Protein AF-F6GWT0-F1 (afdb_monomer_lite)

Radius of gyration: 29.39 Å; chains: 1; bounding box: 56×78×128 Å

Sequence (424 aa):
MEDHIEVKLVLLLPVDHHIVSNFNSILNMSEATSQLFSMDSDIKSLSSRGGVHFYCKSCSTNLTKKPLSSFAEMPSINWREVADNWFGACCCSFGGISEKLVARYANSYSCGEESCLLDATSVILCKDDLVGFEFPDRDGDQNYESEPDCTEDDCINEDMQDAGGNHGRCVCPTVKKEKMSDLSGKLNSLHIQKEPFEQKVTKASEVLANKKSFLNGFLGNIFMARSYNLSKDVEWIKFACPQCSSLLGAYPCADGYAPLDGGVRLFKCYISTCLPVCESGDLFRKYTLERMFTSQLLESAKDELSFRTVVRDLRTKSPVLQIVLLNPNSWCCTGYCLGTEDTVDPVANINLYPAIKVLFSDCSYRTESQIRMIEEWVTKNQADEVYMLDHLISELIVSLEAAMDMYPPSYTFLQGLPLSSLPR

Secondary structure (DSSP, 8-state):
--------------TT-HHHHHHTTTS---S---PPP-HHHHHHHHHTTSSB--EETTT--B-BSS-B-EEEE---TTHHHHHHHHHSS-TTT-HHHHHHHHHHHHHH----TTEEEE-SSEEEEEGGGBTT--PPP-TT-----------------------------PPP------------------------HHHHHHHHHHHHHHHHHHHTT----STTEEGGG--SS-EEEEEE-TTT--EEEEEEESSSSS-TTSEEEEEGGGEESSSSTT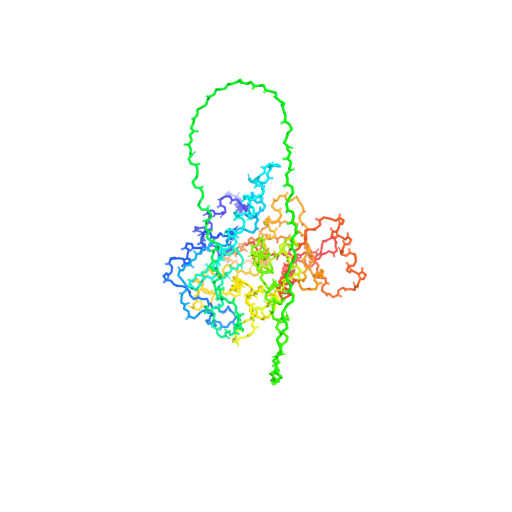STT-TTTT--HHHHHHHHHHHHHTT-SS-EEEEEETTT--EEEEEEEEEEEEEEE--------S---------EEEEEEEEEEE-TT--HHHHHHHHHHHHHHT-EEEEE-HHHHHHHHHHHHHHHTTS-TTSSEETTEEEEEEE-

Foldseek 3Di:
DDDDDDDDDDDDDWLPDPVVQVCCVPDPQPPQRSDFFDPVVLQVLLLVPQFWWKAFLVPRHTWFPTTANAEEEDDDLCVLVVLCVVQVPDPPDRVVVSVVVLQVQLVVDAQDASHWYDDSWWIKHFLVGTPPDDFPDPPDPPPPPDDDDPDDDDDDDDDDDDDDDDDDDDDDDDDDDDDDDDDDDDDDDDDDPDDPPVVVVVVVVLLVVVSSVCSSRLVDQQAWDAPVNDDPQWDKAFDADNPPRHTFGIAIDHRGDAHSRSITIGTLQGMWGDPPGLDPSTPSVSDHLLSSVLSVQCVVCVPPPKAWAFEAAQPVRQTFKTKTFDFNIDKDWFDDPPDPPDDPDPDPPGSIHTKTKMFMDGPNPDDPVVSVVVVVVCVVVVHGYIYHHPVSSVVVVVVFVVQLVRDDPVQQDDPRTGMGITGD

InterPro domains:
  IPR019193 Ubiquitin-conjugating enzyme E2-binding protein [PF09814] (42-415)
  IPR019193 Ubiquitin-conjugating enzyme E2-binding protein [PTHR31531] (2-422)

Structure (mmCIF, N/CA/C/O backbone):
data_AF-F6GWT0-F1
#
_entry.id   AF-F6GWT0-F1
#
loop_
_atom_site.group_PDB
_atom_site.id
_atom_site.type_symbol
_atom_site.label_atom_id
_atom_site.label_alt_id
_atom_site.label_comp_id
_atom_site.label_asym_id
_atom_site.label_entity_id
_atom_site.label_seq_id
_atom_site.pdbx_PDB_ins_code
_atom_site.Cartn_x
_atom_site.Cartn_y
_atom_site.Cartn_z
_atom_site.occupancy
_atom_site.B_iso_or_equiv
_atom_site.auth_seq_id
_atom_site.auth_comp_id
_atom_site.auth_asym_id
_atom_site.auth_atom_id
_atom_site.pdbx_PDB_model_num
ATOM 1 N N . MET A 1 1 ? -1.647 3.425 -63.650 1.00 47.97 1 MET A N 1
ATOM 2 C CA . MET A 1 1 ? -1.762 2.786 -62.328 1.00 47.97 1 MET A CA 1
ATOM 3 C C . MET A 1 1 ? -0.944 3.658 -61.409 1.00 47.97 1 MET A C 1
ATOM 5 O O . MET A 1 1 ? 0.229 3.849 -61.695 1.00 47.97 1 MET A O 1
ATOM 9 N N . GLU A 1 2 ? -1.593 4.330 -60.466 1.00 50.97 2 GLU A N 1
ATOM 10 C CA . GLU A 1 2 ? -0.906 5.206 -59.518 1.00 50.97 2 GLU A CA 1
ATOM 11 C C . GLU A 1 2 ? -0.495 4.361 -58.319 1.00 50.97 2 GLU A C 1
ATOM 13 O O . GLU A 1 2 ? -1.326 3.994 -57.485 1.00 50.97 2 GLU A O 1
ATOM 18 N N . ASP A 1 3 ? 0.790 4.019 -58.282 1.00 63.84 3 ASP A N 1
ATOM 19 C CA . ASP A 1 3 ? 1.426 3.456 -57.101 1.00 63.84 3 ASP A CA 1
ATOM 20 C C . ASP A 1 3 ? 1.394 4.526 -56.007 1.00 63.84 3 ASP A C 1
ATOM 22 O O . ASP A 1 3 ? 2.060 5.559 -56.112 1.00 63.84 3 ASP A O 1
ATOM 26 N N . HIS A 1 4 ? 0.604 4.303 -54.961 1.00 67.69 4 HIS A N 1
ATOM 27 C CA . HIS A 1 4 ? 0.661 5.115 -53.754 1.00 67.69 4 HIS A CA 1
ATOM 28 C C . HIS A 1 4 ? 0.955 4.223 -52.555 1.00 67.69 4 HIS A C 1
ATOM 30 O O . HIS A 1 4 ? 0.490 3.088 -52.462 1.00 67.69 4 HIS A O 1
ATOM 36 N N . ILE A 1 5 ? 1.758 4.760 -51.643 1.00 70.56 5 ILE A N 1
ATOM 37 C CA . ILE A 1 5 ? 2.081 4.135 -50.367 1.00 70.56 5 ILE A CA 1
ATOM 38 C C . ILE A 1 5 ? 1.195 4.806 -49.320 1.00 70.56 5 ILE A C 1
ATOM 40 O O . ILE A 1 5 ? 1.342 5.998 -49.050 1.00 70.56 5 ILE A O 1
ATOM 44 N N . GLU A 1 6 ? 0.271 4.048 -48.736 1.00 64.44 6 GLU A N 1
ATOM 45 C CA . GLU A 1 6 ? -0.480 4.478 -47.558 1.00 64.44 6 GLU A CA 1
ATOM 46 C C . GLU A 1 6 ? 0.338 4.144 -46.303 1.00 64.44 6 GLU A C 1
ATOM 48 O O . GLU A 1 6 ? 0.600 2.979 -46.008 1.00 64.44 6 GLU A O 1
ATOM 53 N N . VAL A 1 7 ? 0.748 5.168 -45.551 1.00 66.19 7 VAL A N 1
ATOM 54 C CA . VAL A 1 7 ? 1.404 4.996 -44.248 1.00 66.19 7 VAL A CA 1
ATOM 55 C C . VAL A 1 7 ? 0.406 5.351 -43.154 1.00 66.19 7 VAL A C 1
ATOM 57 O O . VAL A 1 7 ? -0.010 6.502 -43.034 1.00 66.19 7 VAL A O 1
ATOM 60 N N . LYS A 1 8 ? 0.039 4.367 -42.329 1.00 59.84 8 LYS A N 1
ATOM 61 C CA . LYS A 1 8 ? -0.792 4.574 -41.137 1.00 59.84 8 LYS A CA 1
ATOM 62 C C . LYS A 1 8 ? 0.114 4.774 -39.928 1.00 59.84 8 LYS A C 1
ATOM 64 O O . LYS A 1 8 ? 0.821 3.857 -39.522 1.00 59.84 8 LYS A O 1
ATOM 69 N N . LEU A 1 9 ? 0.103 5.980 -39.369 1.00 62.12 9 LEU A N 1
ATOM 70 C CA . LEU A 1 9 ? 0.838 6.322 -38.152 1.00 62.12 9 LEU A CA 1
ATOM 71 C C . LEU A 1 9 ? -0.121 6.326 -36.963 1.00 62.12 9 LEU A C 1
ATOM 73 O O . LEU A 1 9 ? -1.200 6.912 -37.035 1.00 62.12 9 LEU A O 1
ATOM 77 N N . VAL A 1 10 ? 0.289 5.701 -35.861 1.00 65.69 10 VAL A N 1
ATOM 78 C CA . VAL A 1 10 ? -0.438 5.758 -34.589 1.00 65.69 10 VAL A CA 1
ATOM 79 C C . VAL A 1 10 ? 0.187 6.855 -33.734 1.00 65.69 10 VAL A C 1
ATOM 81 O O . VAL A 1 10 ? 1.381 6.817 -33.439 1.00 65.69 10 VAL A O 1
ATOM 84 N N . LEU A 1 11 ? -0.613 7.849 -33.344 1.00 71.81 11 LEU A N 1
ATOM 85 C CA . LEU A 1 11 ? -0.181 8.892 -32.419 1.00 71.81 11 LEU A CA 1
ATOM 86 C C . LEU A 1 11 ? -0.200 8.344 -30.988 1.00 71.81 11 LEU A C 1
ATOM 88 O O . LEU A 1 11 ? -1.268 8.106 -30.428 1.00 71.81 11 LEU A O 1
ATOM 92 N N . LEU A 1 12 ? 0.980 8.183 -30.390 1.00 71.56 12 LEU A N 1
ATOM 93 C CA . LEU A 1 12 ? 1.126 7.857 -28.974 1.00 71.56 12 LEU A CA 1
ATOM 94 C C . LEU A 1 12 ? 1.224 9.154 -28.164 1.00 71.56 12 LEU A C 1
ATOM 96 O O . LEU A 1 12 ? 2.192 9.904 -28.290 1.00 71.56 12 LEU A O 1
ATOM 100 N N . LEU A 1 13 ? 0.222 9.422 -27.333 1.00 77.62 13 LEU A N 1
ATOM 101 C CA . LEU A 1 13 ? 0.230 10.576 -26.439 1.00 77.62 13 LEU A CA 1
ATOM 102 C C . LEU A 1 13 ? 0.912 10.231 -25.104 1.00 77.62 13 LEU A C 1
ATOM 104 O O . LEU A 1 13 ? 0.867 9.074 -24.683 1.00 77.62 13 LEU A O 1
ATOM 108 N N . PRO A 1 14 ? 1.517 11.207 -24.403 1.00 77.69 14 PRO A N 1
ATOM 109 C CA . PRO A 1 14 ? 2.001 11.007 -23.038 1.00 77.69 14 PRO A CA 1
ATOM 110 C C . PRO A 1 14 ? 0.908 10.453 -22.113 1.00 77.69 14 PRO A C 1
ATOM 112 O O . PRO A 1 14 ? -0.261 10.803 -22.269 1.00 77.69 14 PRO A O 1
ATOM 115 N N . VAL A 1 15 ? 1.291 9.633 -21.129 1.00 74.69 15 VAL A N 1
ATOM 116 C CA . VAL A 1 15 ? 0.359 9.001 -20.168 1.00 74.69 15 VAL A CA 1
ATOM 117 C C . VAL A 1 15 ? -0.544 10.029 -19.471 1.00 74.69 15 VAL A C 1
ATOM 119 O O . VAL A 1 15 ? -1.741 9.794 -19.310 1.00 74.69 15 VAL A O 1
ATOM 122 N N . ASP A 1 16 ? 0.017 11.194 -19.143 1.00 73.50 16 ASP A N 1
ATOM 123 C CA . ASP A 1 16 ? -0.671 12.284 -18.440 1.00 73.50 16 ASP A CA 1
ATOM 124 C C . ASP A 1 16 ? -1.321 13.310 -19.387 1.00 73.50 16 ASP A C 1
ATOM 126 O O . ASP A 1 16 ? -1.757 14.380 -18.965 1.00 73.50 16 ASP A O 1
ATOM 130 N N . HIS A 1 17 ? -1.373 13.037 -20.694 1.00 75.50 17 HIS A N 1
ATOM 131 C CA . HIS A 1 17 ? -1.960 13.977 -21.641 1.00 75.50 17 HIS A CA 1
ATOM 132 C C . HIS A 1 17 ? -3.478 14.083 -21.416 1.00 75.50 17 HIS A C 1
ATOM 134 O O . HIS A 1 17 ? -4.179 13.074 -21.437 1.00 75.50 17 HIS A O 1
ATOM 140 N N . HIS A 1 18 ? -4.015 15.306 -21.315 1.00 67.88 18 HIS A N 1
ATOM 141 C CA . HIS A 1 18 ? -5.447 15.581 -21.066 1.00 67.88 18 HIS A CA 1
ATOM 142 C C . HIS A 1 18 ? -6.428 14.878 -22.025 1.00 67.88 18 HIS A C 1
ATOM 144 O O . HIS A 1 18 ? -7.598 14.661 -21.717 1.00 67.88 18 HIS A O 1
ATOM 150 N N . ILE A 1 19 ? -5.955 14.542 -23.223 1.00 67.50 19 ILE A N 1
ATOM 151 C CA . ILE A 1 19 ? -6.720 13.765 -24.205 1.00 67.50 19 ILE A CA 1
ATOM 152 C C . ILE A 1 19 ? -6.808 12.301 -23.753 1.00 67.50 19 ILE A C 1
ATOM 154 O O . ILE A 1 19 ? -7.902 11.758 -23.693 1.00 67.50 19 ILE A O 1
ATOM 158 N N . VAL A 1 20 ? -5.705 11.671 -23.343 1.00 61.97 20 VAL A N 1
ATOM 159 C CA . VAL A 1 20 ? -5.701 10.279 -22.857 1.00 61.97 20 VAL A CA 1
ATOM 160 C C . VAL A 1 20 ? -6.623 10.115 -21.647 1.00 61.97 20 VAL A C 1
ATOM 162 O O . VAL A 1 20 ? -7.426 9.183 -21.612 1.00 61.97 20 VAL A O 1
ATOM 165 N N . SER A 1 21 ? -6.597 11.063 -20.705 1.00 56.84 21 SER A N 1
ATOM 166 C CA . SER A 1 21 ? -7.484 11.041 -19.534 1.00 56.84 21 SER A CA 1
ATOM 167 C C . SER A 1 21 ? -8.974 11.106 -19.897 1.00 56.84 21 SER A C 1
ATOM 169 O O . SER A 1 21 ? -9.792 10.513 -19.202 1.00 56.84 21 SER A O 1
ATOM 171 N N . ASN A 1 22 ? -9.334 11.775 -20.999 1.00 49.19 22 ASN A N 1
ATOM 172 C CA . ASN A 1 22 ? -10.721 11.903 -21.461 1.00 49.19 22 ASN A CA 1
ATOM 173 C C . ASN A 1 22 ? -11.167 10.752 -22.381 1.00 49.19 22 ASN A C 1
ATOM 175 O O . ASN A 1 22 ? -12.340 10.385 -22.375 1.00 49.19 22 ASN A O 1
ATOM 179 N N . PHE A 1 23 ? -10.261 10.162 -23.166 1.00 46.75 23 PHE A N 1
ATOM 180 C CA . PHE A 1 23 ? -10.588 9.094 -24.123 1.00 46.75 23 PHE A CA 1
ATOM 181 C C . PHE A 1 23 ? -10.750 7.711 -23.475 1.00 46.75 23 PHE A C 1
ATOM 183 O O . PHE A 1 23 ? -11.466 6.870 -24.022 1.00 46.75 23 PHE A O 1
ATOM 190 N N . ASN A 1 24 ? -10.186 7.492 -22.282 1.00 47.31 24 ASN A N 1
ATOM 191 C CA . ASN A 1 24 ? -10.417 6.274 -21.492 1.00 47.31 24 ASN A CA 1
ATOM 192 C C . ASN A 1 24 ? -11.903 6.065 -21.123 1.00 47.31 24 ASN A C 1
ATOM 194 O O . ASN A 1 24 ? -12.327 4.932 -20.929 1.00 47.31 24 ASN A O 1
ATOM 198 N N . SER A 1 25 ? -12.709 7.135 -21.098 1.00 39.84 25 SER A N 1
ATOM 199 C CA . SER A 1 25 ? -14.173 7.078 -20.927 1.00 39.84 25 SER A CA 1
ATOM 200 C C . SER A 1 25 ? -14.910 6.522 -22.162 1.00 39.84 25 SER A C 1
ATOM 202 O O . SER A 1 25 ? -16.000 5.970 -22.040 1.00 39.84 25 SER A O 1
ATOM 204 N N . ILE A 1 26 ? -14.317 6.635 -23.358 1.00 35.62 26 ILE A N 1
ATOM 205 C CA . ILE A 1 26 ? -15.003 6.409 -24.643 1.00 35.62 26 ILE A CA 1
ATOM 206 C C . ILE A 1 26 ? -14.590 5.084 -25.308 1.00 35.62 26 ILE A C 1
ATOM 208 O O . ILE A 1 26 ? -15.388 4.499 -26.036 1.00 35.62 26 ILE A O 1
ATOM 212 N N . LEU A 1 27 ? -13.364 4.591 -25.084 1.00 36.16 27 LEU A N 1
ATOM 213 C CA . LEU A 1 27 ? -12.786 3.523 -25.917 1.00 36.16 27 LEU A CA 1
ATOM 214 C C . LEU A 1 27 ? -12.828 2.091 -25.361 1.00 36.16 27 LEU A C 1
ATOM 216 O O . LEU A 1 27 ? -12.318 1.207 -26.043 1.00 36.16 27 LEU A O 1
ATOM 220 N N . ASN A 1 28 ? -13.425 1.804 -24.194 1.00 38.38 28 ASN A N 1
ATOM 221 C CA . ASN A 1 28 ? -13.441 0.437 -23.622 1.00 38.38 28 ASN A CA 1
ATOM 222 C C . ASN A 1 28 ? -12.050 -0.252 -23.653 1.00 38.38 28 ASN A C 1
ATOM 224 O O . ASN A 1 28 ? -11.942 -1.475 -23.758 1.00 38.38 28 ASN A O 1
ATOM 228 N N . MET A 1 29 ? -10.966 0.530 -23.594 1.00 37.06 29 MET A N 1
ATOM 229 C CA . MET A 1 29 ? -9.617 -0.006 -23.435 1.00 37.06 29 MET A CA 1
ATOM 230 C C . MET A 1 29 ? -9.543 -0.596 -22.036 1.00 37.06 29 MET A C 1
ATOM 232 O O . MET A 1 29 ? -9.965 0.057 -21.083 1.00 37.06 29 MET A O 1
ATOM 236 N N . SER A 1 30 ? -9.101 -1.851 -21.929 1.00 40.91 30 SER A N 1
ATOM 237 C CA . SER A 1 30 ? -9.180 -2.641 -20.700 1.00 40.91 30 SER A CA 1
ATOM 238 C C . SER A 1 30 ? -8.593 -1.875 -19.515 1.00 40.91 30 SER A C 1
ATOM 240 O O . SER A 1 30 ? -7.376 -1.788 -19.422 1.00 40.91 30 SER A O 1
ATOM 242 N N . GLU A 1 31 ? -9.467 -1.312 -18.673 1.00 45.72 31 GLU A N 1
ATOM 243 C CA . GLU A 1 31 ? -9.371 -0.937 -17.244 1.00 45.72 31 GLU A CA 1
ATOM 244 C C . GLU A 1 31 ? -8.055 -0.355 -16.678 1.00 45.72 31 GLU A C 1
ATOM 246 O O . GLU A 1 31 ? -7.941 -0.128 -15.472 1.00 45.72 31 GLU A O 1
ATOM 251 N N . ALA A 1 32 ? -7.075 -0.039 -17.513 1.00 43.81 32 ALA A N 1
ATOM 252 C CA . ALA A 1 32 ? -5.788 0.521 -17.155 1.00 43.81 32 ALA A CA 1
ATOM 253 C C . ALA A 1 32 ? -5.938 2.041 -17.077 1.00 43.81 32 ALA A C 1
ATOM 255 O O . ALA A 1 32 ? -5.464 2.804 -17.918 1.00 43.81 32 ALA A O 1
ATOM 256 N N . THR A 1 33 ? -6.703 2.483 -16.082 1.00 50.44 33 THR A N 1
ATOM 257 C CA . THR A 1 33 ? -6.935 3.899 -15.821 1.00 50.44 33 THR A CA 1
ATOM 258 C C . THR A 1 33 ? -5.608 4.558 -15.455 1.00 50.44 33 THR A C 1
ATOM 260 O O . THR A 1 33 ? -5.066 4.271 -14.399 1.00 50.44 33 THR A O 1
ATOM 263 N N . SER A 1 34 ? -5.105 5.496 -16.259 1.00 47.84 34 SER A N 1
ATOM 264 C CA . SER A 1 34 ? -3.941 6.335 -15.906 1.00 47.84 34 SER A CA 1
ATOM 265 C C . SER A 1 34 ? -4.224 7.339 -14.774 1.00 47.84 34 SER A C 1
ATOM 267 O O . SER A 1 34 ? -3.406 8.210 -14.485 1.00 47.84 34 SER A O 1
ATOM 269 N N . GLN A 1 35 ? -5.404 7.254 -14.156 1.00 54.88 35 GLN A N 1
ATOM 270 C CA . GLN A 1 35 ? -5.887 8.193 -13.160 1.00 54.88 35 GLN A CA 1
ATOM 271 C C . GLN A 1 35 ? -5.443 7.751 -11.765 1.00 54.88 35 GLN A C 1
ATOM 273 O O . GLN A 1 35 ? -5.814 6.669 -11.307 1.00 54.88 35 GLN A O 1
ATOM 278 N N . LEU A 1 36 ? -4.666 8.616 -11.107 1.00 62.53 36 LEU A N 1
ATOM 279 C CA . LEU A 1 36 ? -4.280 8.485 -9.703 1.00 62.53 36 LEU A CA 1
ATOM 280 C C . LEU A 1 36 ? -5.528 8.255 -8.827 1.00 62.53 36 LEU A C 1
ATOM 282 O O . LEU A 1 36 ? -6.613 8.764 -9.133 1.00 62.53 36 LEU A O 1
ATOM 286 N N . PHE A 1 37 ? -5.389 7.495 -7.739 1.00 76.06 37 PHE A N 1
ATOM 287 C CA . PHE A 1 37 ? -6.510 7.185 -6.850 1.00 76.06 37 PHE A CA 1
ATOM 288 C C . PHE A 1 37 ? -7.162 8.462 -6.294 1.00 76.06 37 PHE A C 1
ATOM 290 O O . PHE A 1 37 ? -6.481 9.344 -5.781 1.00 76.06 37 PHE A O 1
ATOM 297 N N . SER A 1 38 ? -8.494 8.558 -6.383 1.00 78.06 38 SER A N 1
ATOM 298 C CA . SER A 1 38 ? -9.270 9.709 -5.901 1.00 78.06 38 SER A CA 1
ATOM 299 C C . SER A 1 38 ? -10.135 9.311 -4.707 1.00 78.06 38 SER A C 1
ATOM 301 O O . SER A 1 38 ? -11.058 8.504 -4.851 1.00 78.06 38 SER A O 1
ATOM 303 N N . MET A 1 39 ? -9.854 9.900 -3.539 1.00 82.31 39 MET A N 1
ATOM 304 C CA . MET A 1 39 ? -10.611 9.648 -2.304 1.00 82.31 39 MET A CA 1
ATOM 305 C C . MET A 1 39 ? -12.053 10.121 -2.390 1.00 82.31 39 MET A C 1
ATOM 307 O O . MET A 1 39 ? -12.957 9.357 -2.060 1.00 82.31 39 MET A O 1
ATOM 311 N N . ASP A 1 40 ? -12.290 11.301 -2.957 1.00 84.44 40 ASP A N 1
ATOM 312 C CA . ASP A 1 40 ? -13.645 11.806 -3.189 1.00 84.44 40 ASP A CA 1
ATOM 313 C C . ASP A 1 40 ? -14.500 10.842 -4.014 1.00 84.44 40 ASP A C 1
ATOM 315 O O . ASP A 1 40 ? -15.682 10.640 -3.728 1.00 84.44 40 ASP A O 1
ATOM 319 N N . SER A 1 41 ? -13.914 10.245 -5.058 1.00 85.44 41 SER A N 1
ATOM 320 C CA . SER A 1 41 ? -14.617 9.278 -5.901 1.00 85.44 41 SER A CA 1
ATOM 321 C C . SER A 1 41 ? -14.946 8.000 -5.134 1.00 85.44 41 SER A C 1
ATOM 323 O O . SER A 1 41 ? -16.038 7.454 -5.304 1.00 85.44 41 SER A O 1
ATOM 325 N N . ASP A 1 42 ? -14.016 7.510 -4.315 1.00 89.81 42 ASP A N 1
ATOM 326 C CA . ASP A 1 42 ? -14.214 6.308 -3.508 1.00 89.81 42 ASP A CA 1
ATOM 327 C C . ASP A 1 42 ? -15.308 6.521 -2.454 1.00 89.81 42 ASP A C 1
ATOM 329 O O . ASP A 1 42 ? -16.236 5.717 -2.376 1.00 89.81 42 ASP A O 1
ATOM 333 N N . ILE A 1 43 ? -15.248 7.628 -1.703 1.00 90.44 43 ILE A N 1
ATOM 334 C CA . ILE A 1 43 ? -16.232 7.972 -0.666 1.00 90.44 43 ILE A CA 1
ATOM 335 C C . ILE A 1 43 ? -17.623 8.099 -1.287 1.00 90.44 43 ILE A C 1
ATOM 337 O O . ILE A 1 43 ? -18.562 7.460 -0.823 1.00 90.44 43 ILE A O 1
ATOM 341 N N . LYS A 1 44 ? -17.766 8.851 -2.388 1.00 90.94 44 LYS A N 1
ATOM 342 C CA . LYS A 1 44 ? -19.055 8.986 -3.091 1.00 90.94 44 LYS A CA 1
ATOM 343 C C . LYS A 1 44 ? -19.601 7.633 -3.549 1.00 90.94 44 LYS A C 1
ATOM 345 O O . LYS A 1 44 ? -20.795 7.374 -3.407 1.00 90.94 44 LYS A O 1
ATOM 350 N N . SER A 1 45 ? -18.735 6.766 -4.074 1.00 90.38 45 SER A N 1
ATOM 351 C CA . SER A 1 45 ? -19.133 5.441 -4.560 1.00 90.38 45 SER A CA 1
ATOM 352 C C . SER A 1 45 ? -19.584 4.525 -3.424 1.00 90.38 45 SER A C 1
ATOM 354 O O . SER A 1 45 ? -20.607 3.856 -3.559 1.00 90.38 45 SER A O 1
ATOM 356 N N . LEU A 1 46 ? -18.871 4.516 -2.297 1.00 91.81 46 LEU A N 1
ATOM 357 C CA . LEU A 1 46 ? -19.226 3.724 -1.116 1.00 91.81 46 LEU A CA 1
ATOM 358 C C . LEU A 1 46 ? -20.517 4.226 -0.463 1.00 91.81 46 LEU A C 1
ATOM 360 O O . LEU A 1 46 ? -21.441 3.439 -0.257 1.00 91.81 46 LEU A O 1
ATOM 364 N N . SER A 1 47 ? -20.634 5.537 -0.241 1.00 90.75 47 SER A N 1
ATOM 365 C CA . SER A 1 47 ? -21.826 6.156 0.354 1.00 90.75 47 SER A CA 1
ATOM 366 C C . SER A 1 47 ? -23.089 5.952 -0.488 1.00 90.75 47 SER A C 1
ATOM 368 O O . SER A 1 47 ? -24.195 5.936 0.045 1.00 90.75 47 SER A O 1
ATOM 370 N N . SER A 1 48 ? -22.950 5.739 -1.802 1.00 90.69 48 SER A N 1
ATOM 371 C CA . SER A 1 48 ? -24.084 5.465 -2.694 1.00 90.69 48 SER A CA 1
ATOM 372 C C . SER A 1 48 ? -24.703 4.065 -2.534 1.00 90.69 48 SER A C 1
ATOM 374 O O . SER A 1 48 ? -25.808 3.835 -3.022 1.00 90.69 48 SER A O 1
ATOM 376 N N . ARG A 1 49 ? -24.027 3.119 -1.858 1.00 85.94 49 ARG A N 1
ATOM 377 C CA . ARG A 1 49 ? -24.415 1.693 -1.836 1.00 85.94 49 ARG A CA 1
ATOM 378 C C . ARG A 1 49 ? -25.412 1.292 -0.747 1.00 85.94 49 ARG A C 1
ATOM 380 O O . ARG A 1 49 ? -25.761 0.121 -0.664 1.00 85.94 49 ARG A O 1
ATOM 387 N N . GLY A 1 50 ? -25.886 2.224 0.083 1.00 80.44 50 GLY A N 1
ATOM 388 C CA . GLY A 1 50 ? -26.861 1.936 1.151 1.00 80.44 50 GLY A CA 1
ATOM 389 C C . GLY A 1 50 ? -26.339 1.033 2.283 1.00 80.44 50 GLY A C 1
ATOM 390 O O . GLY A 1 50 ? -27.100 0.698 3.185 1.00 80.44 50 GLY A O 1
ATOM 391 N N . GLY A 1 51 ? -25.057 0.654 2.236 1.00 90.94 51 GLY A N 1
ATOM 392 C CA . GLY A 1 51 ? -24.378 -0.239 3.172 1.00 90.94 51 GLY A CA 1
ATOM 393 C C . GLY A 1 51 ? -23.317 -1.089 2.461 1.00 90.94 51 GLY A C 1
ATOM 394 O O . GLY A 1 51 ? -23.596 -1.674 1.416 1.00 90.94 51 GLY A O 1
ATOM 395 N N . VAL A 1 52 ? -22.099 -1.174 3.002 1.00 93.88 52 VAL A N 1
ATOM 396 C CA . VAL A 1 52 ? -20.994 -1.940 2.394 1.00 93.88 52 VAL A CA 1
ATOM 397 C C . VAL A 1 52 ? -20.414 -2.931 3.392 1.00 93.88 52 VAL A C 1
ATOM 399 O O . VAL A 1 52 ? -20.082 -2.579 4.523 1.00 93.88 52 VAL A O 1
ATOM 402 N N . HIS A 1 53 ? -20.268 -4.175 2.946 1.00 95.31 53 HIS A N 1
ATOM 403 C CA . HIS A 1 53 ? -19.459 -5.182 3.620 1.00 95.31 53 HIS A CA 1
ATOM 404 C C . HIS A 1 53 ? -18.069 -5.243 2.994 1.00 95.31 53 HIS A C 1
ATOM 406 O O . HIS A 1 53 ? -17.922 -5.082 1.779 1.00 95.31 53 HIS A O 1
ATOM 412 N N . PHE A 1 54 ? -17.065 -5.524 3.821 1.00 96.19 54 PHE A N 1
ATOM 413 C CA . PHE A 1 54 ? -15.717 -5.802 3.343 1.00 96.19 54 PHE A CA 1
ATOM 414 C C . PHE A 1 54 ? -15.437 -7.298 3.382 1.00 96.19 54 PHE A C 1
ATOM 416 O O . PHE A 1 54 ? -15.766 -7.979 4.350 1.00 96.19 54 PHE A O 1
ATOM 423 N N . TYR A 1 55 ? -14.793 -7.802 2.337 1.00 97.00 55 TYR A N 1
ATOM 424 C CA . TYR A 1 55 ? -14.464 -9.214 2.178 1.00 97.00 55 TYR A CA 1
ATOM 425 C C . TYR A 1 55 ? -12.961 -9.390 1.995 1.00 97.00 55 TYR A C 1
ATOM 427 O O . TYR A 1 55 ? -12.301 -8.556 1.378 1.00 97.00 55 TYR A O 1
ATOM 435 N N . CYS A 1 56 ? -12.407 -10.488 2.502 1.00 97.12 56 CYS A N 1
ATOM 436 C CA . CYS A 1 56 ? -11.030 -10.872 2.216 1.00 97.12 56 CYS A CA 1
ATOM 437 C C . CYS A 1 56 ? -10.887 -11.208 0.730 1.00 97.12 56 CYS A C 1
ATOM 439 O O . CYS A 1 56 ? -11.592 -12.081 0.222 1.00 97.12 56 CYS A O 1
ATOM 441 N N . LYS A 1 57 ? -9.931 -10.575 0.046 1.00 95.81 57 LYS A N 1
ATOM 442 C CA . LYS A 1 57 ? -9.714 -10.805 -1.386 1.00 95.81 57 LYS A CA 1
ATOM 443 C C . LYS A 1 57 ? -9.207 -12.222 -1.694 1.00 95.81 57 LYS A C 1
ATOM 445 O O . LYS A 1 57 ? -9.496 -12.768 -2.751 1.00 95.81 57 LYS A O 1
ATOM 450 N N . SER A 1 58 ? -8.506 -12.841 -0.746 1.00 95.31 58 SER A N 1
ATOM 451 C CA . SER A 1 58 ? -7.899 -14.168 -0.906 1.00 95.31 58 SER A CA 1
ATOM 452 C C . SER A 1 58 ? -8.892 -15.323 -0.758 1.00 95.31 58 SER A C 1
ATOM 454 O O . SER A 1 58 ? -8.730 -16.355 -1.400 1.00 95.31 58 SER A O 1
ATOM 456 N N . CYS A 1 59 ? -9.905 -15.192 0.107 1.00 95.81 59 CYS A N 1
ATOM 457 C CA . CYS A 1 59 ? -10.819 -16.297 0.434 1.00 95.81 59 CYS A CA 1
ATOM 458 C C . CYS A 1 59 ? -12.306 -15.917 0.446 1.00 95.81 59 CYS A C 1
ATOM 460 O O . CYS A 1 59 ? -13.138 -16.744 0.807 1.00 95.81 59 CYS A O 1
ATOM 462 N N . SER A 1 60 ? -12.656 -14.679 0.080 1.00 96.19 60 SER A N 1
ATOM 463 C CA . SER A 1 60 ? -14.033 -14.152 0.066 1.00 96.19 60 SER A CA 1
ATOM 464 C C . SER A 1 60 ? -14.751 -14.135 1.424 1.00 96.19 60 SER A C 1
ATOM 466 O O . SER A 1 60 ? -15.957 -13.904 1.485 1.00 96.19 60 SER A O 1
ATOM 468 N N . THR A 1 61 ? -14.037 -14.358 2.532 1.00 96.12 61 THR A N 1
ATOM 469 C CA . THR A 1 61 ? -14.627 -14.318 3.881 1.00 96.12 61 THR A CA 1
ATOM 470 C C . THR A 1 61 ? -15.070 -12.899 4.226 1.00 96.12 61 THR A C 1
ATOM 472 O O . THR A 1 61 ? -14.295 -11.961 4.046 1.00 96.12 61 THR A O 1
ATOM 475 N N . ASN A 1 62 ? -16.294 -12.747 4.740 1.00 96.50 62 ASN A N 1
ATOM 476 C CA . ASN A 1 62 ? -16.803 -11.469 5.241 1.00 96.50 62 ASN A CA 1
ATOM 477 C C . ASN A 1 62 ? -16.017 -11.022 6.483 1.00 96.50 62 ASN A C 1
ATOM 479 O O . ASN A 1 62 ? -15.835 -11.797 7.421 1.00 96.50 62 ASN A O 1
ATOM 483 N N . LEU A 1 63 ? -15.569 -9.771 6.476 1.00 96.12 63 LEU A N 1
ATOM 484 C CA . LEU A 1 63 ? -14.752 -9.163 7.519 1.00 96.12 63 LEU A CA 1
ATOM 485 C C . LEU A 1 63 ? -15.563 -8.252 8.445 1.00 96.12 63 LEU A C 1
ATOM 487 O O . LEU A 1 63 ? -15.092 -7.982 9.546 1.00 96.12 63 LEU A O 1
ATOM 491 N N . THR A 1 64 ? -16.760 -7.800 8.045 1.00 94.94 64 THR A N 1
ATOM 492 C CA . THR A 1 64 ? -17.588 -6.887 8.853 1.00 94.94 64 THR A CA 1
ATOM 493 C C . THR A 1 64 ? -18.857 -7.547 9.386 1.00 94.94 64 THR A C 1
ATOM 495 O O . THR A 1 64 ? -19.570 -8.254 8.666 1.00 94.94 64 THR A O 1
ATOM 498 N N . LYS A 1 65 ? -19.164 -7.302 10.668 1.00 93.88 65 LYS A N 1
ATOM 499 C CA . LYS A 1 65 ? -20.347 -7.844 11.360 1.00 93.88 65 LYS A CA 1
ATOM 500 C C . LYS A 1 65 ? -21.644 -7.294 10.766 1.00 93.88 65 LYS A C 1
ATOM 502 O O . LYS A 1 65 ? -22.622 -8.024 10.628 1.00 93.88 65 LYS A O 1
ATOM 507 N N . LYS A 1 66 ? -21.635 -6.010 10.407 1.00 92.56 66 LYS A N 1
ATOM 508 C CA . LYS A 1 66 ? -22.753 -5.262 9.822 1.00 92.56 66 LYS A CA 1
ATOM 509 C C . LYS A 1 66 ? -22.294 -4.516 8.561 1.00 92.56 66 LYS A C 1
ATOM 511 O O . LYS A 1 66 ? -21.091 -4.289 8.395 1.00 92.56 66 LYS A O 1
ATOM 516 N N . PRO A 1 67 ? -23.220 -4.147 7.660 1.00 92.38 67 PRO A N 1
ATOM 517 C CA . PRO A 1 67 ? -22.896 -3.260 6.553 1.00 92.38 67 PRO A CA 1
ATOM 518 C C . PRO A 1 67 ? -22.611 -1.851 7.083 1.00 92.38 67 PRO A C 1
ATOM 520 O O . PRO A 1 67 ? -23.394 -1.300 7.854 1.00 92.38 67 PRO A O 1
ATOM 523 N N . LEU A 1 68 ? -21.501 -1.261 6.651 1.00 92.69 68 LEU A N 1
ATOM 524 C CA . LEU A 1 68 ? -21.093 0.085 7.048 1.00 92.69 68 LEU A CA 1
ATOM 525 C C . LEU A 1 68 ? -21.731 1.113 6.117 1.00 92.69 68 LEU A C 1
ATOM 527 O O . LEU A 1 68 ? -21.787 0.899 4.905 1.00 92.69 68 LEU A O 1
ATOM 531 N N . SER A 1 69 ? -22.232 2.211 6.677 1.00 89.50 69 SER A N 1
ATOM 532 C CA . SER A 1 69 ? -22.995 3.220 5.925 1.00 89.50 69 SER A CA 1
ATOM 533 C C . SER A 1 69 ? -22.389 4.622 5.988 1.00 89.50 69 SER A C 1
ATOM 535 O O . SER A 1 69 ? -22.671 5.444 5.116 1.00 89.50 69 SER A O 1
ATOM 537 N N . SER A 1 70 ? -21.530 4.886 6.974 1.00 89.81 70 SER A N 1
ATOM 538 C CA . SER A 1 70 ? -20.853 6.167 7.141 1.00 89.81 70 SER A CA 1
ATOM 539 C C . SER A 1 70 ? -19.409 6.067 6.657 1.00 89.81 70 SER A C 1
ATOM 541 O O . SER A 1 70 ? -18.607 5.330 7.230 1.00 89.81 70 SER A O 1
ATOM 543 N N . PHE A 1 71 ? -19.083 6.805 5.595 1.00 91.25 71 PHE A N 1
ATOM 544 C CA . PHE A 1 71 ? -17.742 6.870 5.016 1.00 91.25 71 PHE A CA 1
ATOM 545 C C . PHE A 1 71 ? -17.226 8.301 5.068 1.00 91.25 71 PHE A C 1
ATOM 547 O O . PHE A 1 71 ? -17.881 9.216 4.567 1.00 91.25 71 PHE A O 1
ATOM 554 N N . ALA A 1 72 ? -16.043 8.485 5.642 1.00 88.69 72 ALA A N 1
ATOM 555 C CA . ALA A 1 72 ? -15.388 9.783 5.720 1.00 88.69 72 ALA A CA 1
ATOM 556 C C . ALA A 1 72 ? -13.904 9.658 5.382 1.00 88.69 72 ALA A C 1
ATOM 558 O O . ALA A 1 72 ? -13.307 8.594 5.527 1.00 88.69 72 ALA A O 1
ATOM 559 N N . GLU A 1 73 ? -13.306 10.746 4.916 1.00 86.44 73 GLU A N 1
ATOM 560 C CA . GLU A 1 73 ? -11.863 10.803 4.717 1.00 86.44 73 GLU A CA 1
ATOM 561 C C . GLU A 1 73 ? -11.147 10.802 6.072 1.00 86.44 73 GLU A C 1
ATOM 563 O O . GLU A 1 73 ? -11.609 11.405 7.046 1.00 86.44 73 GLU A O 1
ATOM 568 N N . MET A 1 74 ? -10.017 10.106 6.139 1.00 80.12 74 MET A N 1
ATOM 569 C CA . MET A 1 74 ? -9.145 10.158 7.292 1.00 80.12 74 MET A CA 1
ATOM 570 C C . MET A 1 74 ? -8.549 11.568 7.415 1.00 80.12 74 MET A C 1
ATOM 572 O O . MET A 1 74 ? -8.089 12.133 6.424 1.00 80.12 74 MET A O 1
ATOM 576 N N . PRO A 1 75 ? -8.502 12.129 8.632 1.00 72.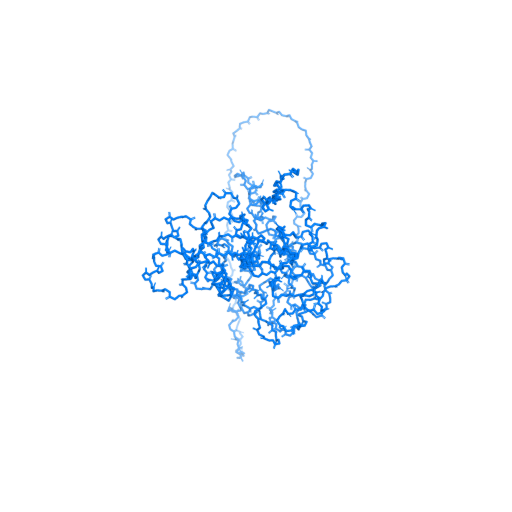06 75 PRO A N 1
ATOM 577 C CA . PRO A 1 75 ? -7.705 13.303 8.935 1.00 72.06 75 PRO A CA 1
ATOM 578 C C . PRO A 1 75 ? -6.324 13.327 8.284 1.00 72.06 75 PRO A C 1
ATOM 580 O O . PRO A 1 75 ? -5.579 12.349 8.364 1.00 72.06 75 PRO A O 1
ATOM 583 N N . SER A 1 76 ? -5.952 14.474 7.711 1.00 66.94 76 SER A N 1
ATOM 584 C CA . SER A 1 76 ? -4.597 14.676 7.194 1.00 66.94 76 SER A CA 1
ATOM 585 C C . SER A 1 76 ? -3.571 14.478 8.306 1.00 66.94 76 SER A C 1
ATOM 587 O O . SER A 1 76 ? -3.693 15.054 9.384 1.00 66.94 76 SER A O 1
ATOM 589 N N . ILE A 1 77 ? -2.524 13.704 8.027 1.00 66.00 77 ILE A N 1
ATOM 590 C CA . ILE A 1 77 ? -1.429 13.433 8.967 1.00 66.00 77 ILE A CA 1
ATOM 591 C C . ILE A 1 77 ? -0.614 14.691 9.326 1.00 66.00 77 ILE A C 1
ATOM 593 O O . ILE A 1 77 ? -0.099 14.785 10.435 1.00 66.00 77 ILE A O 1
ATOM 597 N N . ASN A 1 78 ? -0.568 15.702 8.449 1.00 65.69 78 ASN A N 1
ATOM 598 C CA . ASN A 1 78 ? 0.264 16.906 8.628 1.00 65.69 78 ASN A CA 1
ATOM 599 C C . ASN A 1 78 ? -0.475 18.054 9.328 1.00 65.69 78 ASN A C 1
ATOM 601 O O . ASN A 1 78 ? -0.004 19.186 9.378 1.00 65.69 78 ASN A O 1
ATOM 605 N N . TRP A 1 79 ? -1.669 17.801 9.846 1.00 69.38 79 TRP A N 1
ATOM 606 C CA . TRP A 1 79 ? -2.548 18.837 10.371 1.00 69.38 79 TRP A CA 1
ATOM 607 C C . TRP A 1 79 ? -1.939 19.630 11.542 1.00 69.38 79 TRP A C 1
ATOM 609 O O . TRP A 1 79 ? -2.243 20.810 11.697 1.00 69.38 79 TRP A O 1
ATOM 619 N N . ARG A 1 80 ? -1.061 19.009 12.343 1.00 69.12 80 ARG A N 1
ATOM 620 C CA . ARG A 1 80 ? -0.323 19.690 13.411 1.00 69.12 80 ARG A CA 1
ATOM 621 C C . ARG A 1 80 ? 0.656 20.702 12.838 1.00 69.12 80 ARG A C 1
ATOM 623 O O . ARG A 1 80 ? 0.667 21.839 13.281 1.00 69.12 80 ARG A O 1
ATOM 630 N N . GLU A 1 81 ? 1.411 20.310 11.818 1.00 72.12 81 GLU A N 1
ATOM 631 C CA . GLU A 1 81 ? 2.305 21.215 11.097 1.00 72.12 81 GLU A CA 1
ATOM 632 C C . GLU A 1 81 ? 1.513 22.349 10.437 1.00 72.12 81 GLU A C 1
ATOM 634 O O . GLU A 1 81 ? 1.905 23.507 10.512 1.00 72.12 81 GLU A O 1
ATOM 639 N N . VAL A 1 82 ? 0.350 22.048 9.853 1.00 73.88 82 VAL A N 1
ATOM 640 C CA . VAL A 1 82 ? -0.547 23.072 9.300 1.00 73.88 82 VAL A CA 1
ATOM 641 C C . VAL A 1 82 ? -1.042 24.020 10.396 1.00 73.88 82 VAL A C 1
ATOM 643 O O . VAL A 1 82 ? -1.018 25.232 10.197 1.00 73.88 82 VAL A O 1
ATOM 646 N N . ALA A 1 83 ? -1.454 23.497 11.554 1.00 72.38 83 ALA A N 1
ATOM 647 C CA . ALA A 1 83 ? -1.895 24.300 12.690 1.00 72.38 83 ALA A CA 1
ATOM 648 C C . ALA A 1 83 ? -0.752 25.160 13.249 1.00 72.38 83 ALA A C 1
ATOM 650 O O . ALA A 1 83 ? -0.954 26.337 13.525 1.00 72.38 83 ALA A O 1
ATOM 651 N N . ASP A 1 84 ? 0.457 24.620 13.359 1.00 73.00 84 ASP A N 1
ATOM 652 C CA . ASP A 1 84 ? 1.633 25.364 13.808 1.00 73.00 84 ASP A CA 1
ATOM 653 C C . ASP A 1 84 ? 2.080 26.401 12.760 1.00 73.00 84 ASP A C 1
ATOM 655 O O . ASP A 1 84 ? 2.470 27.507 13.118 1.00 73.00 84 ASP A O 1
ATOM 659 N N . ASN A 1 85 ? 1.929 26.129 11.463 1.00 77.00 85 ASN A N 1
ATOM 660 C CA . ASN A 1 85 ? 2.200 27.110 10.407 1.00 77.00 85 ASN A CA 1
ATOM 661 C C . ASN A 1 85 ? 1.169 28.251 10.391 1.00 77.00 85 ASN A C 1
ATOM 663 O O . ASN A 1 85 ? 1.528 29.403 10.151 1.00 77.00 85 ASN A O 1
ATOM 667 N N . TRP A 1 86 ? -0.106 27.955 10.655 1.00 74.00 86 TRP A N 1
ATOM 668 C CA . TRP A 1 86 ? -1.178 28.956 10.676 1.00 74.00 86 TRP A CA 1
ATOM 669 C C . TRP A 1 86 ? -1.242 29.754 11.982 1.00 74.00 86 TRP A C 1
ATOM 671 O O . TRP A 1 86 ? -1.504 30.955 11.953 1.00 74.00 86 TRP A O 1
ATOM 681 N N . PHE A 1 87 ? -1.014 29.101 13.124 1.00 71.06 87 PHE A N 1
ATOM 682 C CA . PHE A 1 87 ? -1.206 29.679 14.458 1.00 71.06 87 PHE A CA 1
ATOM 683 C C . PHE A 1 87 ? 0.104 29.828 15.254 1.00 71.06 87 PHE A C 1
ATOM 685 O O . PHE A 1 87 ? 0.172 30.644 16.166 1.00 71.06 87 PHE A O 1
ATOM 692 N N . GLY A 1 88 ? 1.160 29.082 14.928 1.00 59.84 88 GLY A N 1
ATOM 693 C CA . GLY A 1 88 ? 2.418 29.012 15.688 1.00 59.84 88 GLY A CA 1
ATOM 694 C C . GLY A 1 88 ? 3.502 30.029 15.300 1.00 59.84 88 GLY A C 1
ATOM 695 O O . GLY A 1 88 ? 4.550 30.063 15.940 1.00 59.84 88 GLY A O 1
ATOM 696 N N . ALA A 1 89 ? 3.275 30.904 14.314 1.00 57.75 89 ALA A N 1
ATOM 697 C CA . ALA A 1 89 ? 4.285 31.867 13.846 1.00 57.75 89 ALA A CA 1
ATOM 698 C C . ALA A 1 89 ? 4.492 33.108 14.750 1.00 57.75 89 ALA A C 1
ATOM 700 O O . ALA A 1 89 ? 5.277 33.992 14.404 1.00 57.75 89 ALA A O 1
ATOM 701 N N . CYS A 1 90 ? 3.816 33.214 15.901 1.00 52.94 90 CYS A N 1
ATOM 702 C CA . CYS A 1 90 ? 3.951 34.363 16.802 1.00 52.94 90 CYS A CA 1
ATOM 703 C C . CYS A 1 90 ? 4.405 33.939 18.205 1.00 52.94 90 CYS A C 1
ATOM 705 O O . CYS A 1 90 ? 3.719 33.191 18.900 1.00 52.94 90 CYS A O 1
ATOM 707 N N . CYS A 1 91 ? 5.537 34.492 18.653 1.00 57.69 91 CYS A N 1
ATOM 708 C CA . CYS A 1 91 ? 6.190 34.254 19.949 1.00 57.69 91 CYS A CA 1
ATOM 709 C C . CYS A 1 91 ? 5.364 34.694 21.180 1.00 57.69 91 CYS A C 1
ATOM 711 O O . CYS A 1 91 ? 5.854 34.643 22.307 1.00 57.69 91 CYS A O 1
ATOM 713 N N . CYS A 1 92 ? 4.129 35.151 20.971 1.00 53.19 92 CYS A N 1
ATOM 714 C CA . CYS A 1 92 ? 3.242 35.701 21.981 1.00 53.19 92 CYS A CA 1
ATOM 715 C C . CYS A 1 92 ? 1.934 34.895 21.967 1.00 53.19 92 CYS A C 1
ATOM 717 O O . CYS A 1 92 ? 1.099 35.085 21.093 1.00 53.19 92 CYS A O 1
ATOM 719 N N . SER A 1 93 ? 1.748 33.995 22.932 1.00 54.19 93 SER A N 1
ATOM 720 C CA . SER A 1 93 ? 0.443 33.423 23.324 1.00 54.19 93 SER A CA 1
ATOM 721 C C . SER A 1 93 ? -0.284 32.457 22.364 1.00 54.19 93 SER A C 1
ATOM 723 O O . SER A 1 93 ? -1.167 31.738 22.830 1.00 54.19 93 SER A O 1
ATOM 725 N N . PHE A 1 94 ? 0.065 32.364 21.075 1.00 54.38 94 PHE A N 1
ATOM 726 C CA . PHE A 1 94 ? -0.684 31.529 20.112 1.00 54.38 94 PHE A CA 1
ATOM 727 C C . PHE A 1 94 ? -0.272 30.046 20.054 1.00 54.38 94 PHE A C 1
ATOM 729 O O . PHE A 1 94 ? -1.068 29.221 19.608 1.00 54.38 94 PHE A O 1
ATOM 736 N N . GLY A 1 95 ? 0.895 29.668 20.590 1.00 57.78 95 GLY A N 1
ATOM 737 C CA . GLY A 1 95 ? 1.302 28.253 20.679 1.00 57.78 95 GLY A CA 1
ATOM 738 C C . GLY A 1 95 ? 0.329 27.388 21.496 1.00 57.78 95 GLY A C 1
ATOM 739 O O . GLY A 1 95 ? 0.080 26.237 21.162 1.00 57.78 95 GLY A O 1
ATOM 740 N N . GLY A 1 96 ? -0.333 27.963 22.507 1.00 65.06 96 GLY A N 1
ATOM 741 C CA . GLY A 1 96 ? -1.376 27.253 23.255 1.00 65.06 96 GLY A CA 1
ATOM 742 C C . GLY A 1 96 ? -2.674 27.042 22.462 1.00 65.06 96 GLY A C 1
ATOM 743 O O . GLY A 1 96 ? -3.447 26.142 22.784 1.00 65.06 96 GLY A O 1
ATOM 744 N N . ILE A 1 97 ? -2.938 27.855 21.432 1.00 71.62 97 ILE A N 1
ATOM 745 C CA . ILE A 1 97 ? -4.122 27.711 20.571 1.00 71.62 97 ILE A CA 1
ATOM 746 C C . ILE A 1 97 ? -3.900 26.584 19.566 1.00 71.62 97 ILE A C 1
ATOM 748 O O . ILE A 1 97 ? -4.803 25.761 19.408 1.00 71.62 97 ILE A O 1
ATOM 752 N N . SER A 1 98 ? -2.713 26.500 18.947 1.00 70.62 98 SER A N 1
ATOM 753 C CA . SER A 1 98 ? -2.385 25.371 18.069 1.00 70.62 98 SER A CA 1
ATOM 754 C C . SER A 1 98 ? -2.435 24.061 18.850 1.00 70.62 98 SER A C 1
ATOM 756 O O . SER A 1 98 ? -3.136 23.149 18.436 1.00 70.62 98 SER A O 1
ATOM 758 N N . GLU A 1 99 ? -1.845 23.995 20.047 1.00 71.38 99 GLU A N 1
ATOM 759 C CA . GLU A 1 99 ? -1.908 22.804 20.903 1.00 71.38 99 GLU A CA 1
ATOM 760 C C . GLU A 1 99 ? -3.333 22.423 21.327 1.00 71.38 99 GLU A C 1
ATOM 762 O O . GLU A 1 99 ? -3.669 21.241 21.348 1.00 71.38 99 GLU A O 1
ATOM 767 N N . LYS A 1 100 ? -4.199 23.394 21.652 1.00 75.56 100 LYS A N 1
ATOM 768 C CA . LYS A 1 100 ? -5.605 23.124 22.009 1.00 75.56 100 LYS A CA 1
ATOM 769 C C . LYS A 1 100 ? -6.426 22.660 20.814 1.00 75.56 100 LYS A C 1
ATOM 771 O O . LYS A 1 100 ? -7.227 21.737 20.960 1.00 75.56 100 LYS A O 1
ATOM 776 N N . LEU A 1 101 ? -6.239 23.276 19.648 1.00 73.38 101 LEU A N 1
ATOM 777 C CA . LEU A 1 101 ? -6.833 22.802 18.399 1.00 73.38 101 LEU A CA 1
ATOM 778 C C . LEU A 1 101 ? -6.323 21.391 18.096 1.00 73.38 101 LEU A C 1
ATOM 780 O O . LEU A 1 101 ? -7.107 20.525 17.702 1.00 73.38 101 LEU A O 1
ATOM 784 N N . VAL A 1 102 ? -5.040 21.154 18.395 1.00 70.56 102 VAL A N 1
ATOM 785 C CA . VAL A 1 102 ? -4.390 19.868 18.206 1.00 70.56 102 VAL A CA 1
ATOM 786 C C . VAL A 1 102 ? -4.921 18.783 19.137 1.00 70.56 102 VAL A C 1
ATOM 788 O O . VAL A 1 102 ? -5.217 17.665 18.741 1.00 70.56 102 VAL A O 1
ATOM 791 N N . ALA A 1 103 ? -5.179 19.118 20.387 1.00 69.38 103 ALA A N 1
ATOM 792 C CA . ALA A 1 103 ? -5.828 18.189 21.292 1.00 69.38 103 ALA A CA 1
ATOM 793 C C . ALA A 1 103 ? -7.297 17.954 20.898 1.00 69.38 103 ALA A C 1
ATOM 795 O O . ALA A 1 103 ? -7.765 16.8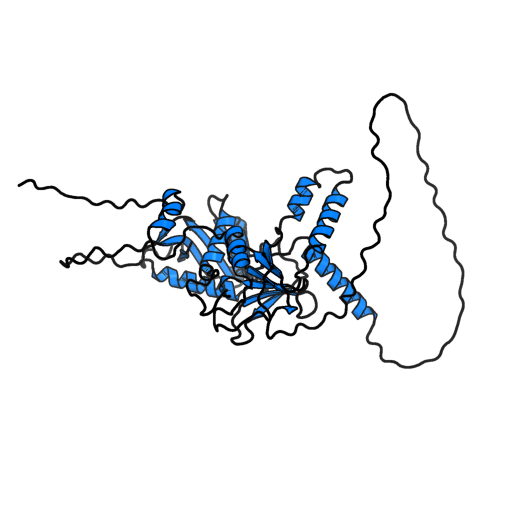20 20.906 1.00 69.38 103 ALA A O 1
ATOM 796 N N . ARG A 1 104 ? -8.043 19.005 20.529 1.00 71.94 104 ARG A N 1
ATOM 797 C CA . ARG A 1 104 ? -9.473 18.890 20.197 1.00 71.94 104 ARG A CA 1
ATOM 798 C C . ARG A 1 104 ? -9.717 18.036 18.962 1.00 71.94 104 ARG A C 1
ATOM 800 O O . ARG A 1 104 ? -10.590 17.179 19.002 1.00 71.94 104 ARG A O 1
ATOM 807 N N . TYR A 1 105 ? -8.956 18.236 17.892 1.00 70.62 105 TYR A N 1
ATOM 808 C CA . TYR A 1 105 ? -9.147 17.461 16.669 1.00 70.62 105 TYR A CA 1
ATOM 809 C C . TYR A 1 105 ? -8.670 16.008 16.832 1.00 70.62 105 TYR A C 1
ATOM 811 O O . TYR A 1 105 ? -9.403 15.089 16.468 1.00 70.62 105 TYR A O 1
ATOM 819 N N . ALA A 1 106 ? -7.542 15.791 17.518 1.00 68.38 106 ALA A N 1
ATOM 820 C CA . ALA A 1 106 ? -7.081 14.471 17.954 1.00 68.38 106 ALA A CA 1
ATOM 821 C C . ALA A 1 106 ? -8.130 13.719 18.792 1.00 68.38 106 ALA A C 1
ATOM 823 O O . ALA A 1 106 ? -8.340 12.528 18.597 1.00 68.38 106 ALA A O 1
ATOM 824 N N . ASN A 1 107 ? -8.813 14.414 19.706 1.00 66.31 107 ASN A N 1
ATOM 825 C CA . ASN A 1 107 ? -9.848 13.828 20.561 1.00 66.31 107 ASN A CA 1
ATOM 826 C C . ASN A 1 107 ? -11.201 13.671 19.851 1.00 66.31 107 ASN A C 1
ATOM 828 O O . ASN A 1 107 ? -11.991 12.815 20.233 1.00 66.31 107 ASN A O 1
ATOM 832 N N . SER A 1 108 ? -11.483 14.489 18.831 1.00 64.81 108 SER A N 1
ATOM 833 C CA . SER A 1 108 ? -12.674 14.328 17.986 1.00 64.81 108 SER A CA 1
ATOM 834 C C . SER A 1 108 ? -12.579 13.091 17.092 1.00 64.81 108 SER A C 1
ATOM 836 O O . SER A 1 108 ? -13.595 12.549 16.659 1.00 64.81 108 SER A O 1
ATOM 838 N N . TYR A 1 109 ? -11.352 12.618 16.856 1.00 63.97 109 TYR A N 1
ATOM 839 C CA . TYR A 1 109 ? -11.094 11.360 16.189 1.00 63.97 109 TYR A CA 1
ATOM 840 C C . TYR A 1 109 ? -11.450 10.196 17.117 1.00 63.97 109 TYR A C 1
ATOM 842 O O . TYR A 1 109 ? -10.705 9.833 18.027 1.00 63.97 109 TYR A O 1
ATOM 850 N N . SER A 1 110 ? -12.600 9.587 16.861 1.00 61.81 110 SER A N 1
ATOM 851 C CA . SER A 1 110 ? -12.946 8.281 17.408 1.00 61.81 110 SER A CA 1
ATOM 852 C C . SER A 1 110 ? -13.385 7.385 16.259 1.00 61.81 110 SER A C 1
ATOM 854 O O . SER A 1 110 ? -14.201 7.776 15.424 1.00 61.81 110 SER A O 1
ATOM 856 N N . CYS A 1 111 ? -12.798 6.191 16.181 1.00 68.50 111 CYS A N 1
ATOM 857 C CA . CYS A 1 111 ? -13.256 5.161 15.261 1.00 68.50 111 CYS A CA 1
ATOM 858 C C . CYS A 1 111 ? -14.537 4.554 15.850 1.00 68.50 111 CYS A C 1
ATOM 860 O O . CYS A 1 111 ? -14.486 3.586 16.607 1.00 68.50 111 CYS A O 1
ATOM 862 N N . GLY A 1 112 ? -15.669 5.217 15.602 1.00 74.19 112 GLY A N 1
ATOM 863 C CA . GLY A 1 112 ? -16.975 4.799 16.104 1.00 74.19 112 GLY A CA 1
ATOM 864 C C . GLY A 1 112 ? -17.525 3.595 15.341 1.00 74.19 112 GLY A C 1
ATOM 865 O O . GLY A 1 112 ? -17.202 3.405 14.165 1.00 74.19 112 GLY A O 1
ATOM 866 N N . GLU A 1 113 ? -18.376 2.809 16.000 1.00 80.19 113 GLU A N 1
ATOM 867 C CA . GLU A 1 113 ? -19.134 1.737 15.346 1.00 80.19 113 GLU A CA 1
ATOM 868 C C . GLU A 1 113 ? -19.893 2.268 14.120 1.00 80.19 113 GLU A C 1
ATOM 870 O O . GLU A 1 113 ? -20.367 3.406 14.101 1.00 80.19 113 GLU A O 1
ATOM 875 N N . GLU A 1 114 ? -20.007 1.437 13.085 1.00 81.06 114 GLU A N 1
ATOM 876 C CA . GLU A 1 114 ? -20.733 1.726 11.838 1.00 81.06 114 GLU A CA 1
ATOM 877 C C . GLU A 1 114 ? -20.115 2.847 10.970 1.00 81.06 114 GLU A C 1
ATOM 879 O O . GLU A 1 114 ? -20.637 3.169 9.892 1.00 81.06 114 GLU A O 1
ATOM 884 N N . SER A 1 115 ? -18.965 3.390 11.392 1.00 83.62 115 SER A N 1
ATOM 885 C CA . SER A 1 115 ? -18.169 4.367 10.650 1.00 83.62 115 SER A CA 1
ATOM 886 C C . SER A 1 115 ? -16.906 3.749 10.045 1.00 83.62 115 SER A C 1
ATOM 888 O O . SER A 1 115 ? -16.226 2.921 10.650 1.00 83.62 115 SER A O 1
ATOM 890 N N . CYS A 1 116 ? -16.587 4.158 8.820 1.00 89.75 116 CYS A N 1
ATOM 891 C CA . CYS A 1 116 ? -15.410 3.728 8.081 1.00 89.75 116 CYS A CA 1
ATOM 892 C C . CYS A 1 116 ? -14.634 4.958 7.621 1.00 89.75 116 CYS A C 1
ATOM 894 O O . CYS A 1 116 ? -15.145 5.773 6.848 1.00 89.75 116 CYS A O 1
ATOM 896 N N . LEU A 1 117 ? -13.378 5.069 8.044 1.00 89.44 117 LEU A N 1
ATOM 897 C CA . LEU A 1 117 ? -12.502 6.131 7.555 1.00 89.44 117 LEU A CA 1
ATOM 898 C C . LEU A 1 117 ? -11.685 5.630 6.372 1.00 89.44 117 LEU A C 1
ATOM 900 O O . LEU A 1 117 ? -11.257 4.478 6.342 1.00 89.44 117 LEU A O 1
ATOM 904 N N . LEU A 1 118 ? -11.485 6.489 5.384 1.00 89.62 118 LEU A N 1
ATOM 905 C CA . LEU A 1 118 ? -10.761 6.168 4.167 1.00 89.62 118 LEU A CA 1
ATOM 906 C C . LEU A 1 118 ? -9.483 6.972 4.068 1.00 89.62 118 LEU A C 1
ATOM 908 O O . LEU A 1 118 ? -9.481 8.183 4.239 1.00 89.62 118 LEU A O 1
ATOM 912 N N . ASP A 1 119 ? -8.427 6.283 3.676 1.00 87.50 119 ASP A N 1
ATOM 913 C CA . ASP A 1 119 ? -7.191 6.883 3.209 1.00 87.50 119 ASP A CA 1
ATOM 914 C C . ASP A 1 119 ? -6.866 6.339 1.809 1.00 87.50 119 ASP A C 1
ATOM 916 O O . ASP A 1 119 ? -7.497 5.385 1.335 1.00 87.50 119 ASP A O 1
ATOM 920 N N . ALA A 1 120 ? -5.880 6.922 1.129 1.00 86.88 120 ALA A N 1
ATOM 921 C CA . ALA A 1 120 ? -5.468 6.558 -0.223 1.00 86.88 120 ALA A CA 1
ATOM 922 C C . ALA A 1 120 ? -5.253 5.044 -0.376 1.00 86.88 120 ALA A C 1
ATOM 924 O O . ALA A 1 120 ? -5.660 4.454 -1.378 1.00 86.88 120 ALA A O 1
ATOM 925 N N . THR A 1 121 ? -4.679 4.406 0.645 1.00 91.94 121 THR A N 1
ATOM 926 C CA . THR A 1 121 ? -4.229 3.008 0.615 1.00 91.94 121 THR A CA 1
ATOM 927 C C . THR A 1 121 ? -5.020 2.076 1.534 1.00 91.94 121 THR A C 1
ATOM 929 O O . THR A 1 121 ? -4.952 0.857 1.372 1.00 91.94 121 THR A O 1
ATOM 932 N N . SER A 1 122 ? -5.797 2.601 2.482 1.00 93.50 122 SER A N 1
ATOM 933 C CA . SER A 1 122 ? -6.465 1.783 3.500 1.00 93.50 122 SER A CA 1
ATOM 934 C C . SER A 1 122 ? -7.878 2.245 3.820 1.00 93.50 122 SER A C 1
ATOM 936 O O . SER A 1 122 ? -8.242 3.396 3.587 1.00 93.50 122 SER A O 1
ATOM 938 N N . VAL A 1 123 ? -8.650 1.350 4.425 1.00 93.62 123 VAL A N 1
ATOM 939 C CA . VAL A 1 123 ? -9.856 1.683 5.187 1.00 93.62 123 VAL A CA 1
ATOM 940 C C . VAL A 1 123 ? -9.607 1.407 6.664 1.00 93.62 123 VAL A C 1
ATOM 942 O O . VAL A 1 123 ? -8.911 0.452 7.004 1.00 93.62 123 VAL A O 1
ATOM 945 N N . ILE A 1 124 ? -10.157 2.235 7.541 1.00 92.62 124 ILE A N 1
ATOM 946 C CA . ILE A 1 124 ? -10.043 2.088 8.990 1.00 92.62 124 ILE A CA 1
ATOM 947 C C . ILE A 1 124 ? -11.409 1.732 9.530 1.00 92.62 124 ILE A C 1
ATOM 949 O O . ILE A 1 124 ? -12.362 2.497 9.363 1.00 92.62 124 ILE A O 1
ATOM 953 N N . LEU A 1 125 ? -11.474 0.566 10.163 1.00 92.69 125 LEU A N 1
ATOM 954 C CA . LEU A 1 125 ? -12.690 0.012 10.736 1.00 92.69 125 LEU A CA 1
ATOM 955 C C . LEU A 1 125 ? -12.582 -0.031 12.250 1.00 92.69 125 LEU A C 1
ATOM 957 O O . LEU A 1 125 ? -11.506 -0.324 12.781 1.00 92.69 125 LEU A O 1
ATOM 961 N N . CYS A 1 126 ? -13.705 0.196 12.928 1.00 91.12 126 CYS A N 1
ATOM 962 C CA . CYS A 1 126 ? -13.782 -0.013 14.362 1.00 91.12 126 CYS A CA 1
ATOM 963 C C . CYS A 1 126 ? -13.500 -1.487 14.665 1.00 91.12 126 CYS A C 1
ATOM 965 O O . CYS A 1 126 ? -14.000 -2.387 13.983 1.00 91.12 126 CYS A O 1
ATOM 967 N N . LYS A 1 127 ? -12.701 -1.746 15.701 1.00 90.38 127 LYS A N 1
ATOM 968 C CA . LYS A 1 127 ? -12.399 -3.103 16.169 1.00 90.38 127 LYS A CA 1
ATOM 969 C C . LYS A 1 127 ? -13.675 -3.914 16.437 1.00 90.38 127 LYS A C 1
ATOM 971 O O . LYS A 1 127 ? -13.699 -5.117 16.189 1.00 90.38 127 LYS A O 1
ATOM 976 N N . ASP A 1 128 ? -14.737 -3.243 16.883 1.00 90.25 128 ASP A N 1
ATOM 977 C CA . ASP A 1 128 ? -15.995 -3.864 17.282 1.00 90.25 128 ASP A CA 1
ATOM 978 C C . ASP A 1 128 ? -16.876 -4.221 16.075 1.00 90.25 128 ASP A C 1
ATOM 980 O O . ASP A 1 128 ? -17.740 -5.094 16.189 1.00 90.25 128 ASP A O 1
ATOM 984 N N . ASP A 1 129 ? -16.586 -3.672 14.892 1.00 92.12 129 ASP A N 1
ATOM 985 C CA . ASP A 1 129 ? -17.254 -4.008 13.631 1.00 92.12 129 ASP A CA 1
ATOM 986 C C . ASP A 1 129 ? -16.638 -5.229 12.922 1.00 92.12 129 ASP A C 1
ATOM 988 O O . ASP A 1 129 ? -17.221 -5.738 11.960 1.00 92.12 129 ASP A O 1
ATOM 992 N N . LEU A 1 130 ? -15.488 -5.738 13.381 1.00 92.88 130 LEU A N 1
ATOM 993 C CA . LEU A 1 130 ? -14.760 -6.836 12.734 1.00 92.88 130 LEU A CA 1
ATOM 994 C C . LEU A 1 130 ? -15.234 -8.229 13.165 1.00 92.88 130 LEU A C 1
ATOM 996 O O . LEU A 1 130 ? -15.426 -8.518 14.345 1.00 92.88 130 LEU A O 1
ATOM 1000 N N . VAL A 1 131 ? -15.375 -9.144 12.207 1.00 90.81 131 VAL A N 1
ATOM 1001 C CA . VAL A 1 131 ? -15.773 -10.538 12.466 1.00 90.81 131 VAL A CA 1
ATOM 1002 C C . VAL A 1 131 ? -14.576 -11.381 12.909 1.00 90.81 131 VAL A C 1
ATOM 1004 O O . VAL A 1 131 ? -13.516 -11.339 12.290 1.00 90.81 131 VAL A O 1
ATOM 1007 N N . GLY A 1 132 ? -14.776 -12.223 13.927 1.00 79.50 132 GLY A N 1
ATOM 1008 C CA . GLY A 1 132 ? -13.837 -13.295 14.282 1.00 79.50 132 GLY A CA 1
ATOM 1009 C C . GLY A 1 132 ? -12.597 -12.853 15.061 1.00 79.50 132 GLY A C 1
ATOM 1010 O O . GLY A 1 132 ? -11.679 -13.655 15.208 1.00 79.50 132 GLY A O 1
ATOM 1011 N N . PHE A 1 133 ? -12.573 -11.617 15.567 1.00 77.06 133 PHE A N 1
ATOM 1012 C CA . PHE A 1 133 ? -11.498 -11.106 16.413 1.00 77.06 133 PHE A CA 1
ATOM 1013 C C . PHE A 1 133 ? -12.034 -10.609 17.748 1.00 77.06 133 PHE A C 1
ATOM 1015 O O . PHE A 1 133 ? -12.895 -9.733 17.798 1.00 77.06 133 PHE A O 1
ATOM 1022 N N . GLU A 1 134 ? -11.484 -11.162 18.825 1.00 76.06 134 GLU A N 1
ATOM 1023 C CA . GLU A 1 134 ? -11.675 -10.668 20.182 1.00 76.06 134 GLU A CA 1
ATOM 1024 C C . GLU A 1 134 ? -10.397 -9.943 20.589 1.00 76.06 134 GLU A C 1
ATOM 1026 O O . GLU A 1 134 ? -9.336 -10.546 20.768 1.00 76.06 134 GLU A O 1
ATOM 1031 N N . PHE A 1 135 ? -10.487 -8.621 20.676 1.00 80.94 135 PHE A N 1
ATOM 1032 C CA . PHE A 1 135 ? -9.424 -7.823 21.261 1.00 80.94 135 PHE A CA 1
ATOM 1033 C C . PHE A 1 135 ? -9.598 -7.844 22.781 1.00 80.94 135 PHE A C 1
ATOM 1035 O O . PHE A 1 135 ? -10.732 -7.728 23.243 1.00 80.94 135 PHE A O 1
ATOM 1042 N N . PRO A 1 136 ? -8.519 -7.980 23.570 1.00 69.69 136 PRO A N 1
ATOM 1043 C CA . PRO A 1 136 ? -8.636 -7.908 25.019 1.00 69.69 136 PRO A CA 1
ATOM 1044 C C . PRO A 1 136 ? -9.251 -6.563 25.418 1.00 69.69 136 PRO A C 1
ATOM 1046 O O . PRO A 1 136 ? -8.811 -5.509 24.943 1.00 69.69 136 PRO A O 1
ATOM 1049 N N . ASP A 1 137 ? -10.265 -6.609 26.282 1.00 59.12 137 ASP A N 1
ATOM 1050 C CA . ASP A 1 137 ? -10.892 -5.404 26.810 1.00 59.12 137 ASP A CA 1
ATOM 1051 C C . ASP A 1 137 ? -9.847 -4.569 27.549 1.00 59.12 137 ASP A C 1
ATOM 1053 O O . ASP A 1 137 ? -9.120 -5.048 28.426 1.00 59.12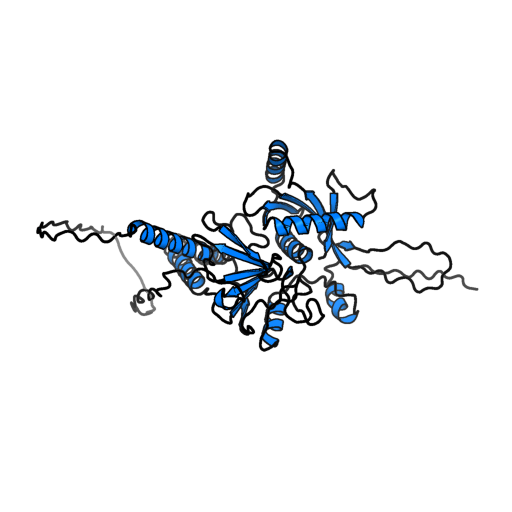 137 ASP A O 1
ATOM 1057 N N . ARG A 1 138 ? -9.760 -3.289 27.185 1.00 56.97 138 ARG A N 1
ATOM 1058 C CA . ARG A 1 138 ? -9.041 -2.326 28.009 1.00 56.97 138 ARG A CA 1
ATOM 1059 C C . ARG A 1 138 ? -9.913 -2.051 29.227 1.00 56.97 138 ARG A C 1
ATOM 1061 O O . ARG A 1 138 ? -10.873 -1.291 29.137 1.00 56.97 138 ARG A O 1
ATOM 1068 N N . ASP A 1 139 ? -9.557 -2.646 30.361 1.00 40.44 139 ASP A N 1
ATOM 1069 C CA . ASP A 1 139 ? -9.991 -2.187 31.683 1.00 40.44 139 ASP A CA 1
ATOM 1070 C C . ASP A 1 139 ? -9.616 -0.696 31.818 1.00 40.44 139 ASP A C 1
ATOM 1072 O O . ASP A 1 139 ? -8.492 -0.376 32.210 1.00 40.44 139 ASP A O 1
ATOM 1076 N N . GLY A 1 140 ? -10.511 0.231 31.451 1.00 44.38 140 GLY A N 1
ATOM 1077 C CA . GLY A 1 140 ? -10.247 1.659 31.642 1.00 44.38 140 GLY A CA 1
ATOM 1078 C C . GLY A 1 140 ? -10.862 2.677 30.685 1.00 44.38 140 GLY A C 1
ATOM 1079 O O . GLY A 1 140 ? -10.503 3.842 30.830 1.00 44.38 140 GLY A O 1
ATOM 1080 N N . ASP A 1 141 ? -11.787 2.340 29.779 1.00 38.66 141 ASP A N 1
ATOM 1081 C CA . ASP A 1 141 ? -12.655 3.375 29.175 1.00 38.66 141 ASP A CA 1
ATOM 1082 C C . ASP A 1 141 ? -13.707 3.825 30.210 1.00 38.66 141 ASP A C 1
ATOM 1084 O O . ASP A 1 141 ? -14.914 3.641 30.072 1.00 38.66 141 ASP A O 1
ATOM 1088 N N . GLN A 1 142 ? -13.237 4.418 31.311 1.00 33.16 142 GLN A N 1
ATOM 1089 C CA . GLN A 1 142 ? -14.035 5.438 31.966 1.00 33.16 142 GLN A CA 1
ATOM 1090 C C . GLN A 1 142 ? -13.874 6.681 31.105 1.00 33.16 142 GLN A C 1
ATOM 1092 O O . GLN A 1 142 ? -12.782 7.238 31.004 1.00 33.16 142 GLN A O 1
ATOM 1097 N N . ASN A 1 143 ? -14.967 7.086 30.461 1.00 32.19 143 ASN A N 1
ATOM 1098 C CA . ASN A 1 143 ? -15.143 8.447 29.983 1.00 32.19 143 ASN A CA 1
ATOM 1099 C C . ASN A 1 143 ? -14.815 9.384 31.150 1.00 32.19 143 ASN A C 1
ATOM 1101 O O . ASN A 1 143 ? -15.654 9.614 32.020 1.00 32.19 143 ASN A O 1
ATOM 1105 N N . TYR A 1 144 ? -13.582 9.880 31.208 1.00 32.94 144 TYR A N 1
ATOM 1106 C CA . TYR A 1 144 ? -13.276 11.029 32.035 1.00 32.94 144 TYR A CA 1
ATOM 1107 C C . TYR A 1 144 ? -14.027 12.179 31.389 1.00 32.94 144 TYR A C 1
ATOM 1109 O O . TYR A 1 144 ? -13.690 12.605 30.282 1.00 32.94 144 TYR A O 1
ATOM 1117 N N . GLU A 1 145 ? -15.112 12.585 32.050 1.00 26.66 145 GLU A N 1
ATOM 1118 C CA . GLU A 1 145 ? -15.841 13.802 31.737 1.00 26.66 145 GLU A CA 1
ATOM 1119 C C . GLU A 1 145 ? -14.819 14.899 31.446 1.00 26.66 145 GLU A C 1
ATOM 1121 O O . GLU A 1 145 ? -13.892 15.140 32.225 1.00 26.66 145 GLU A O 1
ATOM 1126 N N . SER A 1 146 ? -14.966 15.505 30.271 1.00 31.28 146 SER A N 1
ATOM 1127 C CA . SER A 1 146 ? -14.315 16.754 29.911 1.00 31.28 146 SER A CA 1
ATOM 1128 C C . SER A 1 146 ? -14.331 17.687 31.118 1.00 31.28 146 SER A C 1
ATOM 1130 O O . SER A 1 146 ? -15.411 17.962 31.647 1.00 31.28 146 SER A O 1
ATOM 1132 N N . GLU A 1 147 ? -13.152 18.152 31.548 1.00 29.41 147 GLU A N 1
ATOM 1133 C CA . GLU A 1 147 ? -13.069 19.217 32.546 1.00 29.41 147 GLU A CA 1
ATOM 1134 C C . GLU A 1 147 ? -14.030 20.345 32.144 1.00 29.41 147 GLU A C 1
ATOM 1136 O O . GLU A 1 147 ? -14.094 20.691 30.957 1.00 29.41 147 GLU A O 1
ATOM 1141 N N . PRO A 1 148 ? -14.820 20.879 33.090 1.00 28.56 148 PRO A N 1
ATOM 1142 C CA . PRO A 1 148 ? -15.816 21.882 32.771 1.00 28.56 148 PRO A CA 1
ATOM 1143 C C . PRO A 1 148 ? -15.129 23.109 32.172 1.00 28.56 148 PRO A C 1
ATOM 1145 O O . PRO A 1 148 ? -14.142 23.610 32.711 1.00 28.56 148 PRO A O 1
ATOM 1148 N N . ASP A 1 149 ? -15.680 23.562 31.046 1.00 29.67 149 ASP A N 1
ATOM 1149 C CA . ASP A 1 149 ? -15.361 24.827 30.395 1.00 29.67 149 ASP A CA 1
ATOM 1150 C C . ASP A 1 149 ? -15.290 25.930 31.460 1.00 29.67 149 ASP A C 1
ATOM 1152 O O . ASP A 1 149 ? -16.271 26.201 32.159 1.00 29.67 149 ASP A O 1
ATOM 1156 N N . CYS A 1 150 ? -14.132 26.576 31.591 1.00 27.72 150 CYS A N 1
ATOM 1157 C CA . CYS A 1 150 ? -14.048 27.843 32.299 1.00 27.72 150 CYS A CA 1
ATOM 1158 C C . CYS A 1 150 ? -14.780 28.880 31.441 1.00 27.72 150 CYS A C 1
ATOM 1160 O O . CYS A 1 150 ? -14.185 29.518 30.574 1.00 27.72 150 CYS A O 1
ATOM 1162 N N . THR A 1 151 ? -16.085 29.014 31.655 1.00 34.34 151 THR A N 1
ATOM 1163 C CA . THR A 1 151 ? -16.852 30.175 31.219 1.00 34.34 151 THR A CA 1
ATOM 1164 C C . THR A 1 151 ? -16.358 31.386 32.001 1.00 34.34 151 THR A C 1
ATOM 1166 O O . THR A 1 151 ? -16.771 31.599 33.139 1.00 34.34 151 THR A O 1
ATOM 1169 N N . GLU A 1 152 ? -15.488 32.182 31.395 1.00 30.39 152 GLU A N 1
ATOM 1170 C CA . GLU A 1 152 ? -15.422 33.610 31.689 1.00 30.39 152 GLU A CA 1
ATOM 1171 C C . GLU A 1 152 ? -15.802 34.344 30.405 1.00 30.39 152 GLU A C 1
ATOM 1173 O O . GLU A 1 152 ? -15.032 34.438 29.448 1.00 30.39 152 GLU A O 1
ATOM 1178 N N . ASP A 1 153 ? -17.065 34.778 30.390 1.00 30.27 153 ASP A N 1
ATOM 1179 C CA . ASP A 1 153 ? -17.501 35.958 29.658 1.00 30.27 153 ASP A CA 1
ATOM 1180 C C . ASP A 1 153 ? -16.482 37.078 29.888 1.00 30.27 153 ASP A C 1
ATOM 1182 O O . ASP A 1 153 ? -16.219 37.436 31.033 1.00 30.27 153 ASP A O 1
ATOM 1186 N N . ASP A 1 154 ? -15.979 37.679 28.813 1.00 28.70 154 ASP A N 1
ATOM 1187 C CA . ASP A 1 154 ? -15.885 39.134 28.793 1.00 28.70 154 ASP A CA 1
ATOM 1188 C C . ASP A 1 154 ? -15.937 39.668 27.357 1.00 28.70 154 ASP A C 1
ATOM 1190 O O . ASP A 1 154 ? -14.977 39.678 26.588 1.00 28.70 154 ASP A O 1
ATOM 1194 N N . CYS A 1 155 ? -17.168 40.032 27.005 1.00 27.97 155 CYS A N 1
ATOM 1195 C CA . CYS A 1 155 ? -17.584 41.217 26.270 1.00 27.97 155 CYS A CA 1
ATOM 1196 C C . CYS A 1 155 ? -16.560 41.891 25.343 1.00 27.97 155 CYS A C 1
ATOM 1198 O O . CYS A 1 155 ? -15.661 42.625 25.750 1.00 27.97 155 CYS A O 1
ATOM 1200 N N . ILE A 1 156 ? -16.872 41.779 24.054 1.00 29.84 156 ILE A N 1
ATOM 1201 C CA . ILE A 1 156 ? -16.548 42.753 23.014 1.00 29.84 156 ILE A CA 1
ATOM 1202 C C . ILE A 1 156 ? -16.996 44.148 23.486 1.00 29.84 156 ILE A C 1
ATOM 1204 O O . ILE A 1 156 ? -18.181 44.355 23.734 1.00 29.84 156 ILE A O 1
ATOM 1208 N N . ASN A 1 157 ? -16.072 45.106 23.553 1.00 27.42 157 ASN A N 1
ATOM 1209 C CA . ASN A 1 157 ? -16.386 46.521 23.376 1.00 27.42 157 ASN A CA 1
ATOM 1210 C C . ASN A 1 157 ? -15.289 47.189 22.543 1.00 27.42 157 ASN A C 1
ATOM 1212 O O . ASN A 1 157 ? -14.097 47.078 22.833 1.00 27.42 157 ASN A O 1
ATOM 1216 N N . GLU A 1 158 ? -15.746 47.846 21.484 1.00 31.36 158 GLU A N 1
ATOM 1217 C CA . GLU A 1 158 ? -14.982 48.700 20.588 1.00 31.36 158 GLU A CA 1
ATOM 1218 C C . GLU A 1 158 ? -14.670 50.069 21.231 1.00 31.36 158 GLU A C 1
ATOM 1220 O O . GLU A 1 158 ? -15.299 50.484 22.203 1.00 31.36 158 GLU A O 1
ATOM 1225 N N . ASP A 1 159 ? -13.730 50.762 20.581 1.00 26.83 159 ASP A N 1
ATOM 1226 C CA . ASP A 1 159 ? -13.457 52.207 20.581 1.00 26.83 159 ASP A CA 1
ATOM 1227 C C . ASP A 1 159 ? -12.405 52.839 21.523 1.00 26.83 159 ASP A C 1
ATOM 1229 O O . ASP A 1 159 ? -12.616 53.145 22.690 1.00 26.83 159 ASP A O 1
ATOM 1233 N N . MET A 1 160 ? -11.264 53.124 20.872 1.00 30.64 160 MET A N 1
ATOM 1234 C CA . MET A 1 160 ? -10.622 54.436 20.655 1.00 30.64 160 MET A CA 1
ATOM 1235 C C . MET A 1 160 ? -10.172 55.352 21.821 1.00 30.64 160 MET A C 1
ATOM 1237 O O . MET A 1 160 ? -10.954 55.841 22.622 1.00 30.64 160 MET A O 1
ATOM 1241 N N . GLN A 1 161 ? -8.909 55.786 21.649 1.00 29.31 161 GLN A N 1
ATOM 1242 C CA . GLN A 1 161 ? -8.274 57.076 21.998 1.00 29.31 161 GLN A CA 1
ATOM 1243 C C . GLN A 1 161 ? -7.505 57.238 23.332 1.00 29.31 161 GLN A C 1
ATOM 1245 O O . GLN A 1 161 ? -8.057 57.494 24.390 1.00 29.31 161 GLN A O 1
ATOM 1250 N N . ASP A 1 162 ? -6.178 57.237 23.147 1.00 26.30 162 ASP A N 1
ATOM 1251 C CA . ASP A 1 162 ? -5.230 58.336 23.419 1.00 26.30 162 ASP A CA 1
ATOM 1252 C C . ASP A 1 162 ? -4.573 58.532 24.810 1.00 26.30 162 ASP A C 1
ATOM 1254 O O . ASP A 1 162 ? -5.188 58.503 25.868 1.00 26.30 162 ASP A O 1
ATOM 1258 N N . ALA A 1 163 ? -3.267 58.814 24.701 1.00 28.73 163 ALA A N 1
ATOM 1259 C CA . ALA A 1 163 ? -2.326 59.505 25.585 1.00 28.73 163 ALA A CA 1
ATOM 1260 C C . ALA A 1 163 ? -2.070 59.050 27.045 1.00 28.73 163 ALA A C 1
ATOM 1262 O O . ALA A 1 163 ? -2.839 59.313 27.962 1.00 28.73 163 ALA A O 1
ATOM 1263 N N . GLY A 1 164 ? -0.810 58.650 27.293 1.00 25.59 164 GLY A N 1
ATOM 1264 C CA . GLY A 1 164 ? -0.019 59.253 28.380 1.00 25.59 164 GLY A CA 1
ATOM 1265 C C . GLY A 1 164 ? 0.617 58.329 29.433 1.00 25.59 164 GLY A C 1
ATOM 1266 O O . GLY A 1 164 ? -0.050 57.835 30.326 1.00 25.59 164 GLY A O 1
ATOM 1267 N N . GLY A 1 165 ? 1.957 58.270 29.429 1.00 25.64 165 GLY A N 1
ATOM 1268 C CA . GLY A 1 165 ? 2.747 58.545 30.643 1.00 25.64 165 GLY A CA 1
ATOM 1269 C C . GLY A 1 165 ? 3.113 57.413 31.624 1.00 25.64 165 GLY A C 1
ATOM 1270 O O . GLY A 1 165 ? 2.404 57.151 32.579 1.00 25.64 165 GLY A O 1
ATOM 1271 N N . ASN A 1 166 ? 4.351 56.924 31.474 1.00 29.09 166 ASN A N 1
ATOM 1272 C CA . ASN A 1 166 ? 5.383 56.676 32.503 1.00 29.09 166 ASN A CA 1
ATOM 1273 C C . ASN A 1 166 ? 5.161 55.793 33.764 1.00 29.09 166 ASN A C 1
ATOM 1275 O O . ASN A 1 166 ? 4.500 56.174 34.717 1.00 29.09 166 ASN A O 1
ATOM 1279 N N . HIS A 1 167 ? 6.028 54.764 33.828 1.00 29.11 167 HIS A N 1
ATOM 1280 C CA . HIS A 1 167 ? 6.877 54.324 34.957 1.00 29.11 167 HIS A CA 1
ATOM 1281 C C . HIS A 1 167 ? 6.234 53.855 36.281 1.00 29.11 167 HIS A C 1
ATOM 1283 O O . HIS A 1 167 ? 5.785 54.663 37.084 1.00 29.11 167 HIS A O 1
ATOM 1289 N N . GLY A 1 168 ? 6.447 52.572 36.630 1.00 26.17 168 GLY A N 1
ATOM 1290 C CA . GLY A 1 168 ? 6.516 52.165 38.044 1.00 26.17 168 GLY A CA 1
ATOM 1291 C C . GLY A 1 168 ? 6.202 50.704 38.393 1.00 26.17 168 GLY A C 1
ATOM 1292 O O . GLY A 1 168 ? 5.113 50.408 38.854 1.00 26.17 168 GLY A O 1
ATOM 1293 N N . ARG A 1 169 ? 7.197 49.817 38.251 1.00 26.44 169 ARG A N 1
ATOM 1294 C CA . ARG A 1 169 ? 7.568 48.712 39.172 1.00 26.44 169 ARG A CA 1
ATOM 1295 C C . ARG A 1 169 ? 6.436 47.985 39.944 1.00 26.44 169 ARG A C 1
ATOM 1297 O O . ARG A 1 169 ? 6.027 48.430 41.011 1.00 26.44 169 ARG A O 1
ATOM 1304 N N . CYS A 1 170 ? 6.058 46.782 39.496 1.00 24.83 170 CYS A N 1
ATOM 1305 C CA . CYS A 1 170 ? 5.216 45.853 40.267 1.00 24.83 170 CYS A CA 1
ATOM 1306 C C . CYS A 1 170 ? 6.040 44.956 41.211 1.00 24.83 170 CYS A C 1
ATOM 1308 O O . CYS A 1 170 ? 7.089 44.425 40.847 1.00 24.83 170 CYS A O 1
ATOM 1310 N N . VAL A 1 171 ? 5.537 44.824 42.439 1.00 24.53 171 VAL A N 1
ATOM 1311 C CA . VAL A 1 171 ? 6.073 44.065 43.575 1.00 24.53 171 VAL A CA 1
ATOM 1312 C C . VAL A 1 171 ? 5.287 42.758 43.708 1.00 24.53 171 VAL A C 1
ATOM 1314 O O . VAL A 1 171 ? 4.061 42.785 43.746 1.00 24.53 171 VAL A O 1
ATOM 1317 N N . CYS A 1 172 ? 5.982 41.627 43.830 1.00 25.22 172 CYS A N 1
ATOM 1318 C CA . CYS A 1 172 ? 5.387 40.341 44.206 1.00 25.22 172 CYS A CA 1
ATOM 1319 C C . CYS A 1 172 ? 5.229 40.234 45.734 1.00 25.22 172 CYS A C 1
ATOM 1321 O O . CYS A 1 172 ? 6.149 40.635 46.453 1.00 25.22 172 CYS A O 1
ATOM 1323 N N . PRO A 1 173 ? 4.178 39.565 46.245 1.00 27.97 173 PRO A N 1
ATOM 1324 C CA . PRO A 1 173 ? 4.208 38.977 47.579 1.00 27.97 173 PRO A CA 1
ATOM 1325 C C . PRO A 1 173 ? 4.096 37.443 47.549 1.00 27.97 173 PRO A C 1
ATOM 1327 O O . PRO A 1 173 ? 3.123 36.864 47.077 1.00 27.97 173 PRO A O 1
ATOM 1330 N N . THR A 1 174 ? 5.102 36.788 48.128 1.00 25.62 174 THR A N 1
ATOM 1331 C CA . THR A 1 174 ? 5.116 35.382 48.563 1.00 25.62 174 THR A CA 1
ATOM 1332 C C . THR A 1 174 ? 4.348 35.186 49.877 1.00 25.62 174 THR A C 1
ATOM 1334 O O . THR A 1 174 ? 4.591 35.921 50.834 1.00 25.62 174 THR A O 1
ATOM 1337 N N . VAL A 1 175 ? 3.526 34.132 49.977 1.00 29.11 175 VAL A N 1
ATOM 1338 C CA . VAL A 1 175 ? 2.896 33.650 51.229 1.00 29.11 175 VAL A CA 1
ATOM 1339 C C . VAL A 1 175 ? 3.128 32.132 51.337 1.00 29.11 175 VAL A C 1
ATOM 1341 O O . VAL A 1 175 ? 2.701 31.379 50.474 1.00 29.11 175 VAL A O 1
ATOM 1344 N N . LYS A 1 176 ? 4.130 31.726 52.131 1.00 26.53 176 LYS A N 1
ATOM 1345 C CA . LYS A 1 176 ? 4.086 31.054 53.456 1.00 26.53 176 LYS A CA 1
ATOM 1346 C C . LYS A 1 176 ? 3.529 29.616 53.488 1.00 26.53 176 LYS A C 1
ATOM 1348 O O . LYS A 1 176 ? 2.365 29.368 53.215 1.00 26.53 176 LYS A O 1
ATOM 1353 N N . LYS A 1 177 ? 4.404 28.698 53.928 1.00 27.06 177 LYS A N 1
ATOM 1354 C CA . LYS A 1 177 ? 4.129 27.326 54.392 1.00 27.06 177 LYS A CA 1
ATOM 1355 C C . LYS A 1 177 ? 3.775 27.338 55.883 1.00 27.06 177 LYS A C 1
ATOM 1357 O O . LYS A 1 177 ? 4.516 27.944 56.653 1.00 27.06 177 LYS A O 1
ATOM 1362 N N . GLU A 1 178 ? 2.777 26.556 56.285 1.00 26.64 178 GLU A N 1
ATOM 1363 C CA . GLU A 1 178 ? 2.571 26.116 57.673 1.00 26.64 178 GLU A CA 1
ATOM 1364 C C . GLU A 1 178 ? 2.349 24.592 57.742 1.00 26.64 178 GLU A C 1
ATOM 1366 O O . GLU A 1 178 ? 1.836 23.977 56.810 1.00 26.64 178 GLU A O 1
ATOM 1371 N N . LYS A 1 179 ? 2.823 23.993 58.843 1.00 27.50 179 LYS A N 1
ATOM 1372 C CA . LYS A 1 179 ? 2.795 22.565 59.213 1.00 27.50 179 LYS A CA 1
ATOM 1373 C C . LYS A 1 179 ? 1.862 22.362 60.415 1.00 27.50 179 LYS A C 1
ATOM 1375 O O . LYS A 1 179 ? 1.928 23.163 61.338 1.00 27.50 179 LYS A O 1
ATOM 1380 N N . MET A 1 180 ? 1.175 21.219 60.473 1.00 25.09 180 MET A N 1
ATOM 1381 C CA . MET A 1 180 ? 0.728 20.458 61.668 1.00 25.09 180 MET A CA 1
ATOM 1382 C C . MET A 1 180 ? 0.050 19.174 61.143 1.00 25.09 180 MET A C 1
ATOM 1384 O O . MET A 1 180 ? -0.551 19.237 60.079 1.00 25.09 180 MET A O 1
ATOM 1388 N N . SER A 1 181 ? 0.032 17.986 61.746 1.00 26.52 181 SER A N 1
ATOM 1389 C CA . SER A 1 181 ? 0.687 17.312 62.880 1.00 26.52 181 SER A CA 1
ATOM 1390 C C . SER A 1 181 ? 0.123 15.873 62.896 1.00 26.52 181 SER A C 1
ATOM 1392 O O . SER A 1 181 ? -0.999 15.661 62.438 1.00 26.52 181 SER A O 1
ATOM 1394 N N . ASP A 1 182 ? 0.883 14.912 63.424 1.00 24.64 182 ASP A N 1
ATOM 1395 C CA . ASP A 1 182 ? 0.547 13.482 63.529 1.00 24.64 182 ASP A CA 1
ATOM 1396 C C . ASP A 1 182 ? -0.756 13.165 64.283 1.00 24.64 182 ASP A C 1
ATOM 1398 O O . ASP A 1 182 ? -1.056 13.778 65.308 1.00 24.64 182 ASP A O 1
ATOM 1402 N N . LEU A 1 183 ? -1.442 12.096 63.858 1.00 28.80 183 LEU A N 1
ATOM 1403 C CA . LEU A 1 183 ? -2.323 11.288 64.707 1.00 28.80 183 LEU A CA 1
ATOM 1404 C C . LEU A 1 183 ? -2.236 9.809 64.304 1.00 28.80 183 LEU A C 1
ATOM 1406 O O . LEU A 1 183 ? -2.598 9.397 63.205 1.00 28.80 183 LEU A O 1
ATOM 1410 N N . SER A 1 184 ? -1.724 9.018 65.242 1.00 28.41 184 SER A N 1
ATOM 1411 C CA . SER A 1 184 ? -1.581 7.567 65.195 1.00 28.41 184 SER A CA 1
ATOM 1412 C C . SER A 1 184 ? -2.923 6.841 65.329 1.00 28.41 184 SER A C 1
ATOM 1414 O O . SER A 1 184 ? -3.678 7.122 66.260 1.00 28.41 184 SER A O 1
ATOM 1416 N N . GLY A 1 185 ? -3.154 5.814 64.510 1.00 25.84 185 GLY A N 1
ATOM 1417 C CA . GLY A 1 185 ? -4.235 4.844 64.696 1.00 25.84 185 GLY A CA 1
ATOM 1418 C C . GLY A 1 185 ? -3.837 3.466 64.165 1.00 25.84 185 GLY A C 1
ATOM 1419 O O . GLY A 1 185 ? -3.711 3.273 62.962 1.00 25.84 185 GLY A O 1
ATOM 1420 N N . LYS A 1 186 ? -3.612 2.511 65.075 1.00 28.42 186 LYS A N 1
ATOM 1421 C CA . LYS A 1 186 ? -3.410 1.082 64.781 1.00 28.42 186 LYS A CA 1
ATOM 1422 C C . LYS A 1 186 ? -4.668 0.486 64.136 1.00 28.42 186 LYS A C 1
ATOM 1424 O O . LYS A 1 186 ? -5.738 0.592 64.728 1.00 28.42 186 LYS A O 1
ATOM 1429 N N . LEU A 1 187 ? -4.515 -0.275 63.049 1.00 27.36 187 LEU A N 1
ATOM 1430 C CA . LEU A 1 187 ? -5.442 -1.361 62.719 1.00 27.36 187 LEU A CA 1
ATOM 1431 C C . LEU A 1 187 ? -4.687 -2.586 62.181 1.00 27.36 187 LEU A C 1
ATOM 1433 O O . LEU A 1 187 ? -3.711 -2.465 61.446 1.00 27.36 187 LEU A O 1
ATOM 1437 N N . ASN A 1 188 ? -5.134 -3.753 62.639 1.00 26.78 188 ASN A N 1
ATOM 1438 C CA . ASN A 1 188 ? -4.512 -5.064 62.483 1.00 26.78 188 ASN A CA 1
ATOM 1439 C C . ASN A 1 188 ? -4.602 -5.637 61.060 1.00 26.78 188 ASN A C 1
ATOM 1441 O O . ASN A 1 188 ? -5.454 -5.267 60.257 1.00 26.78 188 ASN A O 1
ATOM 1445 N N . SER A 1 189 ? -3.723 -6.608 60.811 1.00 28.80 189 SER A N 1
ATOM 1446 C CA . SER A 1 189 ? -3.565 -7.395 59.592 1.00 28.80 189 SER A CA 1
ATOM 1447 C C . SER A 1 189 ? -4.828 -8.128 59.131 1.00 28.80 189 SER A C 1
ATOM 1449 O O . SER A 1 189 ? -5.386 -8.928 59.882 1.00 28.80 189 SER A O 1
ATOM 1451 N N . LEU A 1 190 ? -5.147 -7.993 57.846 1.00 27.22 190 LEU A N 1
ATOM 1452 C CA . LEU A 1 190 ? -5.804 -9.023 57.042 1.00 27.22 190 LEU A CA 1
ATOM 1453 C C . LEU A 1 190 ? -5.053 -9.125 55.710 1.00 27.22 190 LEU A C 1
ATOM 1455 O O . LEU A 1 190 ? -4.895 -8.151 54.978 1.00 27.22 190 LEU A O 1
ATOM 1459 N N . HIS A 1 191 ? -4.512 -10.313 55.466 1.00 28.59 191 HIS A N 1
ATOM 1460 C CA . HIS A 1 191 ? -3.709 -10.669 54.307 1.00 28.59 191 HIS A CA 1
ATOM 1461 C C . HIS A 1 191 ? -4.647 -10.835 53.103 1.00 28.59 191 HIS A C 1
ATOM 1463 O O . HIS A 1 191 ? -5.333 -11.845 52.982 1.00 28.59 191 HIS A O 1
ATOM 1469 N N . ILE A 1 192 ? -4.704 -9.826 52.236 1.00 29.41 192 ILE A N 1
ATOM 1470 C CA . ILE A 1 192 ? -5.243 -9.946 50.878 1.00 29.41 192 ILE A CA 1
ATOM 1471 C C . ILE A 1 192 ? -4.044 -9.759 49.959 1.00 29.41 192 ILE A C 1
ATOM 1473 O O . ILE A 1 192 ? -3.369 -8.730 50.030 1.00 29.41 192 ILE A O 1
ATOM 1477 N N . GLN A 1 193 ? -3.751 -10.771 49.143 1.00 30.48 193 GLN A N 1
ATOM 1478 C CA . GLN A 1 193 ? -2.747 -10.685 48.089 1.00 30.48 193 GLN A CA 1
ATOM 1479 C C . GLN A 1 193 ? -3.177 -9.580 47.114 1.00 30.48 193 GLN A C 1
ATOM 1481 O O . GLN A 1 193 ? -4.051 -9.777 46.276 1.00 30.48 193 GLN A O 1
ATOM 1486 N N . LYS A 1 194 ? -2.615 -8.382 47.291 1.00 27.66 194 LYS A N 1
ATOM 1487 C CA . LYS A 1 194 ? -2.687 -7.287 46.328 1.00 27.66 194 LYS A CA 1
ATOM 1488 C C . LYS A 1 194 ? -1.610 -7.544 45.286 1.00 27.66 194 LYS A C 1
ATOM 1490 O O . LYS A 1 194 ? -0.427 -7.518 45.623 1.00 27.66 194 LYS A O 1
ATOM 1495 N N . GLU A 1 195 ? -2.003 -7.733 44.032 1.00 34.28 195 GLU A N 1
ATOM 1496 C CA . GLU A 1 195 ? -1.105 -7.337 42.948 1.00 34.28 195 GLU A CA 1
ATOM 1497 C C . GLU A 1 195 ? -0.746 -5.849 43.115 1.00 34.28 195 GLU A C 1
ATOM 1499 O O . GLU A 1 195 ? -1.561 -5.084 43.653 1.00 34.28 195 GLU A O 1
ATOM 1504 N N . PRO A 1 196 ? 0.464 -5.406 42.727 1.00 33.19 196 PRO A N 1
ATOM 1505 C CA . PRO A 1 196 ? 0.931 -4.073 43.066 1.00 33.19 196 PRO A CA 1
ATOM 1506 C C . PRO A 1 196 ? 0.095 -3.042 42.307 1.00 33.19 196 PRO A C 1
ATOM 1508 O O . PRO A 1 196 ? 0.246 -2.854 41.103 1.00 33.19 196 PRO A O 1
ATOM 1511 N N . PHE A 1 197 ? -0.783 -2.351 43.034 1.00 37.56 197 PHE A N 1
ATOM 1512 C CA . PHE A 1 197 ? -1.615 -1.255 42.531 1.00 37.56 197 PHE A CA 1
ATOM 1513 C C . PHE A 1 197 ? -0.777 -0.183 41.807 1.00 37.56 197 PHE A C 1
ATOM 1515 O O . PHE A 1 197 ? -1.242 0.421 40.847 1.00 37.56 197 PHE A O 1
ATOM 1522 N N . GLU A 1 198 ? 0.490 -0.017 42.198 1.00 36.31 198 GLU A N 1
ATOM 1523 C CA . GLU A 1 198 ? 1.437 0.888 41.543 1.00 36.31 198 GLU A CA 1
ATOM 1524 C C . GLU A 1 198 ? 1.725 0.495 40.085 1.00 36.31 198 GLU A C 1
ATOM 1526 O O . GLU A 1 198 ? 1.658 1.357 39.220 1.00 36.31 198 GLU A O 1
ATOM 1531 N N . GLN A 1 199 ? 1.917 -0.792 39.759 1.00 37.03 199 GLN A N 1
ATOM 1532 C CA . GLN A 1 199 ? 2.190 -1.223 38.376 1.00 37.03 199 GLN A CA 1
ATOM 1533 C C . GLN A 1 199 ? 0.994 -1.013 37.437 1.00 37.03 199 GLN A C 1
ATOM 1535 O O . GLN A 1 199 ? 1.183 -0.734 36.253 1.00 37.03 199 GLN A O 1
ATOM 1540 N N . LYS A 1 200 ? -0.239 -1.134 37.950 1.00 39.47 200 LYS A N 1
ATOM 1541 C CA . LYS A 1 200 ? -1.464 -0.937 37.157 1.00 39.47 200 LYS A CA 1
ATOM 1542 C C . LYS A 1 200 ? -1.694 0.550 36.846 1.00 39.47 200 LYS A C 1
ATOM 1544 O O . LYS A 1 200 ? -2.096 0.883 35.736 1.00 39.47 200 LYS A O 1
ATOM 1549 N N . VAL A 1 201 ? -1.367 1.438 37.791 1.00 46.16 201 VAL A N 1
ATOM 1550 C CA . VAL A 1 201 ? -1.462 2.901 37.624 1.00 46.16 201 VAL A CA 1
ATOM 1551 C C . VAL A 1 201 ? -0.377 3.436 36.683 1.00 46.16 201 VAL A C 1
ATOM 1553 O O . VAL A 1 201 ? -0.681 4.268 35.831 1.00 46.16 201 VAL A O 1
ATOM 1556 N N . THR A 1 202 ? 0.863 2.936 36.769 1.00 51.19 202 THR A N 1
ATOM 1557 C CA . THR A 1 202 ? 1.946 3.359 35.861 1.00 51.19 202 THR A CA 1
ATOM 1558 C C . THR A 1 202 ? 1.656 2.954 34.417 1.00 51.19 202 THR A C 1
ATOM 1560 O O . THR A 1 202 ? 1.710 3.804 33.534 1.00 51.19 202 THR A O 1
ATOM 1563 N N . LYS A 1 203 ? 1.224 1.704 34.186 1.00 54.69 203 LYS A N 1
ATOM 1564 C CA . LYS A 1 203 ? 0.838 1.228 32.847 1.00 54.69 203 LYS A CA 1
ATOM 1565 C C . LYS A 1 203 ? -0.334 2.011 32.262 1.00 54.69 203 LYS A C 1
ATOM 1567 O O . LYS A 1 203 ? -0.286 2.402 31.106 1.00 54.69 203 LYS A O 1
ATOM 1572 N N . ALA A 1 204 ? -1.374 2.291 33.050 1.00 56.03 204 ALA A N 1
ATOM 1573 C CA . ALA A 1 204 ? -2.508 3.089 32.577 1.00 56.03 204 ALA A CA 1
ATOM 1574 C C . ALA A 1 204 ? -2.095 4.525 32.192 1.00 56.03 204 ALA A C 1
ATOM 1576 O O . ALA A 1 204 ? -2.574 5.061 31.193 1.00 56.03 204 ALA A O 1
ATOM 1577 N N . SER A 1 205 ? -1.173 5.132 32.948 1.00 59.00 205 SER A N 1
ATOM 1578 C CA . SER A 1 205 ? -0.625 6.458 32.639 1.00 59.00 205 SER A CA 1
ATOM 1579 C C . SER A 1 205 ? 0.246 6.460 31.377 1.00 59.00 205 SER A C 1
ATOM 1581 O O . SER A 1 205 ? 0.191 7.420 30.608 1.00 59.00 205 SER A O 1
ATOM 1583 N N . GLU A 1 206 ? 1.037 5.410 31.151 1.00 58.66 206 GLU A N 1
ATOM 1584 C CA . GLU A 1 206 ? 1.860 5.235 29.945 1.00 58.66 206 GLU A CA 1
ATOM 1585 C C . GLU A 1 206 ? 0.988 5.004 28.703 1.00 58.66 206 GLU A C 1
ATOM 1587 O O . GLU A 1 206 ? 1.160 5.699 27.704 1.00 58.66 206 GLU A O 1
ATOM 1592 N N . VAL A 1 207 ? -0.040 4.151 28.793 1.00 58.81 207 VAL A N 1
ATOM 1593 C CA . VAL A 1 207 ? -1.038 3.935 27.726 1.00 58.81 207 VAL A CA 1
ATOM 1594 C C . VAL A 1 207 ? -1.715 5.248 27.327 1.00 58.81 207 VAL A C 1
ATOM 1596 O O . VAL A 1 207 ? -1.894 5.527 26.138 1.00 58.81 207 VAL A O 1
ATOM 1599 N N . LEU A 1 208 ? -2.111 6.064 28.312 1.00 59.88 208 LEU A N 1
ATOM 1600 C CA . LEU A 1 208 ? -2.776 7.345 28.074 1.00 59.88 208 LEU A CA 1
ATOM 1601 C C . LEU A 1 208 ? -1.828 8.354 27.411 1.00 59.88 208 LEU A C 1
ATOM 1603 O O . LEU A 1 208 ? -2.233 9.068 26.491 1.00 59.88 208 LEU A O 1
ATOM 1607 N N . ALA A 1 209 ? -0.561 8.383 27.832 1.00 59.50 209 ALA A N 1
ATOM 1608 C CA . ALA A 1 209 ? 0.474 9.190 27.197 1.00 59.50 209 ALA A CA 1
ATOM 1609 C C . ALA A 1 209 ? 0.738 8.734 25.753 1.00 59.50 209 ALA A C 1
ATOM 1611 O O . ALA A 1 209 ? 0.778 9.571 24.855 1.00 59.50 209 ALA A O 1
ATOM 1612 N N . ASN A 1 210 ? 0.810 7.425 25.505 1.00 62.81 210 ASN A N 1
ATOM 1613 C CA . ASN A 1 210 ? 1.011 6.840 24.178 1.00 62.81 210 ASN A CA 1
ATOM 1614 C C . ASN A 1 210 ? -0.174 7.121 23.247 1.00 62.81 210 ASN A C 1
ATOM 1616 O O . ASN A 1 210 ? 0.028 7.515 22.099 1.00 62.81 210 ASN A O 1
ATOM 1620 N N . LYS A 1 211 ? -1.413 7.014 23.749 1.00 64.88 211 LYS A N 1
ATOM 1621 C CA . LYS A 1 211 ? -2.631 7.398 23.016 1.00 64.88 211 LYS A CA 1
ATOM 1622 C C . LYS A 1 211 ? -2.602 8.884 22.660 1.00 64.88 211 LYS A C 1
ATOM 1624 O O . LYS A 1 211 ? -2.818 9.235 21.506 1.00 64.88 211 LYS A O 1
ATOM 1629 N N . LYS A 1 212 ? -2.268 9.757 23.615 1.00 63.09 212 LYS A N 1
ATOM 1630 C CA . LYS A 1 212 ? -2.147 11.202 23.372 1.00 63.09 212 LYS A CA 1
ATOM 1631 C C . LYS A 1 212 ? -1.051 11.519 22.352 1.00 63.09 212 LYS A C 1
ATOM 1633 O O . LYS A 1 212 ? -1.273 12.337 21.468 1.00 63.09 212 LYS A O 1
ATOM 1638 N N . SER A 1 213 ? 0.102 10.860 22.434 1.00 61.72 213 SER A N 1
ATOM 1639 C CA . SER A 1 213 ? 1.198 11.006 21.471 1.00 61.72 213 SER A CA 1
ATOM 1640 C C . SER A 1 213 ? 0.795 10.542 20.073 1.00 61.72 213 SER A C 1
ATOM 1642 O O . SER A 1 213 ? 1.053 11.257 19.113 1.00 61.72 213 SER A O 1
ATOM 1644 N N . PHE A 1 214 ? 0.106 9.404 19.956 1.00 63.75 214 PHE A N 1
ATOM 1645 C CA . PHE A 1 214 ? -0.372 8.872 18.679 1.00 63.75 214 PHE A CA 1
ATOM 1646 C C . PHE A 1 214 ? -1.411 9.787 18.015 1.00 63.75 214 PHE A C 1
ATOM 1648 O O . PHE A 1 214 ? -1.271 10.146 16.845 1.00 63.75 214 PHE A O 1
ATOM 1655 N N . LEU A 1 215 ? -2.419 10.229 18.774 1.00 62.41 215 LEU A N 1
ATOM 1656 C CA . LEU A 1 215 ? -3.463 11.122 18.263 1.00 62.41 215 LEU A CA 1
ATOM 1657 C C . LEU A 1 215 ? -2.920 12.537 17.945 1.00 62.41 215 LEU A C 1
ATOM 1659 O O . LEU A 1 215 ? -3.485 13.241 17.114 1.00 62.41 215 LEU A O 1
ATOM 1663 N N . ASN A 1 216 ? -1.772 12.927 18.514 1.00 57.66 216 ASN A N 1
ATOM 1664 C CA . ASN A 1 216 ? -1.074 14.196 18.261 1.00 57.66 216 ASN A CA 1
ATOM 1665 C C . ASN A 1 216 ? -0.233 14.230 16.958 1.00 57.66 216 ASN A C 1
ATOM 1667 O O . ASN A 1 216 ? 0.763 14.962 16.898 1.00 57.66 216 ASN A O 1
ATOM 1671 N N . GLY A 1 217 ? -0.624 13.477 15.920 1.00 54.88 217 GLY A N 1
ATOM 1672 C CA . GLY A 1 217 ? -0.049 13.598 14.567 1.00 54.88 217 GLY A CA 1
ATOM 1673 C C . GLY A 1 217 ? 0.391 12.301 13.879 1.00 54.88 217 GLY A C 1
ATOM 1674 O O . GLY A 1 217 ? 0.882 12.363 12.761 1.00 54.88 217 GLY A O 1
ATOM 1675 N N . PHE A 1 218 ? 0.202 11.126 14.488 1.00 60.78 218 PHE A N 1
ATOM 1676 C CA . PHE A 1 218 ? 0.726 9.849 13.971 1.00 60.78 218 PHE A CA 1
ATOM 1677 C C . PHE A 1 218 ? -0.370 8.892 13.466 1.00 60.78 218 PHE A C 1
ATOM 1679 O O . PHE A 1 218 ? -0.181 7.679 13.436 1.00 60.78 218 PHE A O 1
ATOM 1686 N N . LEU A 1 219 ? -1.513 9.431 13.030 1.00 60.84 219 LEU A N 1
ATOM 1687 C CA . LEU A 1 219 ? -2.730 8.695 12.637 1.00 60.84 219 LEU A CA 1
ATOM 1688 C C . LEU A 1 219 ? -2.641 7.918 11.301 1.00 60.84 219 LEU A C 1
ATOM 1690 O O . LEU A 1 219 ? -3.669 7.519 10.761 1.00 60.84 219 LEU A O 1
ATOM 1694 N N . GLY A 1 220 ? -1.446 7.717 10.742 1.00 72.88 220 GLY A N 1
ATOM 1695 C CA . GLY A 1 220 ? -1.263 7.196 9.383 1.00 72.88 220 GLY A CA 1
ATOM 1696 C C . GLY A 1 220 ? -1.745 5.754 9.145 1.00 72.88 220 GLY A C 1
ATOM 1697 O O . GLY A 1 220 ? -2.105 5.015 10.058 1.00 72.88 220 GLY A O 1
ATOM 1698 N N . ASN A 1 221 ? -1.701 5.332 7.879 1.00 75.38 221 ASN A N 1
ATOM 1699 C CA . ASN A 1 221 ? -2.144 4.009 7.417 1.00 75.38 221 ASN A CA 1
ATOM 1700 C C . ASN A 1 221 ? -1.063 2.905 7.432 1.00 75.38 221 ASN A C 1
ATOM 1702 O O . ASN A 1 221 ? -1.364 1.777 7.059 1.00 75.38 221 ASN A O 1
ATOM 1706 N N . 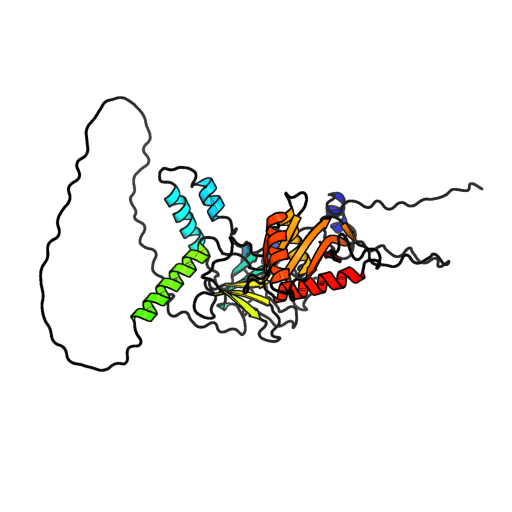ILE A 1 222 ? 0.185 3.233 7.796 1.00 86.88 222 ILE A N 1
ATOM 1707 C CA . ILE A 1 222 ? 1.394 2.377 7.805 1.00 86.88 222 ILE A CA 1
ATOM 1708 C C . ILE A 1 222 ? 1.750 1.644 6.492 1.00 86.88 222 ILE A C 1
ATOM 1710 O O . ILE A 1 222 ? 2.730 0.902 6.454 1.00 86.88 222 ILE A O 1
ATOM 1714 N N . PHE A 1 223 ? 1.008 1.856 5.401 1.00 92.56 223 PHE A N 1
ATOM 1715 C CA . PHE A 1 223 ? 1.272 1.218 4.110 1.00 92.56 223 PHE A CA 1
ATOM 1716 C C . PHE A 1 223 ? 2.643 1.620 3.563 1.00 92.56 223 PHE A C 1
ATOM 1718 O O . PHE A 1 223 ? 3.390 0.758 3.119 1.00 92.56 223 PHE A O 1
ATOM 1725 N N . MET A 1 224 ? 2.962 2.917 3.624 1.00 92.31 224 MET A N 1
ATOM 1726 C CA . MET A 1 224 ? 4.264 3.503 3.294 1.00 92.31 224 MET A CA 1
ATOM 1727 C C . MET A 1 224 ? 4.519 4.672 4.250 1.00 92.31 224 MET A C 1
ATOM 1729 O O . MET A 1 224 ? 4.217 5.826 3.953 1.00 92.31 224 MET A O 1
ATOM 1733 N N . ALA A 1 225 ? 5.000 4.371 5.454 1.00 90.12 225 ALA A N 1
ATOM 1734 C CA . ALA A 1 225 ? 5.222 5.393 6.471 1.00 90.12 225 ALA A CA 1
ATOM 1735 C C . ALA A 1 225 ? 6.581 6.068 6.307 1.00 90.12 225 ALA A C 1
ATOM 1737 O O . ALA A 1 225 ? 7.562 5.424 5.955 1.00 90.12 225 ALA A O 1
ATOM 1738 N N . ARG A 1 226 ? 6.657 7.354 6.644 1.00 87.69 226 ARG A N 1
ATOM 1739 C CA . ARG A 1 226 ? 7.920 8.093 6.748 1.00 87.69 226 ARG A CA 1
ATOM 1740 C C . ARG A 1 226 ? 8.429 8.074 8.183 1.00 87.69 226 ARG A C 1
ATOM 1742 O O . ARG A 1 226 ? 7.651 7.864 9.111 1.00 87.69 226 ARG A O 1
ATOM 1749 N N . SER A 1 227 ? 9.724 8.308 8.376 1.00 83.06 227 SER A N 1
ATOM 1750 C CA . SER A 1 227 ? 10.370 8.270 9.700 1.00 83.06 227 SER A CA 1
ATOM 1751 C C . SER A 1 227 ? 9.675 9.163 10.734 1.00 83.06 227 SER A C 1
ATOM 1753 O O . SER A 1 227 ? 9.459 8.739 11.867 1.00 83.06 227 SER A O 1
ATOM 1755 N N . TYR A 1 228 ? 9.250 10.360 10.328 1.00 77.69 228 TYR A N 1
ATOM 1756 C CA . TYR A 1 228 ? 8.535 11.314 11.179 1.00 77.69 228 TYR A CA 1
ATOM 1757 C C . TYR A 1 228 ? 7.078 10.927 11.477 1.00 77.69 228 TYR A C 1
ATOM 1759 O O . TYR A 1 228 ? 6.475 11.537 12.348 1.00 77.69 228 TYR A O 1
ATOM 1767 N N . ASN A 1 229 ? 6.530 9.910 10.802 1.00 76.38 229 ASN A N 1
ATOM 1768 C CA . ASN A 1 229 ? 5.201 9.343 11.062 1.00 76.38 229 ASN A CA 1
ATOM 1769 C C . ASN A 1 229 ? 5.264 8.093 11.956 1.00 76.38 229 ASN A C 1
ATOM 1771 O O . ASN A 1 229 ? 4.249 7.419 12.141 1.00 76.38 229 ASN A O 1
ATOM 1775 N N . LEU A 1 230 ? 6.431 7.758 12.515 1.00 79.38 230 LEU A N 1
ATOM 1776 C CA . LEU A 1 230 ? 6.611 6.585 13.367 1.00 79.38 230 LEU A CA 1
ATOM 1777 C C . LEU A 1 230 ? 6.976 6.988 14.793 1.00 79.38 230 LEU A C 1
ATOM 1779 O O . LEU A 1 230 ? 7.984 7.650 15.030 1.00 79.38 230 LEU A O 1
ATOM 1783 N N . SER A 1 231 ? 6.182 6.517 15.754 1.00 79.00 231 SER A N 1
ATOM 1784 C CA . SER A 1 231 ? 6.528 6.591 17.173 1.00 79.00 231 SER A CA 1
ATOM 1785 C C . SER A 1 231 ? 7.381 5.390 17.585 1.00 79.00 231 SER A C 1
ATOM 1787 O O . SER A 1 231 ? 7.203 4.285 17.071 1.00 79.00 231 SER A O 1
ATOM 1789 N N . LYS A 1 232 ? 8.305 5.599 18.531 1.00 77.44 232 LYS A N 1
ATOM 1790 C CA . LYS A 1 232 ? 9.070 4.512 19.171 1.00 77.44 232 LYS A CA 1
ATOM 1791 C C . LYS A 1 232 ? 8.233 3.732 20.183 1.00 77.44 232 LYS A C 1
ATOM 1793 O O . LYS A 1 232 ? 8.543 2.578 20.448 1.00 77.44 232 LYS A O 1
ATOM 1798 N N . ASP A 1 233 ? 7.181 4.361 20.694 1.00 78.50 233 ASP A N 1
ATOM 1799 C CA . ASP A 1 233 ? 6.330 3.833 21.762 1.00 78.50 233 ASP A CA 1
ATOM 1800 C C . ASP A 1 233 ? 5.077 3.127 21.210 1.00 78.50 233 ASP A C 1
ATOM 1802 O O . ASP A 1 233 ? 4.203 2.710 21.966 1.00 78.50 233 ASP A O 1
ATOM 1806 N N . VAL A 1 234 ? 4.959 3.020 19.879 1.00 82.81 234 VAL A N 1
ATOM 1807 C CA . VAL A 1 234 ? 3.833 2.371 19.198 1.00 82.81 234 VAL A CA 1
ATOM 1808 C C . VAL A 1 234 ? 4.359 1.278 18.278 1.00 82.81 234 VAL A C 1
ATOM 1810 O O . VAL A 1 234 ? 5.046 1.542 17.290 1.00 82.81 234 VAL A O 1
ATOM 1813 N N . GLU A 1 235 ? 3.989 0.042 18.583 1.00 86.75 235 GLU A N 1
ATOM 1814 C CA . GLU A 1 235 ? 4.195 -1.103 17.710 1.00 86.75 235 GLU A CA 1
ATOM 1815 C C . GLU A 1 235 ? 3.021 -1.239 16.733 1.00 86.75 235 GLU A C 1
ATOM 1817 O O . GLU A 1 235 ? 1.866 -1.012 17.083 1.00 86.75 235 GLU A O 1
ATOM 1822 N N . TRP A 1 236 ? 3.303 -1.643 15.496 1.00 89.25 236 TRP A N 1
ATOM 1823 C CA . TRP A 1 236 ? 2.273 -1.962 14.512 1.00 89.25 236 TRP A CA 1
ATOM 1824 C C . TRP A 1 236 ? 2.115 -3.471 14.393 1.00 89.25 236 TRP A C 1
ATOM 1826 O O . TRP A 1 236 ? 3.022 -4.169 13.937 1.00 89.25 236 TRP A O 1
ATOM 1836 N N . ILE A 1 237 ? 0.946 -3.968 14.783 1.00 90.44 237 ILE A N 1
ATOM 1837 C CA . ILE A 1 237 ? 0.634 -5.395 14.768 1.00 90.44 237 ILE A CA 1
ATOM 1838 C C . ILE A 1 237 ? -0.080 -5.734 13.462 1.00 90.44 237 ILE A C 1
ATOM 1840 O O . ILE A 1 237 ? -1.023 -5.055 13.056 1.00 90.44 237 ILE A O 1
ATOM 1844 N N . LYS A 1 238 ? 0.375 -6.801 12.795 1.00 93.38 238 LYS A N 1
ATOM 1845 C CA . LYS A 1 238 ? -0.241 -7.315 11.566 1.00 93.38 238 LYS A CA 1
ATOM 1846 C C . LYS A 1 238 ? -1.649 -7.830 11.854 1.00 93.38 238 LYS A C 1
ATOM 1848 O O . LYS A 1 238 ? -1.859 -8.580 12.804 1.00 93.38 238 LYS A O 1
ATOM 1853 N N . PHE A 1 239 ? -2.585 -7.499 10.976 1.00 93.69 239 PHE A N 1
ATOM 1854 C CA . PHE A 1 239 ? -3.946 -8.013 10.999 1.00 93.69 239 PHE A CA 1
ATOM 1855 C C . PHE A 1 239 ? -4.145 -8.990 9.839 1.00 93.69 239 PHE A C 1
ATOM 1857 O O . PHE A 1 239 ? -3.948 -8.633 8.673 1.00 93.69 239 PHE A O 1
ATOM 1864 N N . ALA A 1 240 ? -4.510 -10.229 10.160 1.00 94.94 240 ALA A N 1
ATOM 1865 C CA . ALA A 1 240 ? -4.660 -11.316 9.199 1.00 94.94 240 ALA A CA 1
ATOM 1866 C C . ALA A 1 240 ? -6.126 -11.740 9.055 1.00 94.94 240 ALA A C 1
ATOM 1868 O O . ALA A 1 240 ? -6.940 -11.529 9.947 1.00 94.94 240 ALA A O 1
ATOM 1869 N N . CYS A 1 241 ? -6.473 -12.367 7.936 1.00 95.94 241 CYS A N 1
ATOM 1870 C CA . CYS A 1 241 ? -7.793 -12.952 7.744 1.00 95.94 241 CYS A CA 1
ATOM 1871 C C . CYS A 1 241 ? -8.019 -14.094 8.750 1.00 95.94 241 CYS A C 1
ATOM 1873 O O . CYS A 1 241 ? -7.167 -14.981 8.842 1.00 95.94 241 CYS A O 1
ATOM 1875 N N . PRO A 1 242 ? -9.171 -14.149 9.444 1.00 93.44 242 PRO A N 1
ATOM 1876 C CA . PRO A 1 242 ? -9.419 -15.193 10.438 1.00 93.44 242 PRO A CA 1
ATOM 1877 C C . PRO A 1 242 ? -9.615 -16.576 9.794 1.00 93.44 242 PRO A C 1
ATOM 1879 O O . PRO A 1 242 ? -9.406 -17.592 10.445 1.00 93.44 242 PRO A O 1
ATOM 1882 N N . GLN A 1 243 ? -9.979 -16.622 8.506 1.00 95.00 243 GLN A N 1
ATOM 1883 C CA . GLN A 1 243 ? -10.243 -17.863 7.777 1.00 95.00 243 GLN A CA 1
ATOM 1884 C C . GLN A 1 243 ? -8.998 -18.436 7.085 1.00 95.00 243 GLN A C 1
ATOM 1886 O O . GLN A 1 243 ? -8.766 -19.639 7.138 1.00 95.00 243 GLN A O 1
ATOM 1891 N N . CYS A 1 244 ? -8.218 -17.602 6.386 1.00 95.44 244 CYS A N 1
ATOM 1892 C CA . CYS A 1 244 ? -7.095 -18.064 5.555 1.00 95.44 244 CYS A CA 1
ATOM 1893 C C . CYS A 1 244 ? -5.725 -17.535 5.992 1.00 95.44 244 CYS A C 1
ATOM 1895 O O . CYS A 1 244 ? -4.730 -17.818 5.330 1.00 95.44 244 CYS A O 1
ATOM 1897 N N . SER A 1 245 ? -5.669 -16.743 7.065 1.00 94.88 245 SER A N 1
ATOM 1898 C CA . SER A 1 245 ? -4.437 -16.160 7.610 1.00 94.88 245 SER A CA 1
ATOM 1899 C C . SER A 1 245 ? -3.662 -15.233 6.661 1.00 94.88 245 SER A C 1
ATOM 1901 O O . SER A 1 245 ? -2.553 -14.824 6.998 1.00 94.88 245 SER A O 1
ATOM 1903 N N . SER A 1 246 ? -4.224 -14.849 5.508 1.00 95.25 246 SER A N 1
ATOM 1904 C CA . SER A 1 246 ? -3.599 -13.858 4.624 1.00 95.25 246 SER A CA 1
ATOM 1905 C C . SER A 1 246 ? -3.512 -12.497 5.312 1.00 95.25 246 SER A C 1
ATOM 1907 O O . SER A 1 246 ? -4.431 -12.130 6.048 1.00 95.25 246 SER A O 1
ATOM 1909 N N . LEU A 1 247 ? -2.462 -11.717 5.041 1.00 95.69 247 LEU A N 1
ATOM 1910 C CA . LEU A 1 247 ? -2.394 -10.339 5.524 1.00 95.69 247 LEU A CA 1
ATOM 1911 C C . LEU A 1 247 ? -3.576 -9.537 4.962 1.00 95.69 247 LEU A C 1
ATOM 1913 O O . LEU A 1 247 ? -3.912 -9.645 3.786 1.00 95.69 247 LEU A O 1
ATOM 1917 N N . LEU A 1 248 ? -4.208 -8.739 5.815 1.00 96.44 248 LEU A N 1
ATOM 1918 C CA . LEU A 1 248 ? -5.240 -7.786 5.414 1.00 96.44 248 LEU A CA 1
ATOM 1919 C C . LEU A 1 248 ? -4.849 -6.350 5.748 1.00 96.44 248 LEU A C 1
ATOM 1921 O O . LEU A 1 248 ? -5.325 -5.424 5.100 1.00 96.44 248 LEU A O 1
ATOM 1925 N N . GLY A 1 249 ? -4.016 -6.150 6.769 1.00 95.44 249 GLY A N 1
ATOM 1926 C CA . GLY A 1 249 ? -3.809 -4.828 7.332 1.00 95.44 249 GLY A CA 1
ATOM 1927 C C . GLY A 1 249 ? -2.905 -4.810 8.552 1.00 95.44 249 GLY A C 1
ATOM 1928 O O . GLY A 1 249 ? -2.151 -5.753 8.804 1.00 95.44 249 GLY A O 1
ATOM 1929 N N . ALA A 1 250 ? -3.015 -3.743 9.336 1.00 93.88 250 ALA A N 1
ATOM 1930 C CA . ALA A 1 250 ? -2.340 -3.601 10.618 1.00 93.88 250 ALA A CA 1
ATOM 1931 C C . ALA A 1 250 ? -3.091 -2.653 11.560 1.00 93.88 250 ALA A C 1
ATOM 1933 O O . ALA A 1 250 ? -4.017 -1.945 11.161 1.00 93.88 250 ALA A O 1
ATOM 1934 N N . TYR A 1 251 ? -2.683 -2.624 12.823 1.00 91.31 251 TYR A N 1
ATOM 1935 C CA . TYR A 1 251 ? -3.188 -1.668 13.803 1.00 91.31 251 TYR A CA 1
ATOM 1936 C C . TYR A 1 251 ? -2.090 -1.242 14.788 1.00 91.31 251 TYR A C 1
ATOM 1938 O O . TYR A 1 251 ? -1.183 -2.031 15.072 1.00 91.31 251 TYR A O 1
ATOM 1946 N N . PRO A 1 252 ? -2.152 -0.002 15.305 1.00 88.75 252 PRO A N 1
ATOM 1947 C CA . PRO A 1 252 ? -1.201 0.495 16.291 1.00 88.75 252 PRO A CA 1
ATOM 1948 C C . PRO A 1 252 ? -1.500 -0.097 17.674 1.00 88.75 252 PRO A C 1
ATOM 1950 O O . PRO A 1 252 ? -2.655 -0.170 18.087 1.00 88.75 252 PRO A O 1
ATOM 1953 N N . CYS A 1 253 ? -0.472 -0.480 18.419 1.00 85.69 253 CYS A N 1
ATOM 1954 C CA . CYS A 1 253 ? -0.560 -1.065 19.752 1.00 85.69 253 CYS A CA 1
ATOM 1955 C C . CYS A 1 253 ? 0.566 -0.515 20.639 1.00 85.69 253 CYS A C 1
ATOM 1957 O O . CYS A 1 253 ? 1.682 -0.314 20.171 1.00 85.69 253 CYS A O 1
ATOM 1959 N N . ALA A 1 254 ? 0.272 -0.281 21.919 1.00 78.50 254 ALA A N 1
ATOM 1960 C CA . ALA A 1 254 ? 1.265 0.158 22.904 1.00 78.50 254 ALA A CA 1
ATOM 1961 C C . ALA A 1 254 ? 1.517 -0.903 23.994 1.00 78.50 254 ALA A C 1
ATOM 1963 O O . ALA A 1 254 ? 2.664 -1.192 24.299 1.00 78.50 254 ALA A O 1
ATOM 1964 N N . ASP A 1 255 ? 0.465 -1.542 24.532 1.00 66.62 255 ASP A N 1
ATOM 1965 C CA . ASP A 1 255 ? 0.568 -2.251 25.827 1.00 66.62 255 ASP A CA 1
ATOM 1966 C C . ASP A 1 255 ? -0.242 -3.560 25.929 1.00 66.62 255 ASP A C 1
ATOM 1968 O O . ASP A 1 255 ? -0.571 -4.032 27.018 1.00 66.62 255 ASP A O 1
ATOM 1972 N N . GLY A 1 256 ? -0.595 -4.167 24.799 1.00 62.16 256 GLY A N 1
ATOM 1973 C CA . GLY A 1 256 ? -1.402 -5.387 24.751 1.00 62.16 256 GLY A CA 1
ATOM 1974 C C . GLY A 1 256 ? -2.327 -5.347 23.550 1.00 62.16 256 GLY A C 1
ATOM 1975 O O . GLY A 1 256 ? -2.859 -4.285 23.255 1.00 62.16 256 GLY A O 1
ATOM 1976 N N . TYR A 1 257 ? -2.463 -6.496 22.881 1.00 72.00 257 TYR A N 1
ATOM 1977 C CA . TYR A 1 257 ? -2.940 -6.789 21.515 1.00 72.00 257 TYR A CA 1
ATOM 1978 C C . TYR A 1 257 ? -4.160 -6.036 20.931 1.00 72.00 257 TYR A C 1
ATOM 1980 O O . TYR A 1 257 ? -4.561 -6.353 19.815 1.00 72.00 257 TYR A O 1
ATOM 1988 N N . ALA A 1 258 ? -4.763 -5.073 21.622 1.00 83.88 258 ALA A N 1
ATOM 1989 C CA . ALA A 1 258 ? -5.835 -4.213 21.144 1.00 83.88 258 ALA A CA 1
ATOM 1990 C C . ALA A 1 258 ? -5.319 -2.933 20.439 1.00 83.88 258 ALA A C 1
ATOM 1992 O O . ALA A 1 258 ? -4.299 -2.369 20.850 1.00 83.88 258 ALA A O 1
ATOM 1993 N N . PRO A 1 259 ? -6.052 -2.420 19.431 1.00 86.19 259 PRO A N 1
ATOM 1994 C CA . PRO A 1 259 ? -5.751 -1.145 18.789 1.00 86.19 259 PRO A CA 1
ATOM 1995 C C . PRO A 1 259 ? -5.747 0.032 19.771 1.00 86.19 259 PRO A C 1
ATOM 1997 O O . PRO A 1 259 ? -6.690 0.218 20.541 1.00 86.19 259 PRO A O 1
ATOM 2000 N N . LEU A 1 260 ? -4.702 0.861 19.712 1.00 83.81 260 LEU A N 1
ATOM 2001 C CA . LEU A 1 260 ? -4.497 2.021 20.587 1.00 83.81 260 LEU A CA 1
ATOM 2002 C C . LEU A 1 260 ? -5.627 3.057 20.480 1.00 83.81 260 LEU A C 1
ATOM 2004 O O . LEU A 1 260 ? -5.975 3.692 21.479 1.00 83.81 260 LEU A O 1
ATOM 2008 N N . ASP A 1 261 ? -6.188 3.198 19.282 1.00 81.00 261 ASP A N 1
ATOM 2009 C CA . ASP A 1 261 ? -7.243 4.141 18.911 1.00 81.00 261 ASP A CA 1
ATOM 2010 C C . ASP A 1 261 ? -8.561 3.449 18.514 1.00 81.00 261 ASP A C 1
ATOM 2012 O O . ASP A 1 261 ? -9.453 4.080 17.952 1.00 81.00 261 ASP A O 1
ATOM 2016 N N . GLY A 1 262 ? -8.676 2.145 18.789 1.00 84.69 262 GLY A N 1
ATOM 2017 C CA . GLY A 1 262 ? -9.851 1.341 18.448 1.00 84.69 262 GLY A CA 1
ATOM 2018 C C . GLY A 1 262 ? -9.990 0.985 16.964 1.00 84.69 262 GLY A C 1
ATOM 2019 O O . GLY A 1 262 ? -10.926 0.266 16.625 1.00 84.69 262 GLY A O 1
ATOM 2020 N N . GLY A 1 263 ? -9.081 1.429 16.088 1.00 88.62 263 GLY A N 1
ATOM 2021 C CA . GLY A 1 263 ? -9.196 1.239 14.641 1.00 88.62 263 GLY A CA 1
ATOM 2022 C C . GLY A 1 263 ? -8.221 0.212 14.059 1.00 88.62 263 GLY A C 1
ATOM 2023 O O . GLY A 1 263 ? -7.029 0.205 14.371 1.00 88.62 263 GLY A O 1
ATOM 2024 N N . VAL A 1 264 ? -8.689 -0.601 13.115 1.00 92.31 264 VAL A N 1
ATOM 2025 C CA . VAL A 1 264 ? -7.854 -1.506 12.309 1.00 92.31 264 VAL A CA 1
ATOM 2026 C C . VAL A 1 264 ? -7.771 -0.994 10.876 1.00 92.31 264 VAL A C 1
ATOM 2028 O O . VAL A 1 264 ? -8.798 -0.741 10.251 1.00 92.31 264 VAL A O 1
ATOM 2031 N N . ARG A 1 265 ? -6.549 -0.849 10.348 1.00 93.44 265 ARG A N 1
ATOM 2032 C CA . ARG A 1 265 ? -6.273 -0.352 8.991 1.00 93.44 265 ARG A CA 1
ATOM 2033 C C . ARG A 1 265 ? -6.210 -1.549 8.057 1.00 93.44 265 ARG A C 1
ATOM 2035 O O . ARG A 1 265 ? -5.227 -2.283 8.091 1.00 93.44 265 ARG A O 1
ATOM 2042 N N . LEU A 1 266 ? -7.227 -1.758 7.233 1.00 96.12 266 LEU A N 1
ATOM 2043 C CA . LEU A 1 266 ? -7.225 -2.777 6.184 1.00 96.12 266 LEU A CA 1
ATOM 2044 C C . LEU A 1 266 ? -6.740 -2.160 4.870 1.00 96.12 266 LEU A C 1
ATOM 2046 O O . LEU A 1 266 ? -7.268 -1.139 4.431 1.00 96.12 266 LEU A O 1
ATOM 2050 N N . PHE A 1 267 ? -5.748 -2.767 4.223 1.00 96.62 267 PHE A N 1
ATOM 2051 C CA . PHE A 1 267 ? -5.212 -2.274 2.956 1.00 96.62 267 PHE A CA 1
ATOM 2052 C C . PHE A 1 267 ? -6.165 -2.590 1.809 1.00 96.62 267 PHE A C 1
ATOM 2054 O O . PHE A 1 267 ? -6.529 -3.750 1.603 1.00 96.62 267 PHE A O 1
ATOM 2061 N N . LYS A 1 268 ? -6.513 -1.573 1.012 1.00 95.62 268 LYS A N 1
ATOM 2062 C CA . LYS A 1 268 ? -7.465 -1.695 -0.105 1.00 95.62 268 LYS A CA 1
ATOM 2063 C C . LYS A 1 268 ? -7.065 -2.779 -1.112 1.00 95.62 268 LYS A C 1
ATOM 2065 O O . LYS A 1 268 ? -7.939 -3.400 -1.703 1.00 95.62 268 LYS A O 1
ATOM 2070 N N . CYS A 1 269 ? -5.769 -3.060 -1.273 1.00 95.38 269 CYS A N 1
ATOM 2071 C CA . CYS A 1 269 ? -5.286 -4.113 -2.166 1.00 95.38 269 CYS A CA 1
ATOM 2072 C C . CYS A 1 269 ? -5.657 -5.545 -1.741 1.00 95.38 269 CYS A C 1
ATOM 2074 O O . CYS A 1 269 ? -5.693 -6.418 -2.611 1.00 95.38 269 CYS A O 1
ATOM 2076 N N . TYR A 1 270 ? -5.974 -5.785 -0.462 1.00 96.62 270 TYR A N 1
ATOM 2077 C CA . TYR A 1 270 ? -6.269 -7.118 0.093 1.00 96.62 270 TYR A CA 1
ATOM 2078 C C . TYR A 1 270 ? -7.723 -7.329 0.515 1.00 96.62 270 TYR A C 1
ATOM 2080 O O . TYR A 1 270 ? -8.093 -8.417 0.973 1.00 96.62 270 TYR A O 1
ATOM 2088 N N . ILE A 1 271 ? -8.566 -6.316 0.339 1.00 96.19 271 ILE A N 1
ATOM 2089 C CA . ILE A 1 271 ? -9.990 -6.387 0.651 1.00 96.19 271 ILE A CA 1
ATOM 2090 C C . ILE A 1 271 ? -10.840 -6.062 -0.574 1.00 96.19 271 ILE A C 1
ATOM 2092 O O . ILE A 1 271 ? -10.372 -5.483 -1.550 1.00 96.19 271 ILE A O 1
ATOM 2096 N N . SER A 1 272 ? -12.103 -6.459 -0.513 1.00 96.44 272 SER A N 1
ATOM 2097 C CA . SER A 1 272 ? -13.088 -6.289 -1.575 1.00 96.44 272 SER A CA 1
ATOM 2098 C C . SER A 1 272 ? -14.394 -5.744 -1.012 1.00 96.44 272 SER A C 1
ATOM 2100 O O . SER A 1 272 ? -14.709 -5.962 0.157 1.00 96.44 272 SER A O 1
ATOM 2102 N N . THR A 1 273 ? -15.144 -5.023 -1.840 1.00 94.62 273 THR A N 1
ATOM 2103 C CA . THR A 1 273 ? -16.402 -4.343 -1.464 1.00 94.62 273 THR A CA 1
ATOM 2104 C C . THR A 1 273 ? -17.662 -5.071 -1.929 1.00 94.62 273 THR A C 1
ATOM 2106 O O . THR A 1 273 ? -18.776 -4.600 -1.690 1.00 94.62 273 THR A O 1
ATOM 2109 N N . CYS A 1 274 ? -17.520 -6.200 -2.625 1.00 91.12 274 CYS A N 1
ATOM 2110 C CA . CYS A 1 274 ? -18.648 -7.011 -3.063 1.00 91.12 274 CYS A CA 1
ATOM 2111 C C . CYS A 1 274 ? -18.277 -8.487 -3.185 1.00 91.12 274 CYS A C 1
ATOM 2113 O O . CYS A 1 274 ? -17.105 -8.861 -3.181 1.00 91.12 274 CYS A O 1
ATOM 2115 N N . LEU A 1 275 ? -19.310 -9.313 -3.340 1.00 88.06 275 LEU A N 1
ATOM 2116 C CA . LEU A 1 275 ? -19.175 -10.689 -3.785 1.00 88.06 275 LEU A CA 1
ATOM 2117 C C . LEU A 1 275 ? -19.816 -10.862 -5.172 1.00 88.06 275 LEU A C 1
ATOM 2119 O O . LEU A 1 275 ? -20.882 -10.287 -5.405 1.00 88.06 275 LEU A O 1
ATOM 2123 N N . PRO A 1 276 ? -19.212 -11.687 -6.043 1.00 86.88 276 PRO A N 1
ATOM 2124 C CA . PRO A 1 276 ? -17.901 -12.311 -5.861 1.00 86.88 276 PRO A CA 1
ATOM 2125 C C . PRO A 1 276 ? -16.761 -11.273 -5.929 1.00 86.88 276 PRO A C 1
ATOM 2127 O O . PRO A 1 276 ? -16.899 -10.171 -6.461 1.00 86.88 276 PRO A O 1
ATOM 2130 N N . VAL A 1 277 ? -15.647 -11.620 -5.292 1.00 87.06 277 VAL A N 1
ATOM 2131 C CA . VAL A 1 277 ? -14.474 -10.751 -5.145 1.00 87.06 277 VAL A CA 1
ATOM 2132 C C . VAL A 1 277 ? -13.851 -10.450 -6.513 1.00 87.06 277 VAL A C 1
ATOM 2134 O O . VAL A 1 277 ? -13.822 -11.322 -7.379 1.00 87.06 277 VAL A O 1
ATOM 2137 N N . CYS A 1 278 ? -13.294 -9.244 -6.689 1.00 76.69 278 CYS A N 1
ATOM 2138 C CA . CYS A 1 278 ? -12.616 -8.804 -7.919 1.00 76.69 278 CYS A CA 1
ATOM 2139 C C . CYS A 1 278 ? -13.506 -8.716 -9.172 1.00 76.69 278 CYS A C 1
ATOM 2141 O O . CYS A 1 278 ? -12.973 -8.619 -10.279 1.00 76.69 278 CYS A O 1
ATOM 2143 N N . GLU A 1 279 ? -14.833 -8.720 -9.038 1.00 83.75 279 GLU A N 1
ATOM 2144 C CA . GLU A 1 279 ? -15.730 -8.445 -10.164 1.00 83.75 279 GLU A CA 1
ATOM 2145 C C . GLU A 1 279 ? -15.847 -6.945 -10.475 1.00 83.75 279 GLU A C 1
ATOM 2147 O O . GLU A 1 279 ? -15.344 -6.088 -9.751 1.00 83.75 279 GLU A O 1
ATOM 2152 N N . SER A 1 280 ? -16.532 -6.600 -11.571 1.00 79.94 280 SER A N 1
ATOM 2153 C CA . SER A 1 280 ? -16.774 -5.205 -11.976 1.00 79.94 280 SER A CA 1
ATOM 2154 C C . SER A 1 280 ? -17.514 -4.382 -10.915 1.00 79.94 280 SER A C 1
ATOM 2156 O O . SER A 1 280 ? -17.425 -3.157 -10.907 1.00 79.94 280 SER A O 1
ATOM 2158 N N . GLY A 1 281 ? -18.244 -5.047 -10.015 1.00 83.38 281 GLY A N 1
ATOM 2159 C CA . GLY A 1 281 ? -18.893 -4.422 -8.868 1.00 83.38 281 GLY A CA 1
ATOM 2160 C C . GLY A 1 281 ? -17.940 -4.059 -7.726 1.00 83.38 281 GLY A C 1
ATOM 2161 O O . GLY A 1 281 ? -18.367 -3.348 -6.815 1.00 83.38 281 GLY A O 1
ATOM 2162 N N . ASP A 1 282 ? -16.686 -4.510 -7.741 1.00 89.88 282 ASP A N 1
ATOM 2163 C CA . ASP A 1 282 ? -15.743 -4.280 -6.652 1.00 89.88 282 ASP A CA 1
ATOM 2164 C C . ASP A 1 282 ? -14.993 -2.962 -6.845 1.00 89.88 282 ASP A C 1
ATOM 2166 O O . ASP A 1 282 ? -14.087 -2.838 -7.673 1.00 89.88 282 ASP A O 1
ATOM 2170 N N . LEU A 1 283 ? -15.333 -1.975 -6.017 1.00 90.38 283 LEU A N 1
ATOM 2171 C CA . LEU A 1 283 ? -14.695 -0.660 -6.014 1.00 90.38 283 LEU A CA 1
ATOM 2172 C C . LEU A 1 283 ? -13.192 -0.746 -5.723 1.00 90.38 283 LEU A C 1
ATOM 2174 O O . LEU A 1 283 ? -12.429 0.116 -6.168 1.00 90.38 283 LEU A O 1
ATOM 2178 N N . PHE A 1 284 ? -12.765 -1.786 -4.997 1.00 92.69 284 PHE A N 1
ATOM 2179 C CA . PHE A 1 284 ? -11.373 -1.985 -4.614 1.00 92.69 284 PHE A CA 1
ATOM 2180 C C . PHE A 1 284 ? -10.574 -2.873 -5.570 1.00 92.69 284 PHE A C 1
ATOM 2182 O O . PHE A 1 284 ? -9.360 -2.998 -5.426 1.00 92.69 284 PHE A O 1
ATOM 2189 N N . ARG A 1 285 ? -11.191 -3.380 -6.643 1.00 89.88 285 ARG A N 1
ATOM 2190 C CA . ARG A 1 285 ? -10.499 -4.167 -7.675 1.00 89.88 285 ARG A CA 1
ATOM 2191 C C . ARG A 1 285 ? -9.317 -3.424 -8.301 1.00 89.88 285 ARG A C 1
ATOM 2193 O O . ARG A 1 285 ? -8.281 -4.031 -8.554 1.00 89.88 285 ARG A O 1
ATOM 2200 N N . LYS A 1 286 ? -9.464 -2.110 -8.519 1.00 88.00 286 LYS A N 1
ATOM 2201 C CA . LYS A 1 286 ? -8.429 -1.237 -9.104 1.00 88.00 286 LYS A CA 1
ATOM 2202 C C . LYS A 1 286 ? -7.214 -1.027 -8.191 1.00 88.00 286 LYS A C 1
ATOM 2204 O O . LYS A 1 286 ? -6.183 -0.571 -8.682 1.00 88.00 286 LYS A O 1
ATOM 2209 N N . TYR A 1 287 ? -7.339 -1.328 -6.897 1.00 92.19 287 TYR A N 1
ATOM 2210 C CA . TYR A 1 287 ? -6.266 -1.217 -5.917 1.00 92.19 287 TYR A CA 1
ATOM 2211 C C . TYR A 1 287 ? -5.481 -2.528 -5.894 1.00 92.19 287 TYR A C 1
ATOM 2213 O O . TYR A 1 287 ? -5.951 -3.558 -5.405 1.00 92.19 287 TYR A O 1
ATOM 2221 N N . THR A 1 288 ? -4.275 -2.492 -6.450 1.00 93.88 288 THR A N 1
ATOM 2222 C CA . THR A 1 288 ? -3.272 -3.552 -6.299 1.00 93.88 288 THR A CA 1
ATOM 2223 C C . THR A 1 288 ? -2.104 -3.012 -5.482 1.00 93.88 288 THR A C 1
ATOM 2225 O O . THR A 1 288 ? -1.959 -1.792 -5.346 1.00 93.88 288 THR A O 1
ATOM 2228 N N . LEU A 1 289 ? -1.285 -3.905 -4.923 1.00 95.62 289 LEU A N 1
ATOM 2229 C CA . LEU A 1 289 ? -0.116 -3.518 -4.135 1.00 95.62 289 LEU A CA 1
ATOM 2230 C C . LEU A 1 289 ? 0.810 -2.599 -4.944 1.00 95.62 289 LEU A C 1
ATOM 2232 O O . LEU A 1 289 ? 1.209 -1.541 -4.467 1.00 95.62 289 LEU A O 1
ATOM 2236 N N . GLU A 1 290 ? 1.084 -2.971 -6.190 1.00 94.88 290 GLU A N 1
ATOM 2237 C CA . GLU A 1 290 ? 1.978 -2.270 -7.104 1.00 94.88 290 GLU A CA 1
ATOM 2238 C C . GLU A 1 290 ? 1.449 -0.886 -7.471 1.00 94.88 290 GLU A C 1
ATOM 2240 O O . GLU A 1 290 ? 2.212 0.080 -7.470 1.00 94.88 290 GLU A O 1
ATOM 2245 N N . ARG A 1 291 ? 0.142 -0.762 -7.744 1.00 92.94 291 ARG A N 1
ATOM 2246 C CA . ARG A 1 291 ? -0.472 0.532 -8.074 1.00 92.94 291 ARG A CA 1
ATOM 2247 C C . ARG A 1 291 ? -0.518 1.450 -6.862 1.00 92.94 291 ARG A C 1
ATOM 2249 O O . ARG A 1 291 ? -0.223 2.635 -6.974 1.00 92.94 291 ARG A O 1
ATOM 2256 N N . MET A 1 292 ? -0.850 0.913 -5.687 1.00 94.00 292 MET A N 1
ATOM 2257 C CA . MET A 1 292 ? -0.835 1.673 -4.433 1.00 94.00 292 MET A CA 1
ATOM 2258 C C . MET A 1 292 ? 0.575 2.150 -4.086 1.00 94.00 292 MET A C 1
ATOM 2260 O O . MET A 1 292 ? 0.753 3.322 -3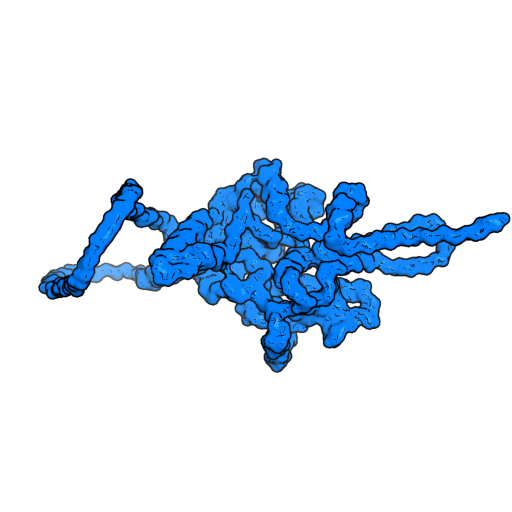.761 1.00 94.00 292 MET A O 1
ATOM 2264 N N . PHE A 1 293 ? 1.577 1.280 -4.226 1.00 95.50 293 PHE A N 1
ATOM 2265 C CA . PHE A 1 293 ? 2.980 1.644 -4.057 1.00 95.50 293 PHE A CA 1
ATOM 2266 C C . PHE A 1 293 ? 3.403 2.724 -5.059 1.00 95.50 293 PHE A C 1
ATOM 2268 O O . PHE A 1 293 ? 3.943 3.752 -4.662 1.00 95.50 293 PHE A O 1
ATOM 2275 N N . THR A 1 294 ? 3.085 2.535 -6.342 1.00 94.12 294 THR A N 1
ATOM 2276 C CA . THR A 1 294 ? 3.386 3.490 -7.418 1.00 94.12 294 THR A CA 1
ATOM 2277 C C . THR A 1 294 ? 2.745 4.850 -7.164 1.00 94.12 294 THR A C 1
ATOM 2279 O O . THR A 1 294 ? 3.414 5.869 -7.297 1.00 94.12 294 THR A O 1
ATOM 2282 N N . SER A 1 295 ? 1.486 4.889 -6.726 1.00 91.75 295 SER A N 1
ATOM 2283 C CA . SER A 1 295 ? 0.800 6.139 -6.392 1.00 91.75 295 SER A CA 1
ATOM 2284 C C . SER A 1 295 ? 1.502 6.901 -5.265 1.00 91.75 295 SER A C 1
ATOM 2286 O O . SER A 1 295 ? 1.657 8.113 -5.372 1.00 91.75 295 SER A O 1
ATOM 2288 N N . GLN A 1 296 ? 1.937 6.217 -4.203 1.00 91.25 296 GLN A N 1
ATOM 2289 C CA . GLN A 1 296 ? 2.650 6.852 -3.085 1.00 91.25 296 GLN A CA 1
ATOM 2290 C C . GLN A 1 296 ? 4.068 7.294 -3.481 1.00 91.25 296 GLN A C 1
ATOM 2292 O O . GLN A 1 296 ? 4.528 8.367 -3.083 1.00 91.25 296 GLN A O 1
ATOM 2297 N N . LEU A 1 297 ? 4.739 6.492 -4.313 1.00 93.00 297 LEU A N 1
ATOM 2298 C CA . LEU A 1 297 ? 6.056 6.800 -4.860 1.00 93.00 297 LEU A CA 1
ATOM 2299 C C . LEU A 1 297 ? 6.012 8.058 -5.734 1.00 93.00 297 LEU A C 1
ATOM 2301 O O . LEU A 1 297 ? 6.856 8.936 -5.599 1.00 93.00 297 LEU A O 1
ATOM 2305 N N . LEU A 1 298 ? 5.016 8.155 -6.617 1.00 91.44 298 LEU A N 1
ATOM 2306 C CA . LEU A 1 298 ? 4.836 9.293 -7.516 1.00 91.44 298 LEU A CA 1
ATOM 2307 C C . LEU A 1 298 ? 4.450 10.570 -6.771 1.00 91.44 298 LEU A C 1
ATOM 2309 O O . LEU A 1 298 ? 4.950 11.633 -7.128 1.00 91.44 298 LEU A O 1
ATOM 2313 N N . GLU A 1 299 ? 3.610 10.475 -5.735 1.00 89.06 299 GLU A N 1
ATOM 2314 C CA . GLU A 1 299 ? 3.292 11.635 -4.893 1.00 89.06 299 GLU A CA 1
ATOM 2315 C C . GLU A 1 299 ? 4.542 12.136 -4.157 1.00 89.06 299 GLU A C 1
ATOM 2317 O O . GLU A 1 299 ? 4.776 13.339 -4.092 1.00 89.06 299 GLU A O 1
ATOM 2322 N N . SER A 1 300 ? 5.400 11.224 -3.686 1.00 88.12 300 SER A N 1
ATOM 2323 C CA . SER A 1 300 ? 6.683 11.589 -3.067 1.00 88.12 300 SER A CA 1
ATOM 2324 C C . SER A 1 300 ? 7.676 12.190 -4.068 1.00 88.12 300 SER A C 1
ATOM 2326 O O . SER A 1 300 ? 8.426 13.090 -3.712 1.00 88.12 300 SER A O 1
ATOM 2328 N N . ALA A 1 301 ? 7.659 11.736 -5.323 1.00 90.62 301 ALA A N 1
ATOM 2329 C CA . ALA A 1 301 ? 8.580 12.168 -6.374 1.00 90.62 301 ALA A CA 1
ATOM 2330 C C . ALA A 1 301 ? 8.164 13.449 -7.114 1.00 90.62 301 ALA A C 1
ATOM 2332 O O . ALA A 1 301 ? 8.890 13.902 -7.998 1.00 90.62 301 ALA A O 1
ATOM 2333 N N . LYS A 1 302 ? 6.987 14.006 -6.815 1.00 84.94 302 LYS A N 1
ATOM 2334 C CA . LYS A 1 302 ? 6.309 15.022 -7.636 1.00 84.94 302 LYS A CA 1
ATOM 2335 C C . LYS A 1 302 ? 7.152 16.262 -7.938 1.00 84.94 302 LYS A C 1
ATOM 2337 O O . LYS A 1 302 ? 7.098 16.772 -9.055 1.00 84.94 302 LYS A O 1
ATOM 2342 N N . ASP A 1 303 ? 7.941 16.702 -6.964 1.00 81.38 303 ASP A N 1
ATOM 2343 C CA . ASP A 1 303 ? 8.771 17.906 -7.056 1.00 81.38 303 ASP A CA 1
ATOM 2344 C C . ASP A 1 303 ? 10.263 17.586 -7.276 1.00 81.38 303 ASP A C 1
ATOM 2346 O O . ASP A 1 303 ? 11.113 18.479 -7.252 1.00 81.38 303 ASP A O 1
ATOM 2350 N N . GLU A 1 304 ? 10.602 16.315 -7.520 1.00 82.50 304 GLU A N 1
ATOM 2351 C CA . GLU A 1 304 ? 11.979 15.853 -7.667 1.00 82.50 304 GLU A CA 1
ATOM 2352 C C . GLU A 1 304 ? 12.344 15.521 -9.120 1.00 82.50 304 GLU A C 1
ATOM 2354 O O . GLU A 1 304 ? 11.648 14.800 -9.832 1.00 82.50 304 GLU A O 1
ATOM 2359 N N . LEU A 1 305 ? 13.514 15.997 -9.560 1.00 75.00 305 LEU A N 1
ATOM 2360 C CA . LEU A 1 305 ? 14.064 15.671 -10.885 1.00 75.00 305 LEU A CA 1
ATOM 2361 C C . LEU A 1 305 ? 14.597 14.234 -10.971 1.00 75.00 305 LEU A C 1
ATOM 2363 O O . LEU A 1 305 ? 14.671 13.657 -12.055 1.00 75.00 305 LEU A O 1
ATOM 2367 N N . SER A 1 306 ? 15.013 13.670 -9.838 1.00 83.50 306 SER A N 1
ATOM 2368 C CA . SER A 1 306 ? 15.478 12.292 -9.731 1.00 83.50 306 SER A CA 1
ATOM 2369 C C . SER A 1 306 ? 15.103 11.747 -8.363 1.00 83.50 306 SER A C 1
ATOM 2371 O O . SER A 1 306 ? 15.721 12.133 -7.375 1.00 83.50 306 SER A O 1
ATOM 2373 N N . PHE A 1 307 ? 14.138 10.832 -8.321 1.00 93.75 307 PHE A N 1
ATOM 2374 C CA . PHE A 1 307 ? 13.641 10.289 -7.064 1.00 93.75 307 PHE A CA 1
ATOM 2375 C C . PHE A 1 307 ? 14.297 8.948 -6.739 1.00 93.75 307 PHE A C 1
ATOM 2377 O O . PHE A 1 307 ? 14.383 8.036 -7.573 1.00 93.75 307 PHE A O 1
ATOM 2384 N N . ARG A 1 308 ? 14.776 8.830 -5.506 1.00 94.94 308 ARG A N 1
ATOM 2385 C CA . ARG A 1 308 ? 15.436 7.639 -4.970 1.00 94.94 308 ARG A CA 1
ATOM 2386 C C . ARG A 1 308 ? 14.836 7.350 -3.617 1.00 94.94 308 ARG A C 1
ATOM 2388 O O . ARG A 1 308 ? 14.757 8.250 -2.797 1.00 94.94 308 ARG A O 1
ATOM 2395 N N . THR A 1 309 ? 14.481 6.099 -3.369 1.00 95.94 309 THR A N 1
ATOM 2396 C CA . THR A 1 309 ? 13.942 5.698 -2.074 1.00 95.94 309 THR A CA 1
ATOM 2397 C C . THR A 1 309 ? 14.539 4.381 -1.610 1.00 95.94 309 THR A C 1
ATOM 2399 O O . THR A 1 309 ? 14.882 3.504 -2.412 1.00 95.94 309 THR A O 1
ATOM 2402 N N . VAL A 1 310 ? 14.683 4.252 -0.298 1.00 96.69 310 VAL A N 1
ATOM 2403 C CA . VAL A 1 310 ? 14.929 2.986 0.374 1.00 96.69 310 VAL A CA 1
ATOM 2404 C C . VAL A 1 310 ? 13.690 2.616 1.183 1.00 96.69 310 VAL A C 1
ATOM 2406 O O . VAL A 1 310 ? 13.205 3.376 2.020 1.00 96.69 310 VAL A O 1
ATOM 2409 N N . VAL A 1 311 ? 13.186 1.416 0.927 1.00 97.19 311 VAL A N 1
ATOM 2410 C CA . VAL A 1 311 ? 12.109 0.796 1.683 1.00 97.19 311 VAL A CA 1
ATOM 2411 C C . VAL A 1 311 ? 12.733 -0.074 2.765 1.00 97.19 311 VAL A C 1
ATOM 2413 O O . VAL A 1 311 ? 13.503 -1.004 2.495 1.00 97.19 311 VAL A O 1
ATOM 2416 N N . ARG A 1 312 ? 12.405 0.246 4.010 1.00 96.00 312 ARG A N 1
ATOM 2417 C CA . ARG A 1 312 ? 12.872 -0.448 5.207 1.00 96.00 312 ARG A CA 1
ATOM 2418 C C . ARG A 1 312 ? 11.763 -1.296 5.800 1.00 96.00 312 ARG A C 1
ATOM 2420 O O . ARG A 1 312 ? 10.588 -0.929 5.741 1.00 96.00 312 ARG A O 1
ATOM 2427 N N . ASP A 1 313 ? 12.148 -2.398 6.435 1.00 94.06 313 ASP A N 1
ATOM 2428 C CA . ASP A 1 313 ? 11.203 -3.147 7.255 1.00 94.06 313 ASP A CA 1
ATOM 2429 C C . ASP A 1 313 ? 10.767 -2.287 8.441 1.00 94.06 313 ASP A C 1
ATOM 2431 O O . ASP A 1 313 ? 11.578 -1.678 9.147 1.00 94.06 313 ASP A O 1
ATOM 2435 N N . LEU A 1 314 ? 9.462 -2.243 8.670 1.00 91.81 314 LEU A N 1
ATOM 2436 C CA . LEU A 1 314 ? 8.874 -1.413 9.703 1.00 91.81 314 LEU A CA 1
ATOM 2437 C C . LEU A 1 314 ? 9.361 -1.787 11.106 1.00 91.81 314 LEU A C 1
ATOM 2439 O O . LEU A 1 314 ? 9.476 -0.899 11.952 1.00 91.81 314 LEU A O 1
ATOM 2443 N N . ARG A 1 315 ? 9.642 -3.064 11.372 1.00 89.00 315 ARG A N 1
ATOM 2444 C CA . ARG A 1 315 ? 9.993 -3.552 12.708 1.00 89.00 315 ARG A CA 1
ATOM 2445 C C . ARG A 1 315 ? 11.497 -3.492 12.953 1.00 89.00 315 ARG A C 1
ATOM 2447 O O . ARG A 1 315 ? 11.923 -2.911 13.944 1.00 89.00 315 ARG A O 1
ATOM 2454 N N . THR A 1 316 ? 12.305 -4.062 12.064 1.00 90.94 316 THR A N 1
ATOM 2455 C CA . THR A 1 316 ? 13.768 -4.110 12.212 1.00 90.94 316 THR A CA 1
ATOM 2456 C C . THR A 1 316 ? 14.445 -2.807 11.797 1.00 90.94 316 THR A C 1
ATOM 2458 O O . THR A 1 316 ? 15.604 -2.594 12.145 1.00 90.94 316 THR A O 1
ATOM 2461 N N . LYS A 1 317 ? 13.749 -1.943 11.041 1.00 91.81 317 LYS A N 1
ATOM 2462 C CA . LYS A 1 317 ? 14.282 -0.714 10.424 1.00 91.81 317 LYS A CA 1
ATOM 2463 C C . LYS A 1 317 ? 15.423 -0.965 9.426 1.00 91.81 317 LYS A C 1
ATOM 2465 O O . LYS A 1 317 ? 16.024 -0.012 8.925 1.00 91.81 317 LYS A O 1
ATOM 2470 N N . SER A 1 318 ? 15.720 -2.225 9.105 1.00 92.69 318 SER A N 1
ATOM 2471 C CA . SER A 1 318 ? 16.762 -2.582 8.144 1.00 92.69 318 SER A CA 1
ATOM 2472 C C . SER A 1 318 ? 16.314 -2.256 6.717 1.00 92.69 318 SER A C 1
ATOM 2474 O O . SER A 1 318 ? 15.130 -2.415 6.413 1.00 92.69 318 SER A O 1
ATOM 2476 N N . PRO A 1 319 ? 17.225 -1.833 5.825 1.00 95.25 319 PRO A N 1
ATOM 2477 C CA . PRO A 1 319 ? 16.897 -1.628 4.419 1.00 95.25 319 PRO A CA 1
ATOM 2478 C C . PRO A 1 319 ? 16.607 -2.973 3.746 1.00 95.25 319 PRO A C 1
ATOM 2480 O O . PRO A 1 319 ? 17.403 -3.903 3.855 1.00 95.25 319 PRO A O 1
ATOM 2483 N N . VAL A 1 320 ? 15.473 -3.073 3.051 1.00 96.19 320 VAL A N 1
ATOM 2484 C CA . VAL A 1 320 ? 15.016 -4.317 2.403 1.00 96.19 320 VAL A CA 1
ATOM 2485 C C . VAL A 1 320 ? 14.933 -4.154 0.892 1.00 96.19 320 VAL A C 1
ATOM 2487 O O . VAL A 1 320 ? 15.327 -5.056 0.166 1.00 96.19 320 VAL A O 1
ATOM 2490 N N . LEU A 1 321 ? 14.501 -2.994 0.403 1.00 96.69 321 LEU A N 1
ATOM 2491 C CA . LEU A 1 321 ? 14.365 -2.743 -1.028 1.00 96.69 321 LEU A CA 1
ATOM 2492 C C . LEU A 1 321 ? 14.856 -1.337 -1.364 1.00 96.69 321 LEU A C 1
ATOM 2494 O O . LEU A 1 321 ? 14.456 -0.357 -0.748 1.00 96.69 321 LEU A O 1
ATOM 2498 N N . GLN A 1 322 ? 15.733 -1.233 -2.351 1.00 95.69 322 GLN A N 1
ATOM 2499 C CA . GLN A 1 322 ? 16.170 0.039 -2.919 1.00 95.69 322 GLN A CA 1
ATOM 2500 C C . GLN A 1 322 ? 15.431 0.281 -4.230 1.00 95.69 322 GLN A C 1
ATOM 2502 O O . GLN A 1 322 ? 15.359 -0.636 -5.044 1.00 95.69 322 GLN A O 1
ATOM 2507 N N . ILE A 1 323 ? 14.943 1.502 -4.461 1.00 96.31 323 ILE A N 1
ATOM 2508 C CA . ILE A 1 323 ? 14.281 1.892 -5.710 1.00 96.31 323 ILE A CA 1
ATOM 2509 C C . ILE A 1 323 ? 14.840 3.220 -6.225 1.00 96.31 323 ILE A C 1
ATOM 2511 O O . ILE A 1 323 ? 15.021 4.185 -5.481 1.00 96.31 323 ILE A O 1
ATOM 2515 N N . VAL A 1 324 ? 15.084 3.279 -7.531 1.00 95.44 324 VAL A N 1
ATOM 2516 C CA . VAL A 1 324 ? 15.400 4.502 -8.272 1.00 95.44 324 VAL A CA 1
ATOM 2517 C C . VAL A 1 324 ? 14.341 4.686 -9.348 1.00 95.44 324 VAL A C 1
ATOM 2519 O O . VAL A 1 324 ? 14.221 3.857 -10.251 1.00 95.44 324 VAL A O 1
ATOM 2522 N N . LEU A 1 325 ? 13.579 5.774 -9.269 1.00 94.81 325 LEU A N 1
ATOM 2523 C CA . LEU A 1 325 ? 12.581 6.107 -10.277 1.00 94.81 325 LEU A CA 1
ATOM 2524 C C . LEU A 1 325 ? 13.285 6.661 -11.521 1.00 94.81 325 LEU A C 1
ATOM 2526 O O . LEU A 1 325 ? 13.928 7.707 -11.464 1.00 94.81 325 LEU A O 1
ATOM 2530 N N . LEU A 1 326 ? 13.170 5.955 -12.648 1.00 91.69 326 LEU A N 1
ATOM 2531 C CA . LEU A 1 326 ? 13.782 6.370 -13.913 1.00 91.69 326 LEU A CA 1
ATOM 2532 C C . LEU A 1 326 ? 12.826 7.159 -14.792 1.00 91.69 326 LEU A C 1
ATOM 2534 O O . LEU A 1 326 ? 13.213 8.151 -15.403 1.00 91.69 326 LEU A O 1
ATOM 2538 N N . ASN A 1 327 ? 11.597 6.664 -14.923 1.00 89.06 327 ASN A N 1
ATOM 2539 C CA . ASN A 1 327 ? 10.589 7.311 -15.742 1.00 89.06 327 ASN A CA 1
ATOM 2540 C C . ASN A 1 327 ? 9.205 7.130 -15.103 1.00 89.06 327 ASN A C 1
ATOM 2542 O O . ASN A 1 327 ? 8.704 6.004 -15.092 1.00 89.06 327 ASN A O 1
ATOM 2546 N N . PRO A 1 328 ? 8.572 8.207 -14.607 1.00 88.19 328 PRO A N 1
ATOM 2547 C CA . PRO A 1 328 ? 7.225 8.143 -14.044 1.00 88.19 328 PRO A CA 1
ATOM 2548 C C . PRO A 1 328 ? 6.130 7.959 -15.108 1.00 88.19 328 PRO A C 1
ATOM 2550 O O . PRO A 1 328 ? 5.004 7.609 -14.771 1.00 88.19 328 PRO A O 1
ATOM 2553 N N . ASN A 1 329 ? 6.434 8.203 -16.384 1.00 85.50 329 ASN A N 1
ATOM 2554 C CA . ASN A 1 329 ? 5.456 8.313 -17.459 1.00 85.50 329 ASN A CA 1
ATOM 2555 C C . ASN A 1 329 ? 5.887 7.487 -18.668 1.00 85.50 329 ASN A C 1
ATOM 2557 O O . ASN A 1 329 ? 6.433 8.006 -19.645 1.00 85.50 329 ASN A O 1
ATOM 2561 N N . SER A 1 330 ? 5.629 6.182 -18.609 1.00 85.31 330 SER A N 1
ATOM 2562 C CA . SER A 1 330 ? 5.892 5.286 -19.728 1.00 85.31 330 SER A CA 1
ATOM 2563 C C . SER A 1 330 ? 4.672 4.456 -20.104 1.00 85.31 330 SER A C 1
ATOM 2565 O O . SER A 1 330 ? 3.851 4.101 -19.264 1.00 85.31 330 SER A O 1
ATOM 2567 N N . TRP A 1 331 ? 4.569 4.153 -21.393 1.00 83.06 331 TRP A N 1
ATOM 2568 C CA . TRP A 1 331 ? 3.684 3.110 -21.886 1.00 83.06 331 TRP A CA 1
ATOM 2569 C C . TRP A 1 331 ? 4.479 1.817 -21.995 1.00 83.06 331 TRP A C 1
ATOM 2571 O O . TRP A 1 331 ? 5.575 1.811 -22.567 1.00 83.06 331 TRP A O 1
ATOM 2581 N N . CYS A 1 332 ? 3.921 0.738 -21.466 1.00 78.00 332 CYS A N 1
ATOM 2582 C CA . CYS A 1 332 ? 4.419 -0.608 -21.686 1.00 78.00 332 CYS A CA 1
ATOM 2583 C C . CYS A 1 332 ? 3.470 -1.358 -22.622 1.00 78.00 332 CYS A C 1
ATOM 2585 O O . CYS A 1 332 ? 2.262 -1.130 -22.631 1.00 78.00 332 CYS A O 1
ATOM 2587 N N . CYS A 1 333 ? 4.049 -2.246 -23.422 1.00 74.38 333 CYS A N 1
ATOM 2588 C CA . CYS A 1 333 ? 3.340 -3.166 -24.296 1.00 74.38 333 CYS A CA 1
ATOM 2589 C C . CYS A 1 333 ? 3.938 -4.548 -24.079 1.00 74.38 333 CYS A C 1
ATOM 2591 O O . CYS A 1 333 ? 5.162 -4.689 -24.086 1.00 74.38 333 CYS A O 1
ATOM 2593 N N . THR A 1 334 ? 3.091 -5.557 -23.941 1.00 64.69 334 THR A N 1
ATOM 2594 C CA . THR A 1 334 ? 3.507 -6.957 -24.006 1.00 64.69 334 THR A CA 1
ATOM 2595 C C . THR A 1 334 ? 3.089 -7.528 -25.356 1.00 64.69 334 THR A C 1
ATOM 2597 O O . THR A 1 334 ? 2.029 -7.199 -25.885 1.00 64.69 334 THR A O 1
ATOM 2600 N N . GLY A 1 335 ? 3.955 -8.340 -25.958 1.00 59.44 335 GLY A N 1
ATOM 2601 C CA . GLY A 1 335 ? 3.705 -8.945 -27.263 1.00 59.44 335 GLY A CA 1
ATOM 2602 C C . GLY A 1 335 ? 4.977 -9.075 -28.088 1.00 59.44 335 GLY A C 1
ATOM 2603 O O . GLY A 1 335 ? 5.851 -8.212 -28.060 1.00 59.44 335 GLY A O 1
ATOM 2604 N N . TYR A 1 336 ? 5.081 -10.172 -28.830 1.00 53.97 336 TYR A N 1
ATOM 2605 C CA . TYR A 1 336 ? 6.115 -10.327 -29.843 1.00 53.97 336 TYR A CA 1
ATOM 2606 C C . TYR A 1 336 ? 5.672 -9.586 -31.102 1.00 53.97 336 TYR A C 1
ATOM 2608 O O . TYR A 1 336 ? 4.523 -9.718 -31.523 1.00 53.97 336 TYR A O 1
ATOM 2616 N N . CYS A 1 337 ? 6.577 -8.834 -31.730 1.00 53.75 337 CYS A N 1
ATOM 2617 C CA . CYS A 1 337 ? 6.368 -8.399 -33.105 1.00 53.75 337 CYS A CA 1
ATOM 2618 C C . CYS A 1 337 ? 6.302 -9.663 -33.971 1.00 53.75 337 CYS A C 1
ATOM 2620 O O . CYS A 1 337 ? 7.339 -10.251 -34.277 1.00 53.75 337 CYS A O 1
ATOM 2622 N N . LEU A 1 338 ? 5.096 -10.124 -34.306 1.00 51.09 338 LEU A N 1
ATOM 2623 C CA . LEU A 1 338 ? 4.926 -11.223 -35.247 1.00 51.09 338 LEU A CA 1
ATOM 2624 C C . LEU A 1 338 ? 5.468 -10.743 -36.595 1.00 51.09 338 LEU A C 1
ATOM 2626 O O . LEU A 1 338 ? 5.005 -9.739 -37.138 1.00 51.09 338 LEU A O 1
ATOM 2630 N N . GLY A 1 339 ? 6.498 -11.428 -37.096 1.00 49.34 339 GLY A N 1
ATOM 2631 C CA . GLY A 1 339 ? 6.955 -11.242 -38.465 1.00 49.34 339 GLY A CA 1
ATOM 2632 C C . GLY A 1 339 ? 5.776 -11.495 -39.394 1.00 49.34 339 GLY A C 1
ATOM 2633 O O . GLY A 1 339 ? 5.072 -12.490 -39.242 1.00 49.34 339 GLY A O 1
ATOM 2634 N N . THR A 1 340 ? 5.521 -10.566 -40.306 1.00 49.22 340 THR A N 1
ATOM 2635 C CA . THR A 1 340 ? 4.472 -10.683 -41.316 1.00 49.22 340 THR A CA 1
ATOM 2636 C C . THR A 1 340 ? 4.832 -11.803 -42.290 1.00 49.22 340 THR A C 1
ATOM 2638 O O . THR A 1 340 ? 5.423 -11.545 -43.334 1.00 49.22 340 THR A O 1
ATOM 2641 N N . GLU A 1 341 ? 4.504 -13.043 -41.946 1.00 49.91 341 GLU A N 1
ATOM 2642 C CA . GLU A 1 341 ? 4.291 -14.100 -42.930 1.00 49.91 341 GLU A CA 1
ATOM 2643 C C . GLU A 1 341 ? 2.789 -14.152 -43.235 1.00 49.91 341 GLU A C 1
ATOM 2645 O O . GLU A 1 341 ? 2.021 -14.796 -42.532 1.00 49.91 341 GLU A O 1
ATOM 2650 N N . ASP A 1 342 ? 2.377 -13.381 -44.246 1.00 50.00 342 ASP A N 1
ATOM 2651 C CA . ASP A 1 342 ? 1.217 -13.590 -45.130 1.00 50.00 342 ASP A CA 1
ATOM 2652 C C . ASP A 1 342 ? -0.148 -14.021 -44.544 1.00 50.00 342 ASP A C 1
ATOM 2654 O O . ASP A 1 342 ? -0.994 -14.553 -45.267 1.00 50.00 342 ASP A O 1
ATOM 2658 N N . THR A 1 343 ? -0.448 -13.740 -43.277 1.00 46.09 343 THR A N 1
ATOM 2659 C CA . THR A 1 343 ? -1.808 -13.887 -42.739 1.00 46.09 343 THR A CA 1
ATOM 2660 C C . THR A 1 343 ? -2.520 -12.539 -42.715 1.00 46.09 343 THR A C 1
ATOM 2662 O O . THR A 1 343 ? -2.104 -11.615 -42.019 1.00 46.09 343 THR A O 1
ATOM 2665 N N . VAL A 1 344 ? -3.632 -12.444 -43.453 1.00 50.09 344 VAL A N 1
ATOM 2666 C CA . VAL A 1 344 ? -4.567 -11.297 -43.559 1.00 50.09 344 VAL A CA 1
ATOM 2667 C C . VAL A 1 344 ? -5.343 -11.054 -42.246 1.00 50.09 344 VAL A C 1
ATOM 2669 O O . VAL A 1 344 ? -6.427 -10.473 -42.241 1.00 50.09 344 VAL A O 1
ATOM 2672 N N . ASP A 1 345 ? -4.818 -11.520 -41.116 1.00 50.16 345 ASP A N 1
ATOM 2673 C CA . ASP A 1 345 ? -5.445 -11.311 -39.822 1.00 50.16 345 ASP A CA 1
ATOM 2674 C C . ASP A 1 345 ? -5.330 -9.831 -39.425 1.00 50.16 345 ASP A C 1
ATOM 2676 O O . ASP A 1 345 ? -4.314 -9.183 -39.704 1.00 50.16 345 ASP A O 1
ATOM 2680 N N . PRO A 1 346 ? -6.379 -9.254 -38.808 1.00 53.19 346 PRO A N 1
ATOM 2681 C CA . PRO A 1 346 ? -6.341 -7.871 -38.360 1.00 53.19 346 PRO A CA 1
ATOM 2682 C C . PRO A 1 346 ? -5.127 -7.674 -37.451 1.00 53.19 346 PRO A C 1
ATOM 2684 O O . PRO A 1 346 ? -4.897 -8.477 -36.547 1.00 53.19 346 PRO A O 1
ATOM 2687 N N . VAL A 1 347 ? -4.361 -6.606 -37.711 1.00 54.59 347 VAL A N 1
ATOM 2688 C CA . VAL A 1 347 ? -3.214 -6.180 -36.895 1.00 54.59 347 VAL A CA 1
ATOM 2689 C C . VAL A 1 347 ? -3.595 -6.333 -35.427 1.00 54.59 347 VAL A C 1
ATOM 2691 O O . VAL A 1 347 ? -4.550 -5.697 -34.976 1.00 54.59 347 VAL A O 1
ATOM 2694 N N . ALA A 1 348 ? -2.897 -7.220 -34.713 1.00 54.75 348 ALA A N 1
ATOM 2695 C CA . ALA A 1 348 ? -3.175 -7.487 -33.311 1.00 54.75 348 ALA A CA 1
ATOM 2696 C C . ALA A 1 348 ? -3.233 -6.155 -32.551 1.00 54.75 348 ALA A C 1
ATOM 2698 O O . ALA A 1 348 ? -2.326 -5.328 -32.673 1.00 54.75 348 ALA A O 1
ATOM 2699 N N . ASN A 1 349 ? -4.322 -5.930 -31.812 1.00 59.41 349 ASN A N 1
ATOM 2700 C CA . ASN A 1 349 ? -4.499 -4.710 -31.031 1.00 59.41 349 ASN A CA 1
ATOM 2701 C C . ASN A 1 349 ? -3.311 -4.572 -30.070 1.00 59.41 349 ASN A C 1
ATOM 2703 O O . ASN A 1 349 ? -3.097 -5.430 -29.212 1.00 59.41 349 ASN A O 1
ATOM 2707 N N . ILE A 1 350 ? -2.522 -3.510 -30.241 1.00 66.44 350 ILE A N 1
ATOM 2708 C CA . ILE A 1 350 ? -1.398 -3.199 -29.358 1.00 66.44 350 ILE A CA 1
ATOM 2709 C C . ILE A 1 350 ? -1.998 -2.754 -28.024 1.00 66.44 350 ILE A C 1
ATOM 2711 O O . ILE A 1 350 ? -2.486 -1.631 -27.894 1.00 66.44 350 ILE A O 1
ATOM 2715 N N . ASN A 1 351 ? -1.977 -3.648 -27.038 1.00 68.88 351 ASN A N 1
ATOM 2716 C CA . ASN A 1 351 ? -2.464 -3.356 -25.697 1.00 68.88 351 ASN A CA 1
ATOM 2717 C C . ASN A 1 351 ? -1.387 -2.596 -24.922 1.00 68.88 351 ASN A C 1
ATOM 2719 O O . ASN A 1 351 ? -0.461 -3.182 -24.358 1.00 68.88 351 ASN A O 1
ATOM 2723 N N . LEU A 1 352 ? -1.514 -1.272 -24.922 1.00 77.19 352 LEU A N 1
ATOM 2724 C CA . LEU A 1 352 ? -0.676 -0.384 -24.131 1.00 77.19 352 LEU A CA 1
ATOM 2725 C C . LEU A 1 352 ? -1.265 -0.206 -22.738 1.00 77.19 352 LEU A C 1
ATOM 2727 O O . LEU A 1 352 ? -2.458 0.055 -22.590 1.00 77.19 352 LEU A O 1
ATOM 2731 N N . TYR A 1 353 ? -0.413 -0.274 -21.723 1.00 79.56 353 TYR A N 1
ATOM 2732 C CA . TYR A 1 353 ? -0.782 0.057 -20.353 1.00 79.56 353 TYR A CA 1
ATOM 2733 C C . TYR A 1 353 ? 0.213 1.057 -19.756 1.00 79.56 353 TYR A C 1
ATOM 2735 O O . TYR A 1 353 ? 1.402 1.040 -20.101 1.00 79.56 353 TYR A O 1
ATOM 2743 N N . PRO A 1 354 ? -0.256 1.975 -18.898 1.00 85.88 354 PRO A N 1
ATOM 2744 C CA . PRO A 1 354 ? 0.601 2.959 -18.271 1.00 85.88 354 PRO A CA 1
ATOM 2745 C C . PRO A 1 354 ? 1.424 2.296 -17.159 1.00 85.88 354 PRO A C 1
ATOM 2747 O O . PRO A 1 354 ? 0.911 1.512 -16.357 1.00 85.88 354 PRO A O 1
ATOM 2750 N N . ALA A 1 355 ? 2.711 2.616 -17.112 1.00 89.50 355 ALA A N 1
ATOM 2751 C CA . ALA A 1 355 ? 3.646 2.077 -16.139 1.00 89.50 355 ALA A CA 1
ATOM 2752 C C . ALA A 1 355 ? 4.746 3.089 -15.801 1.00 89.50 355 ALA A C 1
ATOM 2754 O O . ALA A 1 355 ? 5.099 3.962 -16.604 1.00 89.50 355 ALA A O 1
ATOM 2755 N N . ILE A 1 356 ? 5.336 2.927 -14.624 1.00 92.00 356 ILE A N 1
ATOM 2756 C CA . ILE A 1 356 ? 6.591 3.576 -14.252 1.00 92.00 356 ILE A CA 1
ATOM 2757 C C . ILE A 1 356 ? 7.759 2.634 -14.536 1.00 92.00 356 ILE A C 1
ATOM 2759 O O . ILE A 1 356 ? 7.612 1.416 -14.436 1.00 92.00 356 ILE A O 1
ATOM 2763 N N . LYS A 1 357 ? 8.932 3.184 -14.857 1.00 92.50 357 LYS A N 1
ATOM 2764 C CA . LYS A 1 357 ? 10.189 2.428 -14.954 1.00 92.50 357 LYS A CA 1
ATOM 2765 C C . LYS A 1 357 ? 11.057 2.717 -13.751 1.00 92.50 357 LYS A C 1
ATOM 2767 O O . LYS A 1 357 ? 11.288 3.883 -13.418 1.00 92.50 357 LYS A O 1
ATOM 2772 N N . VAL A 1 358 ? 11.569 1.657 -13.145 1.00 94.69 358 VAL A N 1
ATOM 2773 C CA . VAL A 1 358 ? 12.376 1.732 -11.931 1.00 94.69 358 VAL A CA 1
ATOM 2774 C C . VAL A 1 358 ? 13.615 0.863 -12.055 1.00 94.69 358 VAL A C 1
ATOM 2776 O O . VAL A 1 358 ? 13.587 -0.186 -12.697 1.00 94.69 358 VAL A O 1
ATOM 2779 N N . LEU A 1 359 ? 14.700 1.292 -11.418 1.00 95.19 359 LEU A N 1
ATOM 2780 C CA . LEU A 1 359 ? 15.749 0.367 -11.007 1.00 95.19 359 LEU A CA 1
ATOM 2781 C C . LEU A 1 359 ? 15.464 -0.073 -9.589 1.00 95.19 359 LEU A C 1
ATOM 2783 O O . LEU A 1 359 ? 15.042 0.750 -8.775 1.00 95.19 359 LEU A O 1
ATOM 2787 N N . PHE A 1 360 ? 15.724 -1.336 -9.285 1.00 95.31 360 PHE A N 1
ATOM 2788 C CA . PHE A 1 360 ? 15.557 -1.829 -7.928 1.00 95.31 360 PHE A CA 1
ATOM 2789 C C . PHE A 1 360 ? 16.709 -2.727 -7.493 1.00 95.31 360 PHE A C 1
ATOM 2791 O O . PHE A 1 360 ? 17.480 -3.213 -8.313 1.00 95.31 360 PHE A O 1
ATOM 2798 N N . SER A 1 361 ? 16.842 -2.931 -6.188 1.00 94.50 361 SER A N 1
ATOM 2799 C CA . SER A 1 361 ? 17.714 -3.956 -5.620 1.00 94.50 361 SER A CA 1
ATOM 2800 C C . SER A 1 361 ? 17.052 -4.550 -4.390 1.00 94.50 361 SER A C 1
ATOM 2802 O O . SER A 1 361 ? 16.733 -3.814 -3.455 1.00 94.50 361 SER A O 1
ATOM 2804 N N . ASP A 1 362 ? 16.947 -5.876 -4.358 1.00 94.06 362 ASP A N 1
ATOM 2805 C CA . ASP A 1 362 ? 16.658 -6.618 -3.135 1.00 94.06 362 ASP A CA 1
ATOM 2806 C C . ASP A 1 362 ? 17.874 -6.560 -2.188 1.00 94.06 362 ASP A C 1
ATOM 2808 O O . ASP A 1 362 ? 19.032 -6.800 -2.560 1.00 94.06 362 ASP A O 1
ATOM 2812 N N . CYS A 1 363 ? 17.612 -6.156 -0.953 1.00 91.50 363 CYS A N 1
ATOM 2813 C CA . CYS A 1 363 ? 18.583 -5.985 0.116 1.00 91.50 363 CYS A CA 1
ATOM 2814 C C . CYS A 1 363 ? 18.331 -6.939 1.294 1.00 91.50 363 CYS A C 1
ATOM 2816 O O . CYS A 1 363 ? 19.103 -6.910 2.252 1.00 91.50 363 CYS A O 1
ATOM 2818 N N . SER A 1 364 ? 17.322 -7.813 1.208 1.00 86.12 364 SER A N 1
ATOM 2819 C CA . SER A 1 364 ? 16.841 -8.676 2.298 1.00 86.12 364 SER A CA 1
ATOM 2820 C C . SER A 1 364 ? 17.914 -9.589 2.900 1.00 86.12 364 SER A C 1
ATOM 2822 O O . SER A 1 364 ? 17.908 -9.848 4.101 1.00 86.12 364 SER A O 1
ATOM 2824 N N . TYR A 1 365 ? 18.859 -10.064 2.083 1.00 81.50 365 TYR A N 1
ATOM 2825 C CA . TYR A 1 365 ? 19.858 -11.073 2.473 1.00 81.50 365 TYR A CA 1
ATOM 2826 C C . TYR A 1 365 ? 21.293 -10.533 2.537 1.00 81.50 365 TYR A C 1
ATOM 2828 O O . TYR A 1 365 ? 22.260 -11.286 2.399 1.00 81.50 365 TYR A O 1
ATOM 2836 N N . ARG A 1 366 ? 21.457 -9.218 2.700 1.00 82.44 366 ARG A N 1
ATOM 2837 C CA . ARG A 1 366 ? 22.774 -8.573 2.655 1.00 82.44 366 ARG A CA 1
ATOM 2838 C C . ARG A 1 366 ? 23.539 -8.692 3.974 1.00 82.44 366 ARG A C 1
ATOM 2840 O O . ARG A 1 366 ? 22.970 -8.634 5.059 1.00 82.44 366 ARG A O 1
ATOM 2847 N N . THR A 1 367 ? 24.861 -8.828 3.873 1.00 86.50 367 THR A N 1
ATOM 2848 C CA . THR A 1 367 ? 25.767 -8.827 5.033 1.00 86.50 367 THR A CA 1
ATOM 2849 C C . THR A 1 367 ? 25.820 -7.445 5.688 1.00 86.50 367 THR A C 1
ATOM 2851 O O . THR A 1 367 ? 25.560 -6.435 5.038 1.00 86.50 367 THR A O 1
ATOM 2854 N N . GLU A 1 368 ? 26.256 -7.354 6.948 1.00 86.81 368 GLU A N 1
ATOM 2855 C CA . GLU A 1 368 ? 26.407 -6.062 7.649 1.00 86.81 368 GLU A CA 1
ATOM 2856 C C . GLU A 1 368 ? 27.260 -5.045 6.869 1.00 86.81 368 GLU A C 1
ATOM 2858 O O . GLU A 1 368 ? 26.930 -3.862 6.793 1.00 86.81 368 GLU A O 1
ATOM 2863 N N . SER A 1 369 ? 28.336 -5.508 6.224 1.00 87.31 369 SER A N 1
ATOM 2864 C CA . SER A 1 369 ? 29.177 -4.665 5.366 1.00 87.31 369 SER A CA 1
ATOM 2865 C C . SER A 1 369 ? 28.417 -4.098 4.164 1.00 87.31 369 SER A C 1
ATOM 2867 O O . SER A 1 369 ? 28.632 -2.949 3.787 1.00 87.31 369 SER A O 1
ATOM 2869 N N . GLN A 1 370 ? 27.514 -4.881 3.573 1.00 87.56 370 GLN A N 1
ATOM 2870 C CA . GLN A 1 370 ? 26.673 -4.458 2.459 1.00 87.56 370 GLN A CA 1
ATOM 2871 C C . GLN A 1 370 ? 25.543 -3.533 2.911 1.00 87.56 370 GLN A C 1
ATOM 2873 O O . GLN A 1 370 ? 25.226 -2.593 2.187 1.00 87.56 370 GLN A O 1
ATOM 2878 N N . ILE A 1 371 ? 24.984 -3.752 4.103 1.00 88.81 371 ILE A N 1
ATOM 2879 C CA . ILE A 1 371 ? 24.023 -2.830 4.719 1.00 88.81 371 ILE A CA 1
ATOM 2880 C C . ILE A 1 371 ? 24.683 -1.466 4.927 1.00 88.81 371 ILE A C 1
ATOM 2882 O O . ILE A 1 371 ? 24.122 -0.457 4.514 1.00 88.81 371 ILE A O 1
ATOM 2886 N N . ARG A 1 372 ? 25.920 -1.416 5.444 1.00 91.25 372 ARG A N 1
ATOM 2887 C CA . ARG A 1 372 ? 26.649 -0.146 5.596 1.00 91.25 372 ARG A CA 1
ATOM 2888 C C . ARG A 1 372 ? 26.831 0.594 4.269 1.00 91.25 372 ARG A C 1
ATOM 2890 O O . ARG A 1 372 ? 26.660 1.805 4.225 1.00 91.25 372 ARG A O 1
ATOM 2897 N N . MET A 1 373 ? 27.116 -0.125 3.180 1.00 91.06 373 MET A N 1
ATOM 2898 C CA . MET A 1 373 ? 27.192 0.486 1.846 1.00 91.06 373 MET A CA 1
ATOM 2899 C C . MET A 1 373 ? 25.850 1.074 1.389 1.00 91.06 373 MET A C 1
ATOM 2901 O O . MET A 1 373 ? 25.838 2.081 0.684 1.00 91.06 373 MET A O 1
ATOM 2905 N N . ILE A 1 374 ? 24.724 0.466 1.776 1.00 91.62 374 ILE A N 1
ATOM 2906 C CA . ILE A 1 374 ? 23.392 1.011 1.487 1.00 91.62 374 ILE A CA 1
ATOM 2907 C C . ILE A 1 374 ? 23.155 2.279 2.300 1.00 91.62 374 ILE A C 1
ATOM 2909 O O . ILE A 1 374 ? 22.733 3.271 1.724 1.00 91.62 374 ILE A O 1
ATOM 2913 N N . GLU A 1 375 ? 23.492 2.299 3.588 1.00 93.62 375 GLU A N 1
ATOM 2914 C CA . GLU A 1 375 ? 23.369 3.508 4.419 1.00 93.62 375 GLU A CA 1
ATOM 2915 C C . GLU A 1 375 ? 24.226 4.669 3.883 1.00 93.62 375 GLU A C 1
ATOM 2917 O O . GLU A 1 375 ? 23.778 5.817 3.787 1.00 93.62 375 GLU A O 1
ATOM 2922 N N . GLU A 1 376 ? 25.454 4.366 3.449 1.00 94.19 376 GLU A N 1
ATOM 2923 C CA . GLU A 1 376 ? 26.324 5.323 2.761 1.00 94.19 376 GLU A CA 1
ATOM 2924 C C . GLU A 1 376 ? 25.680 5.816 1.452 1.00 94.19 376 GLU A C 1
ATOM 2926 O O . GLU A 1 376 ? 25.735 7.009 1.146 1.00 94.19 376 GLU A O 1
ATOM 2931 N N . TRP A 1 377 ? 25.032 4.929 0.686 1.00 93.62 377 TRP A N 1
ATOM 2932 C CA . TRP A 1 377 ? 24.301 5.300 -0.526 1.00 93.62 377 TRP A CA 1
ATOM 2933 C C . TRP A 1 377 ? 23.084 6.181 -0.226 1.00 93.62 377 TRP A C 1
ATOM 2935 O O . TRP A 1 377 ? 22.898 7.175 -0.928 1.00 93.62 377 TRP A O 1
ATOM 2945 N N . VAL A 1 378 ? 22.293 5.865 0.801 1.00 93.31 378 VAL A N 1
ATOM 2946 C CA . VAL A 1 378 ? 21.118 6.650 1.218 1.00 93.31 378 VAL A CA 1
ATOM 2947 C C . VAL A 1 378 ? 21.553 8.073 1.548 1.00 93.31 378 VAL A C 1
ATOM 2949 O O . VAL A 1 378 ? 21.060 9.026 0.949 1.00 93.31 378 VAL A O 1
ATOM 2952 N N . THR A 1 379 ? 22.584 8.206 2.384 1.00 93.75 379 THR A N 1
ATOM 2953 C CA . THR A 1 379 ? 23.130 9.507 2.793 1.00 93.75 379 THR A CA 1
ATOM 2954 C C . THR A 1 379 ? 23.706 10.280 1.605 1.00 93.75 379 THR A C 1
ATOM 2956 O O . THR A 1 379 ? 23.415 11.460 1.414 1.00 93.75 379 THR A O 1
ATOM 2959 N N . LYS A 1 380 ? 24.520 9.621 0.768 1.00 93.81 380 LYS A N 1
ATOM 2960 C CA . LYS A 1 380 ? 25.190 10.258 -0.376 1.00 93.81 380 LYS A CA 1
ATOM 2961 C C . LYS A 1 380 ? 24.208 10.759 -1.430 1.00 93.81 380 LYS A C 1
ATOM 2963 O O . LYS A 1 380 ? 24.485 11.762 -2.083 1.00 93.81 380 LYS A O 1
ATOM 2968 N N . ASN A 1 381 ? 23.117 10.031 -1.643 1.00 90.00 381 ASN A N 1
ATOM 2969 C CA . ASN A 1 381 ? 22.154 10.329 -2.697 1.00 90.00 381 ASN A CA 1
ATOM 2970 C C . ASN A 1 381 ? 20.886 11.010 -2.176 1.00 90.00 381 ASN A C 1
ATOM 2972 O O . ASN A 1 381 ? 19.974 11.184 -2.976 1.00 90.00 381 ASN A O 1
ATOM 2976 N N . GLN A 1 382 ? 20.841 11.373 -0.887 1.00 90.44 382 GLN A N 1
ATOM 2977 C CA . GLN A 1 382 ? 19.671 11.971 -0.232 1.00 90.44 382 GLN A CA 1
ATOM 2978 C C . GLN A 1 382 ? 18.395 11.172 -0.530 1.00 90.44 382 GLN A C 1
ATOM 2980 O O . GLN A 1 382 ? 17.365 11.736 -0.875 1.00 90.44 382 GLN A O 1
ATOM 2985 N N . ALA A 1 383 ? 18.504 9.841 -0.484 1.00 92.31 383 ALA A N 1
ATOM 2986 C CA . ALA A 1 383 ? 17.382 8.977 -0.811 1.00 92.31 383 ALA A CA 1
ATOM 2987 C C . ALA A 1 383 ? 16.307 9.082 0.275 1.00 92.31 383 ALA A C 1
ATOM 2989 O O . ALA A 1 383 ? 16.632 9.074 1.462 1.00 92.31 383 ALA A O 1
ATOM 2990 N N . ASP A 1 384 ? 15.045 9.130 -0.142 1.00 93.69 384 ASP A N 1
ATOM 2991 C CA . ASP A 1 384 ? 13.907 9.134 0.767 1.00 93.69 384 ASP A CA 1
ATOM 2992 C C . ASP A 1 384 ? 13.807 7.800 1.518 1.00 93.69 384 ASP A C 1
ATOM 2994 O O . ASP A 1 384 ? 14.113 6.732 0.977 1.00 93.69 384 ASP A O 1
ATOM 2998 N N . GLU A 1 385 ? 13.358 7.854 2.767 1.00 94.31 385 GLU A N 1
ATOM 2999 C CA . GLU A 1 385 ? 13.284 6.689 3.646 1.00 94.31 385 GLU A CA 1
ATOM 3000 C C . GLU A 1 385 ? 11.837 6.393 4.020 1.00 94.31 385 GLU A C 1
ATOM 3002 O O . GLU A 1 385 ? 11.196 7.133 4.776 1.00 94.31 385 GLU A O 1
ATOM 3007 N N . VAL A 1 386 ? 11.345 5.256 3.532 1.00 95.12 386 VAL A N 1
ATOM 3008 C CA . VAL A 1 386 ? 9.993 4.781 3.817 1.00 95.12 386 VAL A CA 1
ATOM 3009 C C . VAL A 1 386 ? 10.022 3.427 4.510 1.00 95.12 386 VAL A C 1
ATOM 3011 O O . VAL A 1 386 ? 10.939 2.626 4.341 1.00 95.12 386 VAL A O 1
ATOM 3014 N N . TYR A 1 387 ? 8.996 3.161 5.307 1.00 94.50 387 TYR A N 1
ATOM 3015 C CA . TYR A 1 387 ? 8.867 1.966 6.124 1.00 94.50 387 TYR A CA 1
ATOM 3016 C C . TYR A 1 387 ? 7.569 1.250 5.779 1.00 94.50 387 TYR A C 1
ATOM 3018 O O . TYR A 1 387 ? 6.499 1.861 5.751 1.00 94.50 387 TYR A O 1
ATOM 3026 N N . MET A 1 388 ? 7.675 -0.052 5.543 1.00 95.75 388 MET A N 1
ATOM 3027 C CA . MET A 1 388 ? 6.557 -0.918 5.176 1.00 95.75 388 MET A CA 1
ATOM 3028 C C . MET A 1 388 ? 6.649 -2.237 5.946 1.00 95.75 388 MET A C 1
ATOM 3030 O O . MET A 1 388 ? 7.709 -2.605 6.452 1.00 95.75 388 MET A O 1
ATOM 3034 N N . LEU A 1 389 ? 5.544 -2.974 6.034 1.00 94.69 389 LEU A N 1
ATOM 3035 C CA . LEU A 1 389 ? 5.571 -4.334 6.576 1.00 94.69 389 LEU A CA 1
ATOM 3036 C C . LEU A 1 389 ? 6.384 -5.253 5.648 1.00 94.69 389 LEU A C 1
ATOM 3038 O O . LEU A 1 389 ? 6.113 -5.278 4.448 1.00 94.69 389 LEU A O 1
ATOM 3042 N N . ASP A 1 390 ? 7.309 -6.042 6.204 1.00 94.12 390 ASP A N 1
ATOM 3043 C CA . ASP A 1 390 ? 8.077 -7.108 5.526 1.00 94.12 390 ASP A CA 1
ATOM 3044 C C . ASP A 1 390 ? 7.318 -7.856 4.410 1.00 94.12 390 ASP A C 1
ATOM 3046 O O . ASP A 1 390 ? 7.846 -8.054 3.317 1.00 94.12 390 ASP A O 1
ATOM 3050 N N . HIS A 1 391 ? 6.075 -8.258 4.671 1.00 93.75 391 HIS A N 1
ATOM 3051 C CA . HIS A 1 391 ? 5.234 -9.009 3.746 1.00 93.75 391 HIS A CA 1
ATOM 3052 C C . HIS A 1 391 ? 4.902 -8.206 2.485 1.00 93.75 391 HIS A C 1
ATOM 3054 O O . HIS A 1 391 ? 5.029 -8.733 1.385 1.00 93.75 391 HIS A O 1
ATOM 3060 N N . LEU A 1 392 ? 4.569 -6.918 2.637 1.00 95.56 392 LEU A N 1
ATOM 3061 C CA . LEU A 1 392 ? 4.314 -6.017 1.509 1.00 95.56 392 LEU A CA 1
ATOM 3062 C C . LEU A 1 392 ? 5.578 -5.839 0.664 1.00 95.56 392 LEU A C 1
ATOM 3064 O O . LEU A 1 392 ? 5.511 -5.851 -0.560 1.00 95.56 392 LEU A O 1
ATOM 3068 N N . ILE A 1 393 ? 6.736 -5.687 1.316 1.00 96.62 393 ILE A N 1
ATOM 3069 C CA . ILE A 1 393 ? 8.014 -5.507 0.615 1.00 96.62 393 ILE A CA 1
ATOM 3070 C C . ILE A 1 393 ? 8.360 -6.771 -0.176 1.00 96.62 393 ILE A C 1
ATOM 3072 O O . ILE A 1 393 ? 8.764 -6.682 -1.331 1.00 96.62 393 ILE A O 1
ATOM 3076 N N . SER A 1 394 ? 8.149 -7.942 0.425 1.00 95.94 394 SER A N 1
ATOM 3077 C CA . SER A 1 394 ? 8.416 -9.235 -0.210 1.00 95.94 394 SER A CA 1
ATOM 3078 C C . SER A 1 394 ? 7.535 -9.452 -1.444 1.00 95.94 394 SER A C 1
ATOM 3080 O O . SER A 1 394 ? 8.043 -9.812 -2.502 1.00 95.94 394 SER A O 1
ATOM 3082 N N . GLU A 1 395 ? 6.228 -9.183 -1.349 1.00 96.25 395 GLU A N 1
ATOM 3083 C CA . GLU A 1 395 ? 5.317 -9.263 -2.502 1.00 96.25 395 GLU A CA 1
ATOM 3084 C C . GLU A 1 395 ? 5.677 -8.256 -3.604 1.00 96.25 395 GLU A C 1
ATOM 3086 O O . GLU A 1 395 ? 5.605 -8.572 -4.796 1.00 96.25 395 GLU A O 1
ATOM 3091 N N . LEU A 1 396 ? 6.110 -7.052 -3.223 1.00 96.88 396 LEU A N 1
ATOM 3092 C CA . LEU A 1 396 ? 6.553 -6.039 -4.174 1.00 96.88 396 LEU A CA 1
ATOM 3093 C C . LEU A 1 396 ? 7.834 -6.464 -4.906 1.00 96.88 396 LEU A C 1
ATOM 3095 O O . LEU A 1 396 ? 7.919 -6.268 -6.116 1.00 96.88 396 LEU A O 1
ATOM 3099 N N . ILE A 1 397 ? 8.802 -7.068 -4.209 1.00 96.50 397 ILE A N 1
ATOM 3100 C CA . ILE A 1 397 ? 10.021 -7.619 -4.825 1.00 96.50 397 ILE A CA 1
ATOM 3101 C C . ILE A 1 397 ? 9.654 -8.690 -5.852 1.00 96.50 397 ILE A C 1
ATOM 3103 O O . ILE A 1 397 ? 10.097 -8.595 -6.992 1.00 96.50 397 ILE A O 1
ATOM 3107 N N . VAL A 1 398 ? 8.779 -9.636 -5.497 1.00 95.94 398 VAL A N 1
ATOM 3108 C CA . VAL A 1 398 ? 8.308 -10.677 -6.430 1.00 95.94 398 VAL A CA 1
ATOM 3109 C C . VAL A 1 398 ? 7.665 -10.055 -7.674 1.00 95.94 398 VAL A C 1
ATOM 3111 O O . VAL A 1 398 ? 7.915 -10.498 -8.794 1.00 95.94 398 VAL A O 1
ATOM 3114 N N . SER A 1 399 ? 6.873 -8.997 -7.496 1.00 94.81 399 SER A N 1
ATOM 3115 C CA . SER A 1 399 ? 6.229 -8.282 -8.606 1.00 94.81 399 SER A CA 1
ATOM 3116 C C . SER A 1 399 ? 7.250 -7.569 -9.503 1.00 94.81 399 SER A C 1
ATOM 3118 O O . SER A 1 399 ? 7.140 -7.604 -10.729 1.00 94.81 399 SER A O 1
ATOM 3120 N N . LEU A 1 400 ? 8.271 -6.949 -8.902 1.00 95.00 400 LEU A N 1
ATOM 3121 C CA . LEU A 1 400 ? 9.367 -6.296 -9.618 1.00 95.00 400 LEU A CA 1
ATOM 3122 C C . LEU A 1 400 ? 10.206 -7.303 -10.408 1.00 95.00 400 LEU A C 1
ATOM 3124 O O . LEU A 1 400 ? 10.529 -7.032 -11.564 1.00 95.00 400 LEU A O 1
ATOM 3128 N N . GLU A 1 401 ? 10.533 -8.449 -9.816 1.00 93.19 401 GLU A N 1
ATOM 3129 C CA . GLU A 1 401 ? 11.273 -9.532 -10.467 1.00 93.19 401 GLU A CA 1
ATOM 3130 C C . GLU A 1 401 ? 10.478 -10.122 -11.635 1.00 93.19 401 GLU A C 1
ATOM 3132 O O . GLU A 1 401 ? 11.001 -10.209 -12.742 1.00 93.19 401 GLU A O 1
ATOM 3137 N N . ALA A 1 402 ? 9.190 -10.419 -11.441 1.00 91.25 402 ALA A N 1
ATOM 3138 C CA . ALA A 1 402 ? 8.327 -10.922 -12.510 1.00 91.25 402 ALA A CA 1
ATOM 3139 C C . ALA A 1 402 ? 8.218 -9.935 -13.687 1.00 91.25 402 ALA A C 1
ATOM 3141 O O . ALA A 1 402 ? 8.171 -10.333 -14.850 1.00 91.25 402 ALA A O 1
ATOM 3142 N N . ALA A 1 403 ? 8.213 -8.629 -13.406 1.00 89.06 403 ALA A N 1
ATOM 3143 C CA . ALA A 1 403 ? 8.176 -7.608 -14.444 1.00 89.06 403 ALA A CA 1
ATOM 3144 C C . ALA A 1 403 ? 9.506 -7.453 -15.209 1.00 89.06 403 ALA A C 1
ATOM 3146 O O . ALA A 1 403 ? 9.500 -6.907 -16.316 1.00 89.06 403 ALA A O 1
ATOM 3147 N N . MET A 1 404 ? 10.632 -7.943 -14.675 1.00 87.06 404 MET A N 1
ATOM 3148 C CA . MET A 1 404 ? 11.907 -7.963 -15.403 1.00 87.06 404 MET A CA 1
ATOM 3149 C C . MET A 1 404 ? 11.858 -8.889 -16.617 1.00 87.06 404 MET A C 1
ATOM 3151 O O . MET A 1 404 ? 12.437 -8.557 -17.651 1.00 87.06 404 MET A O 1
ATOM 3155 N N . ASP A 1 405 ? 11.138 -10.009 -16.512 1.00 80.50 405 ASP A N 1
ATOM 3156 C CA . ASP A 1 405 ? 11.023 -11.013 -17.579 1.00 80.50 405 ASP A CA 1
ATOM 3157 C C . ASP A 1 405 ? 10.315 -10.471 -18.833 1.00 80.50 405 ASP A C 1
ATOM 3159 O O . ASP A 1 405 ? 10.383 -11.070 -19.907 1.00 80.50 405 ASP A O 1
ATOM 3163 N N . MET A 1 406 ? 9.664 -9.306 -18.728 1.00 79.25 406 MET A N 1
ATOM 3164 C CA . MET A 1 406 ? 9.077 -8.604 -19.872 1.00 79.25 406 MET A CA 1
ATOM 3165 C C . MET A 1 406 ? 10.121 -7.881 -20.737 1.00 79.25 406 MET A C 1
ATOM 3167 O O . MET A 1 406 ? 9.819 -7.509 -21.873 1.00 79.25 406 MET A O 1
ATOM 3171 N N . TYR A 1 407 ? 11.335 -7.656 -20.227 1.00 79.81 407 TYR A N 1
ATOM 3172 C CA . TYR A 1 407 ? 12.391 -6.955 -20.953 1.00 79.81 407 TYR A CA 1
ATOM 3173 C C . TYR A 1 407 ? 13.319 -7.932 -21.688 1.00 79.81 407 TYR A C 1
ATOM 3175 O O . TYR A 1 407 ? 13.633 -9.008 -21.178 1.00 79.81 407 TYR A O 1
ATOM 3183 N N . PRO A 1 408 ? 13.839 -7.557 -22.873 1.00 79.88 408 PRO A N 1
ATOM 3184 C CA . PRO A 1 408 ? 14.891 -8.327 -23.522 1.00 79.88 408 PRO A CA 1
ATOM 3185 C C . PRO A 1 408 ? 16.097 -8.508 -22.583 1.00 79.88 408 PRO A C 1
ATOM 3187 O O . PRO A 1 408 ? 16.468 -7.545 -21.907 1.00 79.88 408 PRO A O 1
ATOM 3190 N N . PRO A 1 409 ? 16.792 -9.664 -22.594 1.00 79.06 409 PRO A N 1
ATOM 3191 C CA . PRO A 1 409 ? 17.931 -9.918 -21.704 1.00 79.06 409 PRO A CA 1
ATOM 3192 C C . PRO A 1 409 ? 19.063 -8.882 -21.787 1.00 79.06 409 PRO A C 1
ATOM 3194 O O . PRO A 1 409 ? 19.822 -8.714 -20.840 1.00 79.06 409 PRO A O 1
ATOM 3197 N N . SER A 1 410 ? 19.187 -8.170 -22.909 1.00 79.56 410 SER A N 1
ATOM 3198 C CA . SER A 1 410 ? 20.157 -7.083 -23.092 1.00 79.56 410 SER A CA 1
ATOM 3199 C C . SER A 1 410 ? 19.791 -5.778 -22.369 1.00 79.56 410 SER A C 1
ATOM 3201 O O . SER A 1 410 ? 20.630 -4.886 -22.288 1.00 79.56 410 SER A O 1
ATOM 3203 N N . TYR A 1 411 ? 18.563 -5.658 -21.858 1.00 77.50 411 TYR A N 1
ATOM 3204 C CA . TYR A 1 411 ? 18.001 -4.457 -21.228 1.00 77.50 411 TYR A CA 1
ATOM 3205 C C . TYR A 1 411 ? 17.603 -4.665 -19.760 1.00 77.50 411 TYR A C 1
ATOM 3207 O O . TYR A 1 411 ? 17.067 -3.748 -19.142 1.00 77.50 411 TYR A O 1
ATOM 3215 N N . THR A 1 412 ? 17.877 -5.833 -19.176 1.00 82.81 412 THR A N 1
ATOM 3216 C CA . THR A 1 412 ? 17.471 -6.164 -17.799 1.00 82.81 412 THR A CA 1
ATOM 3217 C C . THR A 1 412 ? 18.302 -5.467 -16.726 1.00 82.81 412 THR A C 1
ATOM 3219 O O . THR A 1 412 ? 17.888 -5.457 -15.573 1.00 82.81 412 THR A O 1
ATOM 3222 N N . PHE A 1 413 ? 19.437 -4.851 -17.075 1.00 87.44 413 PHE A N 1
ATOM 3223 C CA . PHE A 1 413 ? 20.293 -4.132 -16.131 1.00 87.44 413 PHE A CA 1
ATOM 3224 C C . PHE A 1 413 ? 20.708 -2.762 -16.660 1.00 87.44 413 PHE A C 1
ATOM 3226 O O . PHE A 1 413 ? 21.104 -2.610 -17.816 1.00 87.44 413 PHE A O 1
ATOM 3233 N N . LEU A 1 414 ? 20.719 -1.773 -15.770 1.00 85.69 414 LEU A N 1
ATOM 3234 C CA . LEU A 1 414 ? 21.263 -0.444 -16.018 1.00 85.69 414 LEU A CA 1
ATOM 3235 C C . LEU A 1 414 ? 22.077 -0.005 -14.799 1.00 85.69 414 LEU A C 1
ATOM 3237 O O . LEU A 1 414 ? 21.605 -0.070 -13.670 1.00 85.69 414 LEU A O 1
ATOM 3241 N N . GLN A 1 415 ? 23.322 0.425 -15.021 1.00 83.00 415 GLN A N 1
ATOM 3242 C CA . GLN A 1 415 ? 24.253 0.815 -13.946 1.00 83.00 415 GLN A CA 1
ATOM 3243 C C . GLN A 1 415 ? 24.444 -0.264 -12.857 1.00 83.00 415 GLN A C 1
ATOM 3245 O O . GLN A 1 415 ? 24.708 0.048 -11.700 1.00 83.00 415 GLN A O 1
ATOM 3250 N N . GLY A 1 416 ? 24.326 -1.543 -13.230 1.00 84.69 416 GLY A N 1
ATOM 3251 C CA . GLY A 1 416 ? 24.462 -2.671 -12.303 1.00 84.69 416 GLY A CA 1
ATOM 3252 C C . GLY A 1 416 ? 23.224 -2.951 -11.446 1.00 84.69 416 GLY A C 1
ATOM 3253 O O . GLY A 1 416 ? 23.291 -3.825 -10.588 1.00 84.69 416 GLY A O 1
ATOM 3254 N N . LEU A 1 417 ? 22.109 -2.253 -11.682 1.00 89.88 417 LEU A N 1
ATOM 3255 C CA . LEU A 1 417 ? 20.824 -2.518 -11.039 1.00 89.88 417 LEU A CA 1
ATOM 3256 C C . LEU A 1 417 ? 19.820 -3.104 -12.044 1.00 89.88 417 LEU A C 1
ATOM 3258 O O . LEU A 1 417 ? 19.785 -2.644 -13.191 1.00 89.88 417 LEU A O 1
ATOM 3262 N N . PRO A 1 418 ? 19.007 -4.088 -11.631 1.00 92.88 418 PRO A N 1
ATOM 3263 C CA . PRO A 1 418 ? 17.882 -4.577 -12.411 1.00 92.88 418 PRO A CA 1
ATOM 3264 C C . PRO A 1 418 ? 16.906 -3.473 -12.836 1.00 92.88 418 PRO A C 1
ATOM 3266 O O . PRO A 1 418 ? 16.516 -2.639 -12.018 1.00 92.88 418 PRO A O 1
ATOM 3269 N N . LEU A 1 419 ? 16.489 -3.493 -14.103 1.00 93.31 419 LEU A N 1
ATOM 3270 C CA . LEU A 1 419 ? 15.428 -2.650 -14.651 1.00 93.31 419 LEU A CA 1
ATOM 3271 C C . LEU A 1 419 ? 14.087 -3.377 -14.568 1.00 93.31 419 LEU A C 1
ATOM 3273 O O . LEU A 1 419 ? 13.952 -4.491 -15.065 1.00 93.31 419 LEU A O 1
ATOM 3277 N N . SER A 1 420 ? 13.085 -2.712 -14.000 1.00 93.88 420 SER A N 1
ATOM 3278 C CA . SER A 1 420 ? 11.722 -3.228 -13.892 1.00 93.88 420 SER A CA 1
ATOM 3279 C C . SER A 1 420 ? 10.681 -2.133 -14.158 1.00 93.88 420 SER A C 1
ATOM 3281 O O . SER A 1 420 ? 11.008 -0.966 -14.409 1.00 93.88 420 SER A O 1
ATOM 3283 N N . SER A 1 421 ? 9.406 -2.515 -14.130 1.00 92.19 421 SER A N 1
ATOM 3284 C CA . SER A 1 421 ? 8.269 -1.607 -14.252 1.00 92.19 421 SER A CA 1
ATOM 3285 C C . SER A 1 421 ? 7.138 -1.968 -13.308 1.00 92.19 421 SER A C 1
ATOM 3287 O O . SER A 1 421 ? 6.856 -3.145 -13.108 1.00 92.19 421 SER A O 1
ATOM 3289 N N . LEU A 1 422 ? 6.443 -0.945 -12.813 1.00 93.06 422 LEU A N 1
ATOM 3290 C CA . LEU A 1 422 ? 5.230 -1.093 -12.012 1.00 93.06 422 LEU A CA 1
ATOM 3291 C C . LEU A 1 422 ? 4.047 -0.414 -12.720 1.00 93.06 422 LEU A C 1
ATOM 3293 O O . LEU A 1 422 ? 4.244 0.631 -13.349 1.00 93.06 422 LEU A O 1
ATOM 3297 N N . PRO A 1 423 ? 2.833 -0.987 -12.654 1.00 89.69 423 PRO A N 1
ATOM 3298 C CA . PRO A 1 423 ? 1.634 -0.382 -13.226 1.00 89.69 423 PRO A CA 1
ATOM 3299 C C . PRO A 1 423 ? 1.313 0.956 -12.552 1.00 89.69 423 PRO A C 1
ATOM 3301 O O . PRO A 1 423 ? 1.427 1.085 -11.331 1.00 89.69 423 PRO A O 1
ATOM 3304 N N . ARG A 1 424 ? 0.889 1.933 -13.360 1.00 81.88 424 ARG A N 1
ATOM 3305 C CA . ARG A 1 424 ? 0.501 3.267 -12.885 1.00 81.88 424 ARG A CA 1
ATOM 3306 C C . ARG A 1 424 ? -0.944 3.331 -12.391 1.00 81.88 424 ARG A C 1
ATOM 3308 O O . ARG A 1 424 ? -1.838 2.628 -12.930 1.00 81.88 424 ARG A O 1
#

pLDDT: mean 72.87, std 22.94, range [24.53, 97.19]

Organism: Vitis vinifera (NCBI:txid29760)